Protein AF-0000000084719457 (afdb_homodimer)

Radius of gyration: 25.86 Å; Cα contacts (8 Å, |Δi|>4): 1463; chains: 2; bounding box: 59×88×94 Å

InterPro domains:
  IPR003959 ATPase, AAA-type, core [PF13304] (147-282)
  IPR027417 P-loop containing nucleoside triphosphate hydrolase [G3DSA:3.40.50.300] (1-134)
  IPR027417 P-loop containing nucleoside triphosphate hydrolase [G3DSA:3.40.50.300] (181-291)
  IPR027417 P-loop containing nucleoside triphosphate hydrolase [SSF52540] (1-285)
  IPR051396 Bacterial Antiviral Defense Nuclease [PTHR43581] (198-342)

Structure (mmCIF, N/CA/C/O backbone):
data_AF-0000000084719457-model_v1
#
loop_
_entity.id
_entity.type
_entity.pdbx_description
1 polymer 'Putative ATP-binding protein'
#
loop_
_atom_site.group_PDB
_atom_site.id
_atom_site.type_symbol
_atom_site.label_atom_id
_atom_site.label_alt_id
_atom_site.label_comp_id
_atom_site.label_asym_id
_atom_site.label_entity_id
_atom_site.label_seq_id
_atom_site.pdbx_PDB_ins_code
_atom_site.Cartn_x
_atom_site.Cartn_y
_atom_site.Cartn_z
_atom_site.occupancy
_atom_site.B_iso_or_equiv
_atom_site.auth_seq_id
_atom_site.auth_comp_id
_atom_site.auth_asym_id
_atom_site.auth_atom_id
_atom_site.pdbx_PDB_model_num
ATOM 1 N N . MET A 1 1 ? 7.652 26.469 13.562 1 78.31 1 MET A N 1
ATOM 2 C CA . MET A 1 1 ? 6.191 26.406 13.555 1 78.31 1 MET A CA 1
ATOM 3 C C . MET A 1 1 ? 5.695 25.031 14 1 78.31 1 MET A C 1
ATOM 5 O O . MET A 1 1 ? 6.285 24.016 13.648 1 78.31 1 MET A O 1
ATOM 9 N N . SER A 1 2 ? 4.691 25.109 14.875 1 92.06 2 SER A N 1
ATOM 10 C CA . SER A 1 2 ? 4.141 23.828 15.328 1 92.06 2 SER A CA 1
ATOM 11 C C . SER A 1 2 ? 2.623 23.906 15.461 1 92.06 2 SER A C 1
ATOM 13 O O . SER A 1 2 ? 2.084 24.906 15.953 1 92.06 2 SER A O 1
ATOM 15 N N . ILE A 1 3 ? 1.968 22.953 14.891 1 97.25 3 ILE A N 1
ATOM 16 C CA . ILE A 1 3 ? 0.536 22.797 15.125 1 97.25 3 ILE A CA 1
ATOM 17 C C . ILE A 1 3 ? 0.292 22.359 16.562 1 97.25 3 ILE A C 1
ATOM 19 O O . ILE A 1 3 ? 0.844 21.344 17.016 1 97.25 3 ILE A O 1
ATOM 23 N N . GLN A 1 4 ? -0.587 23.078 17.234 1 97.94 4 GLN A N 1
ATOM 24 C CA . GLN A 1 4 ? -0.727 22.859 18.672 1 97.94 4 GLN A CA 1
ATOM 25 C C . GLN A 1 4 ? -2.041 22.156 19 1 97.94 4 GLN A C 1
ATOM 27 O O . GLN A 1 4 ? -2.086 21.266 19.859 1 97.94 4 GLN A O 1
ATOM 32 N N . ARG A 1 5 ? -3.082 22.594 18.297 1 98 5 ARG A N 1
ATOM 33 C CA . ARG A 1 5 ? -4.402 22.094 18.656 1 98 5 ARG A CA 1
ATOM 34 C C . ARG A 1 5 ? -5.305 21.984 17.422 1 98 5 ARG A C 1
ATOM 36 O O . ARG A 1 5 ? -5.227 22.828 16.516 1 98 5 ARG A O 1
ATOM 43 N N . LEU A 1 6 ? -6.129 20.953 17.406 1 98 6 LEU A N 1
ATOM 44 C CA . LEU A 1 6 ? -7.164 20.766 16.406 1 98 6 LEU A CA 1
ATOM 45 C C . LEU A 1 6 ? -8.516 20.5 17.047 1 98 6 LEU A C 1
ATOM 47 O O . LEU A 1 6 ? -8.625 19.625 17.922 1 98 6 LEU A O 1
ATOM 51 N N . ARG A 1 7 ? -9.484 21.266 16.734 1 97.12 7 ARG A N 1
ATOM 52 C CA . ARG A 1 7 ? -10.852 21.062 17.188 1 97.12 7 ARG A CA 1
ATOM 53 C C . ARG A 1 7 ? -11.789 20.766 16.031 1 97.12 7 ARG A C 1
ATOM 55 O O . ARG A 1 7 ? -11.781 21.484 15.023 1 97.12 7 ARG A O 1
ATOM 62 N N . LEU A 1 8 ? -12.484 19.719 16.172 1 94.62 8 LEU A N 1
ATOM 63 C CA . LEU A 1 8 ? -13.398 19.266 15.125 1 94.62 8 LEU A CA 1
ATOM 64 C C . LEU A 1 8 ? -14.812 19.094 15.672 1 94.62 8 LEU A C 1
ATOM 66 O O . LEU A 1 8 ? -15 18.578 16.781 1 94.62 8 LEU A O 1
ATOM 70 N N . THR A 1 9 ? -15.742 19.594 14.938 1 92.94 9 THR A N 1
ATOM 71 C CA . THR A 1 9 ? -17.156 19.328 15.188 1 92.94 9 THR A CA 1
ATOM 72 C C . THR A 1 9 ? -17.859 18.844 13.922 1 92.94 9 THR A C 1
ATOM 74 O O . THR A 1 9 ? -17.781 19.484 12.875 1 92.94 9 THR A O 1
ATOM 77 N N . GLU A 1 10 ? -18.469 17.656 13.922 1 90 10 GLU A N 1
ATOM 78 C CA . GLU A 1 10 ? -19.281 17.062 12.867 1 90 10 GLU A CA 1
ATOM 79 C C . GLU A 1 10 ? -18.484 16.938 11.562 1 90 10 GLU A C 1
ATOM 81 O O . GLU A 1 10 ? -18.984 17.297 10.492 1 90 10 GLU A O 1
ATOM 86 N N . PHE A 1 11 ? -17.297 16.578 11.656 1 88.94 11 PHE A N 1
ATOM 87 C CA . PHE A 1 11 ? -16.438 16.391 10.492 1 88.94 11 PHE A CA 1
ATOM 88 C C . PHE A 1 11 ? -16.078 14.93 10.305 1 88.94 11 PHE A C 1
ATOM 90 O O . PHE A 1 11 ? -15.508 14.305 11.203 1 88.94 11 PHE A O 1
ATOM 97 N N . SER A 1 12 ? -16.422 14.406 9.172 1 86.81 12 SER A N 1
ATOM 98 C CA . SER A 1 12 ? -16.172 13.008 8.844 1 86.81 12 SER A CA 1
ATOM 99 C C . SER A 1 12 ? -16.703 12.086 9.938 1 86.81 12 SER A C 1
ATOM 101 O O . SER A 1 12 ? -17.891 12.156 10.297 1 86.81 12 SER A O 1
ATOM 103 N N . VAL A 1 13 ? -15.82 11.297 10.555 1 83.81 13 VAL A N 1
ATOM 104 C CA . VAL A 1 13 ? -16.25 10.312 11.547 1 83.81 13 VAL A CA 1
ATOM 105 C C . VAL A 1 13 ? -16.297 10.961 12.93 1 83.81 13 VAL A C 1
ATOM 107 O O . VAL A 1 13 ? -16.781 10.344 13.891 1 83.81 13 VAL A O 1
ATOM 110 N N . PHE A 1 14 ? -15.93 12.211 13.023 1 87.56 14 PHE A N 1
ATOM 111 C CA . PHE A 1 14 ? -15.836 12.883 14.32 1 87.56 14 PHE A CA 1
ATOM 112 C C . PHE A 1 14 ? -17.078 13.711 14.586 1 87.56 14 PHE A C 1
ATOM 114 O O . PHE A 1 14 ? -17.375 14.672 13.859 1 87.56 14 PHE A O 1
ATOM 121 N N . GLU A 1 15 ? -17.781 13.398 15.617 1 89.38 15 GLU A N 1
ATOM 122 C CA . GLU A 1 15 ? -18.844 14.305 16.078 1 89.38 15 GLU A CA 1
ATOM 123 C C . GLU A 1 15 ? -18.25 15.516 16.797 1 89.38 15 GLU A C 1
ATOM 125 O O . GLU A 1 15 ? -18.562 16.656 16.453 1 89.38 15 GLU A O 1
ATOM 130 N N . LYS A 1 16 ? -17.547 15.258 17.812 1 91.94 16 LYS A N 1
ATOM 131 C CA . LYS A 1 16 ? -16.734 16.25 18.516 1 91.94 16 LYS A CA 1
ATOM 132 C C . LYS A 1 16 ? -15.398 15.656 18.953 1 91.94 16 LYS A C 1
ATOM 134 O O . LYS A 1 16 ? -15.352 14.562 19.516 1 91.94 16 LYS A O 1
ATOM 139 N N . ALA A 1 17 ? -14.328 16.375 18.578 1 94.38 17 ALA A N 1
ATOM 140 C CA . ALA A 1 17 ? -13 15.883 18.953 1 94.38 17 ALA A CA 1
ATOM 141 C C . ALA A 1 17 ? -12.016 17.031 19.109 1 94.38 17 ALA A C 1
ATOM 143 O O . ALA A 1 17 ? -12.094 18.031 18.375 1 94.38 17 ALA A O 1
ATOM 144 N N . GLU A 1 18 ? -11.219 16.922 20.062 1 96.62 18 GLU A N 1
ATOM 145 C CA . GLU A 1 18 ? -10.148 17.891 20.281 1 96.62 18 GLU A CA 1
ATOM 146 C C . GLU A 1 18 ? -8.797 17.203 20.438 1 96.62 18 GLU A C 1
ATOM 148 O O . GLU A 1 18 ? -8.68 16.203 21.156 1 96.62 18 GLU A O 1
ATOM 153 N N . PHE A 1 19 ? -7.828 17.656 19.734 1 97.75 19 PHE A N 1
ATOM 154 C CA . PHE A 1 19 ? -6.473 17.109 19.766 1 97.75 19 PHE A CA 1
ATOM 155 C C . PHE A 1 19 ? -5.484 18.172 20.219 1 97.75 19 PHE A C 1
ATOM 157 O O . PHE A 1 19 ? -5.484 19.297 19.703 1 97.75 19 PHE A O 1
ATOM 164 N N . GLU A 1 20 ? -4.699 17.906 21.203 1 98.06 20 GLU A N 1
ATOM 165 C CA . GLU A 1 20 ? -3.559 18.734 21.609 1 98.06 20 GLU A CA 1
ATOM 166 C C . GLU A 1 20 ? -2.24 18.062 21.234 1 98.06 20 GLU A C 1
ATOM 168 O O . GLU A 1 20 ? -1.871 17.031 21.812 1 98.06 20 GLU A O 1
ATOM 173 N N . PHE A 1 21 ? -1.537 18.672 20.344 1 98.19 21 PHE A N 1
ATOM 174 C CA . PHE A 1 21 ? -0.373 18.031 19.75 1 98.19 21 PHE A CA 1
ATOM 175 C C . PHE A 1 21 ? 0.91 18.5 20.422 1 98.19 21 PHE A C 1
ATOM 177 O O . PHE A 1 21 ? 0.895 19.453 21.203 1 98.19 21 PHE A O 1
ATOM 184 N N . CYS A 1 22 ? 2.014 17.844 20.219 1 97.25 22 CYS A N 1
ATOM 185 C CA . CYS A 1 22 ? 3.348 18.25 20.641 1 97.25 22 CYS A CA 1
ATOM 186 C C . CYS A 1 22 ? 4.191 18.672 19.438 1 97.25 22 CYS A C 1
ATOM 188 O O . CYS A 1 22 ? 3.84 18.375 18.297 1 97.25 22 CYS A O 1
ATOM 190 N N . PRO A 1 23 ? 5.234 19.375 19.625 1 95.81 23 PRO A N 1
ATOM 191 C CA . PRO A 1 23 ? 6.043 19.875 18.516 1 95.81 23 PRO A CA 1
ATOM 192 C C . PRO A 1 23 ? 6.902 18.781 17.875 1 95.81 23 PRO A C 1
ATOM 194 O O . PRO A 1 23 ? 7.492 18.984 16.812 1 95.81 23 PRO A O 1
ATOM 197 N N . GLY A 1 24 ? 7.027 17.641 18.469 1 96.25 24 GLY A N 1
ATOM 198 C CA . GLY A 1 24 ? 7.836 16.547 17.969 1 96.25 24 GLY A CA 1
ATOM 199 C C . GLY A 1 24 ? 7.039 15.547 17.156 1 96.25 24 GLY A C 1
ATOM 200 O O . GLY A 1 24 ? 6.48 15.891 16.109 1 96.25 24 GLY A O 1
ATOM 201 N N . ILE A 1 25 ? 6.883 14.32 17.688 1 97.31 25 ILE A N 1
ATOM 202 C CA . ILE A 1 25 ? 6.23 13.234 16.953 1 97.31 25 ILE A CA 1
ATOM 203 C C . ILE A 1 25 ? 4.848 12.969 17.547 1 97.31 25 ILE A C 1
ATOM 205 O O . ILE A 1 25 ? 4.719 12.664 18.734 1 97.31 25 ILE A O 1
ATOM 209 N N . ASN A 1 26 ? 3.816 13.125 16.766 1 98.44 26 ASN A N 1
ATOM 210 C CA . ASN A 1 26 ? 2.434 12.828 17.125 1 98.44 26 ASN A CA 1
ATOM 211 C C . ASN A 1 26 ? 1.949 11.547 16.438 1 98.44 26 ASN A C 1
ATOM 213 O O . ASN A 1 26 ? 1.787 11.508 15.227 1 98.44 26 ASN A O 1
ATOM 217 N N . VAL A 1 27 ? 1.708 10.516 17.219 1 97.38 27 VAL A N 1
ATOM 218 C CA . VAL A 1 27 ? 1.36 9.195 16.703 1 97.38 27 VAL A CA 1
ATOM 219 C C . VAL A 1 27 ? -0.139 8.953 16.859 1 97.38 27 VAL A C 1
ATOM 221 O O . VAL A 1 27 ? -0.647 8.898 17.984 1 97.38 27 VAL A O 1
ATOM 224 N N . ILE A 1 28 ? -0.812 8.82 15.789 1 96.56 28 ILE A N 1
ATOM 225 C CA . ILE A 1 28 ? -2.248 8.57 15.789 1 96.56 28 ILE A CA 1
ATOM 226 C C . ILE A 1 28 ? -2.508 7.086 15.523 1 96.56 28 ILE A C 1
ATOM 228 O O . ILE A 1 28 ? -2.172 6.57 14.453 1 96.56 28 ILE A O 1
ATOM 232 N N . ILE A 1 29 ? -3.1 6.434 16.5 1 92.5 29 ILE A N 1
ATOM 233 C CA . ILE A 1 29 ? -3.367 5.008 16.359 1 92.5 29 ILE A CA 1
ATOM 234 C C . ILE A 1 29 ? -4.875 4.758 16.406 1 92.5 29 ILE A C 1
ATOM 236 O O . ILE A 1 29 ? -5.633 5.586 16.906 1 92.5 29 ILE A O 1
ATOM 240 N N . GLY A 1 30 ? -5.281 3.623 15.844 1 85.75 30 GLY A N 1
ATOM 241 C CA . GLY A 1 30 ? -6.688 3.25 15.797 1 85.75 30 GLY A CA 1
ATOM 242 C C . GLY A 1 30 ? -6.984 2.195 14.742 1 85.75 30 GLY A C 1
ATOM 243 O O . GLY A 1 30 ? -6.16 1.937 13.867 1 85.75 30 GLY A O 1
ATOM 244 N N . ALA A 1 31 ? -8.141 1.631 14.867 1 78.31 31 ALA A N 1
ATOM 245 C CA . ALA A 1 31 ? -8.586 0.645 13.883 1 78.31 31 ALA A CA 1
ATOM 246 C C . ALA A 1 31 ? -8.891 1.304 12.539 1 78.31 31 ALA A C 1
ATOM 248 O O . ALA A 1 31 ? -8.836 2.529 12.422 1 78.31 31 ALA A O 1
ATOM 249 N N . ASN A 1 32 ? -9.102 0.432 11.594 1 73.69 32 ASN A N 1
ATOM 250 C CA . ASN A 1 32 ? -9.469 0.968 10.289 1 73.69 32 ASN A CA 1
ATOM 251 C C . ASN A 1 32 ? -10.766 1.769 10.352 1 73.69 32 ASN A C 1
ATOM 253 O O . ASN A 1 32 ? -11.703 1.386 11.062 1 73.69 32 ASN A O 1
ATOM 257 N N . SER A 1 33 ? -10.766 2.904 9.648 1 76.81 33 SER A N 1
ATOM 258 C CA . SER A 1 33 ? -11.953 3.729 9.453 1 76.81 33 SER A CA 1
ATOM 259 C C . SER A 1 33 ? -12.25 4.578 10.688 1 76.81 33 SER A C 1
ATOM 261 O O . SER A 1 33 ? -13.406 4.902 10.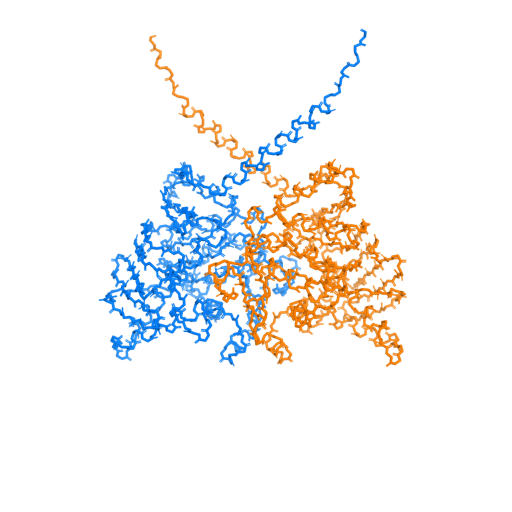961 1 76.81 33 SER A O 1
ATOM 263 N N . THR A 1 34 ? -11.25 4.836 11.5 1 82.12 34 THR A N 1
ATOM 264 C CA . THR A 1 34 ? -11.453 5.688 12.664 1 82.12 34 THR A CA 1
ATOM 265 C C . THR A 1 34 ? -11.07 7.129 12.359 1 82.12 34 THR A C 1
ATOM 267 O O . THR A 1 34 ? -11.156 8 13.227 1 82.12 34 THR A O 1
ATOM 270 N N . GLY A 1 35 ? -10.562 7.418 11.227 1 87.56 35 GLY A N 1
ATOM 271 C CA . GLY A 1 35 ? -10.375 8.789 10.797 1 87.56 35 GLY A CA 1
ATOM 272 C C . GLY A 1 35 ? -8.93 9.242 10.859 1 87.56 35 GLY A C 1
ATOM 273 O O . GLY A 1 35 ? -8.641 10.438 10.758 1 87.56 35 GLY A O 1
ATOM 274 N N . LYS A 1 36 ? -8 8.336 11.062 1 92.06 36 LYS A N 1
ATOM 275 C CA . LYS A 1 36 ? -6.586 8.688 11.164 1 92.06 36 LYS A CA 1
ATOM 276 C C . LYS A 1 36 ? -6.121 9.461 9.938 1 92.06 36 LYS A C 1
ATOM 278 O O . LYS A 1 36 ? -5.551 10.547 10.062 1 92.06 36 LYS A O 1
ATOM 283 N N . SER A 1 37 ? -6.418 8.906 8.781 1 91 37 SER A N 1
ATOM 284 C CA . SER A 1 37 ? -5.988 9.539 7.539 1 91 37 SER A CA 1
ATOM 285 C C . SER A 1 37 ? -6.719 10.859 7.309 1 91 37 SER A C 1
ATOM 287 O O . SER A 1 37 ? -6.133 11.812 6.797 1 91 37 SER A O 1
ATOM 289 N N . HIS A 1 38 ? -7.98 10.922 7.715 1 91.44 38 HIS A N 1
ATOM 290 C CA . HIS A 1 38 ? -8.766 12.141 7.539 1 91.44 38 HIS A CA 1
ATOM 291 C C . HIS A 1 38 ? -8.18 13.289 8.352 1 91.44 38 HIS A C 1
ATOM 293 O O . HIS A 1 38 ? -8.117 14.43 7.871 1 91.44 38 HIS A O 1
ATOM 299 N N . LEU A 1 39 ? -7.816 12.945 9.555 1 95.06 39 LEU A N 1
ATOM 300 C CA . LEU A 1 39 ? -7.207 13.953 10.414 1 95.06 39 LEU A CA 1
ATOM 301 C C . LEU A 1 39 ? -5.941 14.516 9.773 1 95.06 39 LEU A C 1
ATOM 303 O O . LEU A 1 39 ? -5.758 15.734 9.719 1 95.06 39 LEU A O 1
ATOM 307 N N . MET A 1 40 ? -5.113 13.727 9.297 1 96.56 40 MET A N 1
ATOM 308 C CA . MET A 1 40 ? -3.85 14.148 8.695 1 96.56 40 MET A CA 1
ATOM 309 C C . MET A 1 40 ? -4.094 14.938 7.414 1 96.56 40 MET A C 1
ATOM 311 O O . MET A 1 40 ? -3.426 15.945 7.164 1 96.56 40 MET A O 1
ATOM 315 N N . LYS A 1 41 ? -5.031 14.461 6.637 1 95.88 41 LYS A N 1
ATOM 316 C CA . LYS A 1 41 ? -5.367 15.164 5.402 1 95.88 41 LYS A CA 1
ATOM 317 C C . LYS A 1 41 ? -5.887 16.562 5.688 1 95.88 41 LYS A C 1
ATOM 319 O O . LYS A 1 41 ? -5.574 17.516 4.957 1 95.88 41 LYS A O 1
ATOM 324 N N . LEU A 1 42 ? -6.648 16.688 6.707 1 96.5 42 LEU A N 1
ATOM 325 C CA . LEU A 1 42 ? -7.191 17.984 7.109 1 96.5 42 LEU A CA 1
ATOM 326 C C . LEU A 1 42 ? -6.07 18.953 7.484 1 96.5 42 LEU A C 1
ATOM 328 O O . LEU A 1 42 ? -6.047 20.094 7.023 1 96.5 42 LEU A O 1
ATOM 332 N N . LEU A 1 43 ? -5.164 18.469 8.328 1 97.56 43 LEU A N 1
ATOM 333 C CA . LEU A 1 43 ? -4.027 19.297 8.734 1 97.56 43 LEU A CA 1
ATOM 334 C C . LEU A 1 43 ? -3.184 19.688 7.523 1 97.56 43 LEU A C 1
ATOM 336 O O . LEU A 1 43 ? -2.77 20.844 7.402 1 97.56 43 LEU A O 1
ATOM 340 N N . TYR A 1 44 ? -3.014 18.75 6.688 1 97.94 44 TYR A N 1
ATOM 341 C CA . TYR A 1 44 ? -2.211 18.984 5.492 1 97.94 44 TYR A CA 1
ATOM 342 C C . TYR A 1 44 ? -2.852 20.031 4.594 1 97.94 44 TYR A C 1
ATOM 344 O O . TYR A 1 44 ? -2.182 20.953 4.137 1 97.94 44 TYR A O 1
ATOM 352 N N . ALA A 1 45 ? -4.133 19.875 4.297 1 97.06 45 ALA A N 1
ATOM 353 C CA . ALA A 1 45 ? -4.852 20.797 3.43 1 97.06 45 ALA A CA 1
ATOM 354 C C . ALA A 1 45 ? -4.809 22.219 3.99 1 97.06 45 ALA A C 1
ATOM 356 O O . ALA A 1 45 ? -4.527 23.172 3.258 1 97.06 45 ALA A O 1
ATOM 357 N N . GLY A 1 46 ? -5.066 22.328 5.246 1 97.06 46 GLY A N 1
ATOM 358 C CA . GLY A 1 46 ? -4.988 23.625 5.883 1 97.06 46 GLY A CA 1
ATOM 359 C C . GLY A 1 46 ? -3.621 24.281 5.762 1 97.06 46 GLY A C 1
ATOM 360 O O . GLY A 1 46 ? -3.514 25.453 5.406 1 97.06 46 GLY A O 1
ATOM 361 N N . HIS A 1 47 ? -2.621 23.516 6.066 1 96.94 47 HIS A N 1
ATOM 362 C CA . HIS A 1 47 ? -1.255 24.016 6 1 96.94 47 HIS A CA 1
ATOM 363 C C . HIS A 1 47 ? -0.907 24.484 4.59 1 96.94 47 HIS A C 1
ATOM 365 O O . HIS A 1 47 ? -0.361 25.578 4.406 1 96.94 47 HIS A O 1
ATOM 371 N N . ARG A 1 48 ? -1.199 23.656 3.631 1 95.56 48 ARG A N 1
ATOM 372 C CA . ARG A 1 48 ? -0.823 23.922 2.248 1 95.56 48 ARG A CA 1
ATOM 373 C C . ARG A 1 48 ? -1.466 25.219 1.747 1 95.56 48 ARG A C 1
ATOM 375 O O . ARG A 1 48 ? -0.814 26.016 1.08 1 95.56 48 ARG A O 1
ATOM 382 N N . VAL A 1 49 ? -2.701 25.391 2.027 1 95.69 49 VAL A N 1
ATOM 383 C CA . VAL A 1 49 ? -3.412 26.578 1.564 1 95.69 49 VAL A CA 1
ATOM 384 C C . VAL A 1 49 ? -2.887 27.812 2.295 1 95.69 49 VAL A C 1
ATOM 386 O O . VAL A 1 49 ? -2.693 28.859 1.685 1 95.69 49 VAL A O 1
ATOM 389 N N . ALA A 1 50 ? -2.664 27.656 3.57 1 95.38 50 ALA A N 1
ATOM 390 C CA . ALA A 1 50 ? -2.094 28.766 4.344 1 95.38 50 ALA A CA 1
ATOM 391 C C . ALA A 1 50 ? -0.717 29.156 3.811 1 95.38 50 ALA A C 1
ATOM 393 O O . ALA A 1 50 ? -0.395 30.344 3.711 1 95.38 50 ALA A O 1
ATOM 394 N N . GLU A 1 51 ? 0.075 28.188 3.527 1 93.19 51 GLU A N 1
ATOM 395 C CA . GLU A 1 51 ? 1.397 28.406 2.953 1 93.19 51 GLU A CA 1
ATOM 396 C C . GLU A 1 51 ? 1.303 29.172 1.634 1 93.19 51 GLU A C 1
ATOM 398 O O . GLU A 1 51 ? 2.074 30.109 1.393 1 93.19 51 GLU A O 1
ATOM 403 N N . GLY A 1 52 ? 0.43 28.75 0.783 1 91.31 52 GLY A N 1
ATOM 404 C CA . GLY A 1 52 ? 0.216 29.438 -0.484 1 91.31 52 GLY A CA 1
ATOM 405 C C . GLY A 1 52 ? -0.226 30.875 -0.32 1 91.31 52 GLY A C 1
ATOM 406 O O . GLY A 1 52 ? 0.154 31.734 -1.111 1 91.31 52 GLY A O 1
ATOM 407 N N . ALA A 1 53 ? -0.994 31.109 0.662 1 92 53 ALA A N 1
ATOM 408 C CA . ALA A 1 53 ? -1.499 32.469 0.922 1 92 53 ALA A CA 1
ATOM 409 C C . ALA A 1 53 ? -0.368 33.406 1.328 1 92 53 ALA A C 1
ATOM 411 O O . ALA A 1 53 ? -0.392 34.594 0.998 1 92 53 ALA A O 1
ATOM 412 N N . VAL A 1 54 ? 0.557 32.875 2.004 1 90.25 54 VAL A N 1
ATOM 413 C CA . VAL A 1 54 ? 1.7 33.656 2.438 1 90.25 54 VAL A CA 1
ATOM 414 C C . VAL A 1 54 ? 2.486 34.156 1.22 1 90.25 54 VAL A C 1
ATOM 416 O O . VAL A 1 54 ? 2.977 35.281 1.198 1 90.25 54 VAL A O 1
ATOM 419 N N . ALA A 1 55 ? 2.555 33.344 0.225 1 85.75 55 ALA A N 1
ATOM 420 C CA . ALA A 1 55 ? 3.363 33.625 -0.958 1 85.75 55 ALA A CA 1
ATOM 421 C C . ALA A 1 55 ? 2.58 34.469 -1.973 1 85.75 55 ALA A C 1
ATOM 423 O O . ALA A 1 55 ? 3.158 35.031 -2.908 1 85.75 55 ALA A O 1
ATOM 424 N N . ALA A 1 56 ? 1.315 34.625 -1.72 1 88 56 ALA A N 1
ATOM 425 C CA . ALA A 1 56 ? 0.448 35.25 -2.717 1 88 56 ALA A CA 1
ATOM 426 C C . ALA A 1 56 ? 0.673 36.75 -2.775 1 88 56 ALA A C 1
ATOM 428 O O . ALA A 1 56 ? 0.758 37.406 -1.74 1 88 56 ALA A O 1
ATOM 429 N N . ARG A 1 57 ? 0.835 37.25 -4.016 1 86.25 57 ARG A N 1
ATOM 430 C CA . ARG A 1 57 ? 0.932 38.656 -4.297 1 86.25 57 ARG A CA 1
ATOM 431 C C . ARG A 1 57 ? 0.031 39.062 -5.461 1 86.25 57 ARG A C 1
ATOM 433 O O . ARG A 1 57 ? 0.23 38.594 -6.59 1 86.25 57 ARG A O 1
ATOM 440 N N . PRO A 1 58 ? -1.005 40 -5.152 1 88.5 58 PRO A N 1
ATOM 441 C CA . PRO A 1 58 ? -1.402 40.625 -3.881 1 88.5 58 PRO A CA 1
ATOM 442 C C . PRO A 1 58 ? -1.993 39.594 -2.9 1 88.5 58 PRO A C 1
ATOM 444 O O . PRO A 1 58 ? -2.273 38.469 -3.275 1 88.5 58 PRO A O 1
ATOM 447 N N . PRO A 1 59 ? -2.129 40 -1.646 1 88.62 59 PRO A N 1
ATOM 448 C CA . PRO A 1 59 ? -2.725 39.094 -0.664 1 88.62 59 PRO A CA 1
ATOM 449 C C . PRO A 1 59 ? -4.09 38.562 -1.102 1 88.62 59 PRO A C 1
ATOM 451 O O . PRO A 1 59 ? -4.863 39.281 -1.734 1 88.62 59 PRO A O 1
ATOM 454 N N . LEU A 1 60 ? -4.375 37.375 -0.713 1 90.88 60 LEU A N 1
ATOM 455 C CA . LEU A 1 60 ? -5.629 36.75 -1.109 1 90.88 60 LEU A CA 1
ATOM 456 C C . LEU A 1 60 ? -6.812 37.406 -0.399 1 90.88 60 LEU A C 1
ATOM 458 O O . LEU A 1 60 ? -6.727 37.719 0.783 1 90.88 60 LEU A O 1
ATOM 462 N N . THR A 1 61 ? -7.836 37.531 -1.184 1 91.25 61 THR A N 1
ATOM 463 C CA . THR A 1 61 ? -9.102 37.906 -0.55 1 91.25 61 THR A CA 1
ATOM 464 C C . THR A 1 61 ? -9.68 36.719 0.206 1 91.25 61 THR A C 1
ATOM 466 O O . THR A 1 61 ? -9.266 35.562 -0.001 1 91.25 61 THR A O 1
ATOM 469 N N . ASP A 1 62 ? -10.609 37 1.109 1 90.19 62 ASP A N 1
ATOM 470 C CA . ASP A 1 62 ? -11.273 35.938 1.854 1 90.19 62 ASP A CA 1
ATOM 471 C C . ASP A 1 62 ? -11.984 34.969 0.911 1 90.19 62 ASP A C 1
ATOM 473 O O . ASP A 1 62 ? -11.969 33.75 1.134 1 90.19 62 ASP A O 1
ATOM 477 N N . GLU A 1 63 ? -12.523 35.5 -0.07 1 90.44 63 GLU A N 1
ATOM 478 C CA . GLU A 1 63 ? -13.266 34.688 -1.029 1 90.44 63 GLU A CA 1
ATOM 479 C C . GLU A 1 63 ? -12.352 33.719 -1.767 1 90.44 63 GLU A C 1
ATOM 481 O O . GLU A 1 63 ? -12.688 32.562 -1.944 1 90.44 63 GLU A O 1
ATOM 486 N N . VAL A 1 64 ? -11.258 34.25 -2.166 1 91.38 64 VAL A N 1
ATOM 487 C CA . VAL A 1 64 ? -10.312 33.406 -2.896 1 91.38 64 VAL A CA 1
ATOM 488 C C . VAL A 1 64 ? -9.742 32.344 -1.97 1 91.38 64 VAL A C 1
ATOM 490 O O . VAL A 1 64 ? -9.578 31.188 -2.369 1 91.38 64 VAL A O 1
ATOM 493 N N . PHE A 1 65 ? -9.43 32.781 -0.778 1 94.31 65 PHE A N 1
ATOM 494 C CA . PHE A 1 65 ? -8.914 31.828 0.195 1 94.31 65 PHE A CA 1
ATOM 495 C C . PHE A 1 65 ? -9.914 30.719 0.456 1 94.31 65 PHE A C 1
ATOM 497 O O . PHE A 1 65 ? -9.547 29.531 0.518 1 94.31 65 PHE A O 1
ATOM 504 N N . ASN A 1 66 ? -11.203 31.078 0.596 1 93.69 66 ASN A N 1
ATOM 505 C CA . ASN A 1 66 ? -12.266 30.094 0.781 1 93.69 66 ASN A CA 1
ATOM 506 C C . ASN A 1 66 ? -12.305 29.094 -0.364 1 93.69 66 ASN A C 1
ATOM 508 O O . ASN A 1 66 ? -12.414 27.891 -0.132 1 93.69 66 ASN A O 1
ATOM 512 N N . HIS A 1 67 ? -12.195 29.641 -1.458 1 92.31 67 HIS A N 1
ATOM 513 C CA . HIS A 1 67 ? -12.258 28.781 -2.645 1 92.31 67 HIS A CA 1
ATOM 514 C C . HIS A 1 67 ? -11.055 27.844 -2.711 1 92.31 67 HIS A C 1
ATOM 516 O O . HIS A 1 67 ? -11.211 26.656 -3.021 1 92.31 67 HIS A O 1
ATOM 522 N N . GLN A 1 68 ? -9.906 28.359 -2.453 1 93.88 68 GLN A N 1
ATOM 523 C CA . GLN A 1 68 ? -8.695 27.547 -2.498 1 93.88 68 GLN A CA 1
ATOM 524 C C . GLN A 1 68 ? -8.727 26.453 -1.447 1 93.88 68 GLN A C 1
ATOM 526 O O . GLN A 1 68 ? -8.297 25.328 -1.708 1 93.88 68 GLN A O 1
ATOM 531 N N . LEU A 1 69 ? -9.203 26.812 -0.299 1 95.81 69 LEU A N 1
ATOM 532 C CA . LEU A 1 69 ? -9.305 25.812 0.764 1 95.81 69 LEU A CA 1
ATOM 533 C C . LEU A 1 69 ? -10.297 24.719 0.388 1 95.81 69 LEU A C 1
ATOM 535 O O . LEU A 1 69 ? -10.023 23.531 0.589 1 95.81 69 LEU A O 1
ATOM 539 N N . ALA A 1 70 ? -11.414 25.109 -0.16 1 93.69 70 ALA A N 1
ATOM 540 C CA . ALA A 1 70 ? -12.422 24.156 -0.601 1 93.69 70 ALA A CA 1
ATOM 541 C C . ALA A 1 70 ? -11.867 23.234 -1.684 1 93.69 70 ALA A C 1
ATOM 543 O O . ALA A 1 70 ? -12.086 22.016 -1.65 1 93.69 70 ALA A O 1
ATOM 544 N N . GLU A 1 71 ? -11.172 23.781 -2.561 1 93.12 71 GLU A N 1
ATOM 545 C CA . GLU A 1 71 ? -10.586 23.016 -3.656 1 93.12 71 GLU A CA 1
ATOM 546 C C . GLU A 1 71 ? -9.539 22.031 -3.145 1 93.12 71 GLU A C 1
ATOM 548 O O . GLU A 1 71 ? -9.469 20.891 -3.604 1 93.12 71 GLU A O 1
ATOM 553 N N . LYS A 1 72 ? -8.727 22.516 -2.264 1 95.81 72 LYS A N 1
ATOM 554 C CA . LYS A 1 72 ? -7.684 21.656 -1.72 1 95.81 72 LYS A CA 1
ATOM 555 C C . LYS A 1 72 ? -8.289 20.5 -0.926 1 95.81 72 LYS A C 1
ATOM 557 O O . LYS A 1 72 ? -7.828 19.359 -1.028 1 95.81 72 LYS A O 1
ATOM 562 N N . LEU A 1 73 ? -9.305 20.828 -0.161 1 94.81 73 LEU A N 1
ATOM 563 C CA . LEU A 1 73 ? -10 19.766 0.575 1 94.81 73 LEU A CA 1
ATOM 564 C C . LEU A 1 73 ? -10.617 18.75 -0.381 1 94.81 73 LEU A C 1
ATOM 566 O O . LEU A 1 73 ? -10.523 17.547 -0.159 1 94.81 73 LEU A O 1
ATOM 570 N N . ALA A 1 74 ? -11.203 19.234 -1.422 1 92.62 74 ALA A N 1
ATOM 571 C CA . ALA A 1 74 ? -11.805 18.344 -2.422 1 92.62 74 ALA A CA 1
ATOM 572 C C . ALA A 1 74 ? -10.742 17.469 -3.076 1 92.62 74 ALA A C 1
ATOM 574 O O . ALA A 1 74 ? -10.984 16.281 -3.338 1 92.62 74 ALA A O 1
ATOM 575 N N . GLY A 1 75 ? -9.625 18.016 -3.301 1 92.56 75 GLY A N 1
ATOM 576 C CA . GLY A 1 75 ? -8.547 17.266 -3.932 1 92.56 75 GLY A CA 1
ATOM 577 C C . GLY A 1 75 ? -7.93 16.219 -3.02 1 92.56 75 GLY A C 1
ATOM 578 O O . GLY A 1 75 ? -7.641 15.102 -3.453 1 92.56 75 GLY A O 1
ATOM 579 N N . VAL A 1 76 ? -7.773 16.594 -1.771 1 94.38 76 VAL A N 1
ATOM 580 C CA . VAL A 1 76 ? -7.059 15.758 -0.82 1 94.38 76 VAL A CA 1
ATOM 581 C C . VAL A 1 76 ? -7.977 14.633 -0.331 1 94.38 76 VAL A C 1
ATOM 583 O O . VAL A 1 76 ? -7.535 13.5 -0.147 1 94.38 76 VAL A O 1
ATOM 586 N N . PHE A 1 77 ? -9.273 14.914 -0.197 1 91.25 77 PHE A N 1
ATOM 587 C CA . PHE A 1 77 ? -10.211 13.914 0.291 1 91.25 77 PHE A CA 1
ATOM 588 C C . PHE A 1 77 ? -10.859 13.172 -0.87 1 91.25 77 PHE A C 1
ATOM 590 O O . PHE A 1 77 ? -11.312 12.039 -0.709 1 91.25 77 PHE A O 1
ATOM 597 N N . LYS A 1 78 ? -11.008 13.812 -2.014 1 88.19 78 LYS A N 1
ATOM 598 C CA . LYS A 1 78 ? -11.531 13.297 -3.273 1 88.19 78 LYS A CA 1
ATOM 599 C C . LYS A 1 78 ? -12.938 12.734 -3.096 1 88.19 78 LYS A C 1
ATOM 601 O O . LYS A 1 78 ? -13.203 11.578 -3.449 1 88.19 78 LYS A O 1
ATOM 606 N N . PRO A 1 79 ? -13.805 13.547 -2.557 1 82.44 79 PRO A N 1
ATOM 607 C CA . PRO A 1 79 ? -15.211 13.133 -2.545 1 82.44 79 PRO A CA 1
ATOM 608 C C . PRO A 1 79 ? -15.82 13.078 -3.943 1 82.44 79 PRO A C 1
ATOM 610 O O . PRO A 1 79 ? -15.258 13.625 -4.891 1 82.44 79 PRO A O 1
ATOM 613 N N . GLU A 1 80 ? -16.891 12.406 -4.082 1 79.44 80 GLU A N 1
ATOM 614 C CA . GLU A 1 80 ? -17.547 12.328 -5.379 1 79.44 80 GLU A CA 1
ATOM 615 C C . GLU A 1 80 ? -17.828 13.719 -5.941 1 79.44 80 GLU A C 1
ATOM 617 O O . GLU A 1 80 ? -18.344 14.594 -5.234 1 79.44 80 GLU A O 1
ATOM 622 N N . GLU A 1 81 ? -17.453 13.914 -7.137 1 76.94 81 GLU A N 1
ATOM 623 C CA . GLU A 1 81 ? -17.703 15.148 -7.883 1 76.94 81 GLU A CA 1
ATOM 624 C C . GLU A 1 81 ? -17.156 16.359 -7.133 1 76.94 81 GLU A C 1
ATOM 626 O O . GLU A 1 81 ? -17.688 17.469 -7.273 1 76.94 81 GLU A O 1
ATOM 631 N N . GLY A 1 82 ? -16.266 16.109 -6.227 1 81.06 82 GLY A N 1
ATOM 632 C CA . GLY A 1 82 ? -15.648 17.203 -5.484 1 81.06 82 GLY A CA 1
ATOM 633 C C . GLY A 1 82 ? -16.562 17.797 -4.426 1 81.06 82 GLY A C 1
ATOM 634 O O . GLY A 1 82 ? -16.281 18.875 -3.896 1 81.06 82 GLY A O 1
ATOM 635 N N . ALA A 1 83 ? -17.609 17.109 -4.102 1 83.12 83 ALA A N 1
ATOM 636 C CA . ALA A 1 83 ? -18.594 17.609 -3.145 1 83.12 83 ALA A CA 1
ATOM 637 C C . ALA A 1 83 ? -18.078 17.5 -1.715 1 83.12 83 ALA A C 1
ATOM 639 O O . ALA A 1 83 ? -18.328 16.516 -1.029 1 83.12 83 ALA A O 1
ATOM 640 N N . ILE A 1 84 ? -17.531 18.609 -1.23 1 85.75 84 ILE A N 1
ATOM 641 C CA . ILE A 1 84 ? -16.859 18.594 0.065 1 85.75 84 ILE A CA 1
ATOM 642 C C . ILE A 1 84 ? -17.906 18.5 1.182 1 85.75 84 ILE A C 1
ATOM 644 O O . ILE A 1 84 ? -17.562 18.219 2.332 1 85.75 84 ILE A O 1
ATOM 648 N N . GLY A 1 85 ? -19.172 18.781 0.827 1 80.38 85 GLY A N 1
ATOM 649 C CA . GLY A 1 85 ? -20.234 18.547 1.8 1 80.38 85 GLY A CA 1
ATOM 650 C C . GLY A 1 85 ? -20.25 17.125 2.328 1 80.38 85 GLY A C 1
ATOM 651 O O . GLY A 1 85 ? -20.719 16.875 3.443 1 80.38 85 GLY A O 1
ATOM 652 N N . ARG A 1 86 ? -19.719 16.281 1.628 1 74.81 86 ARG A N 1
ATOM 653 C CA . ARG A 1 86 ? -19.703 14.867 1.99 1 74.81 86 ARG A CA 1
ATOM 654 C C . ARG A 1 86 ? -18.656 14.586 3.059 1 74.81 86 ARG A C 1
ATOM 656 O O . ARG A 1 86 ? -18.594 13.484 3.604 1 74.81 86 ARG A O 1
ATOM 663 N N . LEU A 1 87 ? -17.875 15.57 3.367 1 81.25 87 LEU A N 1
ATOM 664 C CA . LEU A 1 87 ? -16.875 15.422 4.41 1 81.25 87 LEU A CA 1
ATOM 665 C C . LEU A 1 87 ? -17.484 15.617 5.793 1 81.25 87 LEU A C 1
ATOM 667 O O . LEU A 1 87 ? -16.828 15.359 6.805 1 81.25 87 LEU A O 1
ATOM 671 N N . ARG A 1 88 ? -18.672 16.016 5.797 1 77.12 88 ARG A N 1
ATOM 672 C CA . ARG A 1 88 ? -19.359 16.188 7.066 1 77.12 88 ARG A CA 1
ATOM 673 C C . ARG A 1 88 ? -19.766 14.828 7.652 1 77.12 88 ARG A C 1
ATOM 675 O O . ARG A 1 88 ? -19.906 13.852 6.918 1 77.12 88 ARG A O 1
ATOM 682 N N . ASN A 1 89 ? -19.938 14.867 8.914 1 73.19 89 ASN A N 1
ATOM 683 C CA . ASN A 1 89 ? -20.422 13.68 9.602 1 73.19 89 ASN A CA 1
ATOM 684 C C . ASN A 1 89 ? -21.859 13.344 9.195 1 73.19 89 ASN A C 1
ATOM 686 O O . ASN A 1 89 ? -22.703 14.234 9.117 1 73.19 89 ASN A O 1
ATOM 690 N N . ARG A 1 90 ? -22.078 12.266 8.641 1 66.25 90 ARG A N 1
ATOM 691 C CA . ARG A 1 90 ? -23.328 11.883 7.977 1 66.25 90 ARG A CA 1
ATOM 692 C C . ARG A 1 90 ? -24.469 11.758 8.984 1 66.25 90 ARG A C 1
ATOM 694 O O . ARG A 1 90 ? -25.562 11.312 8.633 1 66.25 90 ARG A O 1
ATOM 701 N N . ARG A 1 91 ? -24.281 12.141 10.102 1 59.25 91 ARG A N 1
ATOM 702 C CA . ARG A 1 91 ? -25.516 12.047 10.875 1 59.25 91 ARG A CA 1
ATOM 703 C C . ARG A 1 91 ? -26.641 12.836 10.203 1 59.25 91 ARG A C 1
ATOM 705 O O . ARG A 1 91 ? -26.391 13.75 9.422 1 59.25 91 ARG A O 1
ATOM 712 N N . LEU A 1 92 ? -27.828 12.234 10.344 1 53.03 92 LEU A N 1
ATOM 713 C CA . LEU A 1 92 ? -29.141 12.648 9.859 1 53.03 92 LEU A CA 1
ATOM 714 C C . LEU A 1 92 ? -29.438 14.086 10.25 1 53.03 92 LEU A C 1
ATOM 716 O O . LEU A 1 92 ? -29.234 14.484 11.398 1 53.03 92 LEU A O 1
ATOM 720 N N . GLY A 1 93 ? -29.344 15.086 9.406 1 55.09 93 GLY A N 1
ATOM 721 C CA . GLY A 1 93 ? -29.953 16.406 9.477 1 55.09 93 GLY A CA 1
ATOM 722 C C . GLY A 1 93 ? -29.047 17.5 8.953 1 55.09 93 GLY A C 1
ATOM 723 O O . GLY A 1 93 ? -27.938 17.234 8.508 1 55.09 93 GLY A O 1
ATOM 724 N N . ARG A 1 94 ? -29.781 18.578 8.75 1 61.97 94 ARG A N 1
ATOM 725 C CA . ARG A 1 94 ? -29.125 19.812 8.328 1 61.97 94 ARG A CA 1
ATOM 726 C C . ARG A 1 94 ? -28.125 20.281 9.391 1 61.97 94 ARG A C 1
ATOM 728 O O . ARG A 1 94 ? -28.469 20.391 10.57 1 61.97 94 ARG A O 1
ATOM 735 N N . GLY A 1 95 ? -26.656 19.922 9.18 1 73.81 95 GLY A N 1
ATOM 736 C CA . GLY A 1 95 ? -25.719 20.453 10.164 1 73.81 95 GLY A CA 1
ATOM 737 C C . GLY A 1 95 ? -24.469 21.062 9.539 1 73.81 95 GLY A C 1
ATOM 738 O O . GLY A 1 95 ? -24.422 21.266 8.32 1 73.81 95 GLY A O 1
ATOM 739 N N . ARG A 1 96 ? -23.781 21.719 10.453 1 85.75 96 ARG A N 1
ATOM 740 C CA . ARG A 1 96 ? -22.547 22.422 10.07 1 85.75 96 ARG A CA 1
ATOM 741 C C . ARG A 1 96 ? -21.344 21.812 10.758 1 85.75 96 ARG A C 1
ATOM 743 O O . ARG A 1 96 ? -21.375 21.547 11.961 1 85.75 96 ARG A O 1
ATOM 750 N N . ALA A 1 97 ? -20.344 21.5 9.875 1 91.62 97 ALA A N 1
ATOM 751 C CA . ALA A 1 97 ? -19.062 21.078 10.43 1 91.62 97 ALA A CA 1
ATOM 752 C C . ALA A 1 97 ? -18.188 22.266 10.766 1 91.62 97 ALA A C 1
ATOM 754 O O . ALA A 1 97 ? -18.219 23.297 10.07 1 91.62 97 ALA A O 1
ATOM 755 N N . GLU A 1 98 ? -17.453 22.188 11.883 1 95.19 98 GLU A N 1
ATOM 756 C CA . GLU A 1 98 ? -16.5 23.219 12.281 1 95.19 98 GLU A CA 1
ATOM 757 C C . GLU A 1 98 ? -15.109 22.641 12.508 1 95.19 98 GLU A C 1
ATOM 759 O O . GLU A 1 98 ? -14.969 21.578 13.117 1 95.19 98 GLU A O 1
ATOM 764 N N . VAL A 1 99 ? -14.148 23.312 11.984 1 96.5 99 VAL A N 1
ATOM 765 C CA . VAL A 1 99 ? -12.75 22.906 12.125 1 96.5 99 VAL A CA 1
ATOM 766 C C . VAL A 1 99 ? -11.914 24.094 12.594 1 96.5 99 VAL A C 1
ATOM 768 O O . VAL A 1 99 ? -12.062 25.219 12.086 1 96.5 99 VAL A O 1
ATOM 771 N N . ALA A 1 100 ? -11.102 23.891 13.578 1 98 100 ALA A N 1
ATOM 772 C CA . ALA A 1 100 ? -10.172 24.922 14.039 1 98 100 ALA A CA 1
ATOM 773 C C . ALA A 1 100 ? -8.773 24.328 14.25 1 98 100 ALA A C 1
ATOM 775 O O . ALA A 1 100 ? -8.594 23.422 15.062 1 98 100 ALA A O 1
ATOM 776 N N . ILE A 1 101 ? -7.832 24.828 13.531 1 97.88 101 ILE A N 1
ATOM 777 C CA . ILE A 1 101 ? -6.43 24.453 13.664 1 97.88 101 ILE A CA 1
ATOM 778 C C . ILE A 1 101 ? -5.648 25.594 14.312 1 97.88 101 ILE A C 1
ATOM 780 O O . ILE A 1 101 ? -5.531 26.688 13.734 1 97.88 101 ILE A O 1
ATOM 784 N N . GLU A 1 102 ? -5.113 25.344 15.43 1 98 102 GLU A N 1
ATOM 785 C CA . GLU A 1 102 ? -4.344 26.344 16.156 1 98 102 GLU A CA 1
ATOM 786 C C . GLU A 1 102 ? -2.85 26.031 16.109 1 98 102 GLU A C 1
ATOM 788 O O . GLU A 1 102 ? -2.438 24.906 16.391 1 98 102 GLU A O 1
ATOM 793 N N . THR A 1 103 ? -2.072 27 15.727 1 96.56 103 THR A N 1
ATOM 794 C CA . THR A 1 103 ? -0.62 26.875 15.695 1 96.56 103 THR A CA 1
ATOM 795 C C . THR A 1 103 ? 0.037 27.969 16.516 1 96.56 103 THR A C 1
ATOM 797 O O . THR A 1 103 ? -0.646 28.859 17.031 1 96.56 103 THR A O 1
ATOM 800 N N . ASN A 1 104 ? 1.375 27.859 16.688 1 92.94 104 ASN A N 1
ATOM 801 C CA . ASN A 1 104 ? 2.092 28.906 17.406 1 92.94 104 ASN A CA 1
ATOM 802 C C . ASN A 1 104 ? 2.23 30.172 16.562 1 92.94 104 ASN A C 1
ATOM 804 O O . ASN A 1 104 ? 2.633 31.219 17.062 1 92.94 104 ASN A O 1
ATOM 808 N N . GLU A 1 105 ? 1.798 30.094 15.32 1 90.44 105 GLU A N 1
ATOM 809 C CA . GLU A 1 105 ? 1.917 31.234 14.422 1 90.44 105 GLU A CA 1
ATOM 810 C C . GLU A 1 105 ? 0.547 31.703 13.945 1 90.44 105 GLU A C 1
ATOM 812 O O . GLU A 1 105 ? 0.446 32.406 12.945 1 90.44 105 GLU A O 1
ATOM 817 N N . GLY A 1 106 ? -0.484 31.188 14.594 1 94.44 106 GLY A N 1
ATOM 818 C CA . GLY A 1 106 ? -1.816 31.609 14.203 1 94.44 106 GLY A CA 1
ATOM 819 C C . GLY A 1 106 ? -2.82 30.484 14.164 1 94.44 106 GLY A C 1
ATOM 820 O O . GLY A 1 106 ? -2.533 29.375 14.633 1 94.44 106 GLY A O 1
ATOM 821 N N . THR A 1 107 ? -4.012 30.922 13.641 1 97 107 THR A N 1
ATOM 822 C CA . THR A 1 107 ? -5.125 29.984 13.656 1 97 107 THR A CA 1
ATOM 823 C C . THR A 1 107 ? -5.84 29.969 12.305 1 97 107 THR A C 1
ATOM 825 O O . THR A 1 107 ? -5.879 30.984 11.609 1 97 107 THR A O 1
ATOM 828 N N . LEU A 1 108 ? -6.266 28.797 11.93 1 97.25 108 LEU A N 1
ATOM 829 C CA . LEU A 1 108 ? -7.176 28.625 10.805 1 97.25 108 LEU A CA 1
ATOM 830 C C . LEU A 1 108 ? -8.461 27.938 11.25 1 97.25 108 LEU A C 1
ATOM 832 O O . LEU A 1 108 ? -8.43 26.828 11.789 1 97.25 108 LEU A O 1
ATOM 836 N N . SER A 1 109 ? -9.555 28.609 11.125 1 97.5 109 SER A N 1
ATOM 837 C CA . SER A 1 109 ? -10.852 28.031 11.461 1 97.5 109 SER A CA 1
ATOM 838 C C . SER A 1 109 ? -11.859 28.25 10.336 1 97.5 109 SER A C 1
ATOM 840 O O . SER A 1 109 ? -11.867 29.312 9.695 1 97.5 109 SER A O 1
ATOM 842 N N . PHE A 1 110 ? -12.641 27.266 10.078 1 95.81 110 PHE A N 1
ATOM 843 C CA . PHE A 1 110 ? -13.641 27.375 9.023 1 95.81 110 PHE A CA 1
ATOM 844 C C . PHE A 1 110 ? -14.82 26.453 9.305 1 95.81 110 PHE A C 1
ATOM 846 O O . PHE A 1 110 ? -14.711 25.516 10.102 1 95.81 110 PHE A O 1
ATOM 853 N N . GLY A 1 111 ? -15.906 26.812 8.727 1 94.25 111 GLY A N 1
ATOM 854 C CA . GLY A 1 111 ? -17.109 26 8.742 1 94.25 111 GLY A CA 1
ATOM 855 C C . GLY A 1 111 ? -17.453 25.422 7.379 1 94.25 111 GLY A C 1
ATOM 856 O O . GLY A 1 111 ? -17.125 26.016 6.352 1 94.25 111 GLY A O 1
ATOM 857 N N . LEU A 1 112 ? -18.047 24.234 7.41 1 91.25 112 LEU A N 1
ATOM 858 C CA . LEU A 1 112 ? -18.469 23.547 6.191 1 91.25 112 LEU A CA 1
ATOM 859 C C . LEU A 1 112 ? -19.906 23.078 6.289 1 91.25 112 LEU A C 1
ATOM 861 O O . LEU A 1 112 ? -20.266 22.328 7.199 1 91.25 112 LEU A O 1
ATOM 865 N N . SER A 1 113 ? -20.734 23.516 5.355 1 87.62 113 SER A N 1
ATOM 866 C CA . SER A 1 113 ? -22.156 23.141 5.355 1 87.62 113 SER A CA 1
ATOM 867 C C . SER A 1 113 ? -22.391 21.859 4.574 1 87.62 113 SER A C 1
ATOM 869 O O . SER A 1 113 ? -21.516 21.406 3.83 1 87.62 113 SER A O 1
ATOM 871 N N . SER A 1 114 ? -23.531 21.297 4.695 1 83.5 114 SER A N 1
ATOM 872 C CA . SER A 1 114 ? -23.906 20.078 4 1 83.5 114 SER A CA 1
ATOM 873 C C . SER A 1 114 ? -24 20.297 2.494 1 83.5 114 SER A C 1
ATOM 875 O O . SER A 1 114 ? -23.859 19.344 1.714 1 83.5 114 SER A O 1
ATOM 877 N N . LEU A 1 115 ? -24.172 21.5 2.082 1 78.56 115 LEU A N 1
ATOM 878 C CA . LEU A 1 115 ? -24.297 21.812 0.663 1 78.56 115 LEU A CA 1
ATOM 879 C C . LEU A 1 115 ? -22.922 22.094 0.056 1 78.56 115 LEU A C 1
ATOM 881 O O . LEU A 1 115 ? -22.812 22.328 -1.15 1 78.56 115 LEU A O 1
ATOM 885 N N . GLY A 1 116 ? -21.938 22.156 0.922 1 84 116 GLY A N 1
ATOM 886 C CA . GLY A 1 116 ? -20.594 22.297 0.399 1 84 116 GLY A CA 1
ATOM 887 C C . GLY A 1 116 ? -20.062 23.719 0.512 1 84 116 GLY A C 1
ATOM 888 O O . GLY A 1 116 ? -19 24.031 -0.028 1 84 116 GLY A O 1
ATOM 889 N N . LYS A 1 117 ? -20.812 24.531 1.212 1 87.06 117 LYS A N 1
ATOM 890 C CA . LYS A 1 117 ? -20.328 25.906 1.406 1 87.06 117 LYS A CA 1
ATOM 891 C C . LYS A 1 117 ? -19.281 25.953 2.525 1 87.06 117 LYS A C 1
ATOM 893 O O . LYS A 1 117 ? -19.562 25.531 3.65 1 87.06 117 LYS A O 1
ATOM 898 N N . LEU A 1 118 ? -18.078 26.438 2.195 1 93.25 118 LEU A N 1
ATOM 899 C CA . LEU A 1 118 ? -16.984 26.609 3.152 1 93.25 118 LEU A CA 1
ATOM 900 C C . LEU A 1 118 ? -16.797 28.078 3.502 1 93.25 118 LEU A C 1
ATOM 902 O O . LEU A 1 118 ? -16.719 28.922 2.611 1 93.25 118 LEU A O 1
ATOM 906 N N . THR A 1 119 ? -16.828 28.375 4.824 1 93.38 119 THR A N 1
ATOM 907 C CA . THR A 1 119 ? -16.641 29.734 5.297 1 93.38 119 THR A CA 1
ATOM 908 C C . THR A 1 119 ? -15.492 29.797 6.305 1 93.38 119 THR A C 1
ATOM 910 O O . THR A 1 119 ? -15.57 29.203 7.379 1 93.38 119 THR A O 1
ATOM 913 N N . VAL A 1 120 ? -14.523 30.547 5.953 1 94.69 120 VAL A N 1
ATOM 914 C CA . VAL A 1 120 ? -13.383 30.719 6.852 1 94.69 120 VAL A CA 1
ATOM 915 C C . VAL A 1 120 ? -13.727 31.75 7.926 1 94.69 120 VAL A C 1
ATOM 917 O O . VAL A 1 120 ? -14.234 32.844 7.617 1 94.69 120 VAL A O 1
ATOM 920 N N . GLN A 1 121 ? -13.438 31.375 9.109 1 94.94 121 GLN A N 1
ATOM 921 C CA . GLN A 1 121 ? -13.727 32.25 10.242 1 94.94 121 GLN A CA 1
ATOM 922 C C . GLN A 1 121 ? -12.469 32.969 10.719 1 94.94 121 GLN A C 1
ATOM 924 O O . GLN A 1 121 ? -12.539 34.125 11.172 1 94.94 121 GLN A O 1
ATOM 929 N N . GLU A 1 122 ? -11.406 32.281 10.68 1 95.06 122 GLU A N 1
ATOM 930 C CA . GLU A 1 122 ? -10.102 32.844 11.023 1 95.06 122 GLU A CA 1
ATOM 931 C C . GLU A 1 122 ? -9.008 32.281 10.125 1 95.06 122 GLU A C 1
ATOM 933 O O . GLU A 1 122 ? -9.008 31.078 9.805 1 95.06 122 GLU A O 1
ATOM 938 N N . ARG A 1 123 ? -8.117 33.125 9.609 1 94.19 123 ARG A N 1
ATOM 939 C CA . ARG A 1 123 ? -7.023 32.656 8.758 1 94.19 123 ARG A CA 1
ATOM 940 C C . ARG A 1 123 ? -5.727 33.375 9.094 1 94.19 123 ARG A C 1
ATOM 942 O O . ARG A 1 123 ? -5.031 33.875 8.195 1 94.19 123 ARG A O 1
ATOM 949 N N . SER A 1 124 ? -5.336 33.375 10.297 1 94.38 124 SER A N 1
ATOM 950 C CA . SER A 1 124 ? -4.113 34.062 10.727 1 94.38 124 SER A CA 1
ATOM 951 C C . SER A 1 124 ? -2.906 33.125 10.625 1 94.38 124 SER A C 1
ATOM 953 O O . SER A 1 124 ? -1.77 33.562 10.828 1 94.38 124 SER A O 1
ATOM 955 N N . TRP A 1 125 ? -3.135 31.859 10.32 1 94.06 125 TRP A N 1
ATOM 956 C CA . TRP A 1 125 ? -2.066 30.875 10.188 1 94.06 125 TRP A CA 1
ATOM 957 C C . TRP A 1 125 ? -1.193 31.188 8.969 1 94.06 125 TRP A C 1
ATOM 959 O O . TRP A 1 125 ? -1.673 31.172 7.836 1 94.06 125 TRP A O 1
ATOM 969 N N . ALA A 1 126 ? 0.15 31.469 9.227 1 92.62 126 ALA A N 1
ATOM 970 C CA . ALA A 1 126 ? 1.107 31.797 8.172 1 92.62 126 ALA A CA 1
ATOM 971 C C . ALA A 1 126 ? 2.365 30.938 8.289 1 92.62 126 ALA A C 1
ATOM 973 O O . ALA A 1 126 ? 3.412 31.422 8.727 1 92.62 126 ALA A O 1
ATOM 974 N N . PRO A 1 127 ? 2.256 29.719 7.777 1 91.75 127 PRO A N 1
ATOM 975 C CA . PRO A 1 127 ? 3.42 28.844 7.898 1 91.75 127 PRO A CA 1
ATOM 976 C C . PRO A 1 127 ? 4.59 29.281 7.027 1 91.75 127 PRO A C 1
ATOM 978 O O . PRO A 1 127 ? 4.391 29.734 5.895 1 91.75 127 PRO A O 1
ATOM 981 N N . ALA A 1 128 ? 5.82 29.109 7.59 1 86 128 ALA A N 1
ATOM 982 C CA . ALA A 1 128 ? 7.039 29.516 6.902 1 86 128 ALA A CA 1
ATOM 983 C C . ALA A 1 128 ? 7.691 28.344 6.188 1 86 128 ALA A C 1
ATOM 985 O O . ALA A 1 128 ? 8.547 28.531 5.316 1 86 128 ALA A O 1
ATOM 986 N N . THR A 1 129 ? 7.324 27.172 6.562 1 88.12 129 THR A N 1
ATOM 987 C CA . THR A 1 129 ? 7.957 25.969 6.027 1 88.12 129 THR A CA 1
ATOM 988 C C . THR A 1 129 ? 6.93 25.078 5.34 1 88.12 129 THR A C 1
ATOM 990 O O . THR A 1 129 ? 5.738 25.141 5.645 1 88.12 129 THR A O 1
ATOM 993 N N . PRO A 1 130 ? 7.391 24.312 4.406 1 89.5 130 PRO A N 1
ATOM 994 C CA . PRO A 1 130 ? 6.465 23.438 3.664 1 89.5 130 PRO A CA 1
ATOM 995 C C . PRO A 1 130 ? 6.02 22.219 4.469 1 89.5 130 PRO A C 1
ATOM 997 O O . PRO A 1 130 ? 6.617 21.906 5.5 1 89.5 130 PRO A O 1
ATOM 1000 N N . ALA A 1 131 ? 4.91 21.688 3.975 1 95 131 ALA A N 1
ATOM 1001 C CA . ALA A 1 131 ? 4.41 20.422 4.5 1 95 131 ALA A CA 1
ATOM 1002 C C . ALA A 1 131 ? 4.527 19.312 3.459 1 95 131 ALA A C 1
ATOM 1004 O O . ALA A 1 131 ? 4.301 19.547 2.27 1 95 131 ALA A O 1
ATOM 1005 N N . VAL A 1 132 ? 4.984 18.203 3.924 1 95.94 132 VAL A N 1
ATOM 1006 C CA . VAL A 1 132 ? 5.043 17.016 3.066 1 95.94 132 VAL A CA 1
ATOM 1007 C C . VAL A 1 132 ? 4.07 15.961 3.578 1 95.94 132 VAL A C 1
ATOM 1009 O O . VAL A 1 132 ? 4.023 15.68 4.777 1 95.94 132 VAL A O 1
ATOM 1012 N N . PHE A 1 133 ? 3.25 15.492 2.699 1 97.31 133 PHE A N 1
ATOM 1013 C CA . PHE A 1 133 ? 2.361 14.375 3 1 97.31 133 PHE A CA 1
ATOM 1014 C C . PHE A 1 133 ? 2.818 13.117 2.281 1 97.31 133 PHE A C 1
ATOM 1016 O O . PHE A 1 133 ? 2.92 13.094 1.053 1 97.31 133 PHE A O 1
ATOM 1023 N N . LEU A 1 134 ? 3.162 12.102 3.039 1 95.56 134 LEU A N 1
ATOM 1024 C CA . LEU A 1 134 ? 3.49 10.789 2.48 1 95.56 134 LEU A CA 1
ATOM 1025 C C . LEU A 1 134 ? 2.314 9.836 2.617 1 95.56 134 LEU A C 1
ATOM 1027 O O . LEU A 1 134 ? 2.031 9.344 3.713 1 95.56 134 LEU A O 1
ATOM 1031 N N . PRO A 1 135 ? 1.695 9.57 1.477 1 92.75 135 PRO A N 1
ATOM 1032 C CA . PRO A 1 135 ? 0.543 8.664 1.522 1 92.75 135 PRO A CA 1
ATOM 1033 C C . PRO A 1 135 ? 0.938 7.223 1.831 1 92.75 135 PRO A C 1
ATOM 1035 O O . PRO A 1 135 ? 2.123 6.926 2.006 1 92.75 135 PRO A O 1
ATOM 1038 N N . SER A 1 136 ? -0.049 6.441 2.025 1 86.88 136 SER A N 1
ATOM 1039 C CA . SER A 1 136 ? 0.176 5.055 2.428 1 86.88 136 SER A CA 1
ATOM 1040 C C . SER A 1 136 ? 0.925 4.281 1.348 1 86.88 136 SER A C 1
ATOM 1042 O O . SER A 1 136 ? 1.71 3.381 1.654 1 86.88 136 SER A O 1
ATOM 1044 N N . ARG A 1 137 ? 0.79 4.672 0.21 1 85.12 137 ARG A N 1
ATOM 1045 C CA . ARG A 1 137 ? 1.467 4.012 -0.902 1 85.12 137 ARG A CA 1
ATOM 1046 C C . ARG A 1 137 ? 2.723 4.773 -1.31 1 85.12 137 ARG A C 1
ATOM 1048 O O . ARG A 1 137 ? 2.738 6.008 -1.296 1 85.12 137 ARG A O 1
ATOM 1055 N N . GLU A 1 138 ? 3.641 3.951 -1.695 1 85.81 138 GLU A N 1
ATOM 1056 C CA . GLU A 1 138 ? 4.855 4.598 -2.182 1 85.81 138 GLU A CA 1
ATOM 1057 C C . GLU A 1 138 ? 4.633 5.238 -3.549 1 85.81 138 GLU A C 1
ATOM 1059 O O . GLU A 1 138 ? 3.779 4.785 -4.316 1 85.81 138 GLU A O 1
ATOM 1064 N N . VAL A 1 139 ? 5.383 6.297 -3.854 1 88.94 139 VAL A N 1
ATOM 1065 C CA . VAL A 1 139 ? 5.121 7.062 -5.066 1 88.94 139 VAL A CA 1
ATOM 1066 C C . VAL A 1 139 ? 6.336 7.004 -5.988 1 88.94 139 VAL A C 1
ATOM 1068 O O . VAL A 1 139 ? 6.309 7.535 -7.098 1 88.94 139 VAL A O 1
ATOM 1071 N N . LEU A 1 140 ? 7.379 6.344 -5.602 1 89.69 140 LEU A N 1
ATOM 1072 C CA . LEU A 1 140 ? 8.617 6.375 -6.367 1 89.69 140 LEU A CA 1
ATOM 1073 C C . LEU A 1 140 ? 8.445 5.668 -7.711 1 89.69 140 LEU A C 1
ATOM 1075 O O . LEU A 1 140 ? 8.852 6.195 -8.75 1 89.69 140 LEU A O 1
ATOM 1079 N N . ALA A 1 141 ? 7.844 4.527 -7.691 1 85 141 ALA A N 1
ATOM 1080 C CA . ALA A 1 141 ? 7.68 3.721 -8.898 1 85 141 ALA A CA 1
ATOM 1081 C C . ALA A 1 141 ? 6.633 4.328 -9.828 1 85 141 ALA A C 1
ATOM 1083 O O . ALA A 1 141 ? 6.762 4.254 -11.047 1 85 141 ALA A O 1
ATOM 1084 N N . MET A 1 142 ? 5.641 4.977 -9.281 1 85.19 142 MET A N 1
ATOM 1085 C CA . MET A 1 142 ? 4.543 5.48 -10.102 1 85.19 142 MET A CA 1
ATOM 1086 C C . MET A 1 142 ? 4.844 6.883 -10.609 1 85.19 142 MET A C 1
ATOM 1088 O O . MET A 1 142 ? 4.043 7.469 -11.344 1 85.19 142 MET A O 1
ATOM 1092 N N . TYR A 1 143 ? 5.984 7.418 -10.25 1 90.31 143 TYR A N 1
ATOM 1093 C CA . TYR A 1 143 ? 6.332 8.805 -10.523 1 90.31 143 TYR A CA 1
ATOM 1094 C C . TYR A 1 143 ? 6.281 9.094 -12.023 1 90.31 143 TYR A C 1
ATOM 1096 O O . TYR A 1 143 ? 5.727 10.109 -12.445 1 90.31 143 TYR A O 1
ATOM 1104 N N . GLU A 1 144 ? 6.781 8.148 -12.766 1 85.81 144 GLU A N 1
ATOM 1105 C CA . GLU A 1 144 ? 6.914 8.367 -14.203 1 85.81 144 GLU A CA 1
ATOM 1106 C C . GLU A 1 144 ? 5.551 8.547 -14.859 1 85.81 144 GLU A C 1
ATOM 1108 O O . GLU A 1 144 ? 4.75 7.605 -14.906 1 85.81 144 GLU A O 1
ATOM 1113 N N . GLY A 1 145 ? 5.324 9.742 -15.375 1 85.56 145 GLY A N 1
ATOM 1114 C CA . GLY A 1 145 ? 4.109 10.031 -16.125 1 85.56 145 GLY A CA 1
ATOM 1115 C C . GLY A 1 145 ? 2.93 10.367 -15.234 1 85.56 145 GLY A C 1
ATOM 1116 O O . GLY A 1 145 ? 1.868 10.758 -15.727 1 85.56 145 GLY A O 1
ATOM 1117 N N . PHE A 1 146 ? 3.094 10.25 -13.945 1 89.06 146 PHE A N 1
ATOM 1118 C CA . PHE A 1 146 ? 1.971 10.383 -13.023 1 89.06 146 PHE A CA 1
ATOM 1119 C C . PHE A 1 146 ? 1.453 11.812 -13 1 89.06 146 PHE A C 1
ATOM 1121 O O . PHE A 1 146 ? 0.247 12.047 -13.102 1 89.06 146 PHE A O 1
ATOM 1128 N N . VAL A 1 147 ? 2.369 12.734 -12.93 1 89.5 147 VAL A N 1
ATOM 1129 C CA . VAL A 1 147 ? 1.985 14.133 -12.789 1 89.5 147 VAL A CA 1
ATOM 1130 C C . VAL A 1 147 ? 1.214 14.586 -14.023 1 89.5 147 VAL A C 1
ATOM 1132 O O . VAL A 1 147 ? 0.155 15.203 -13.914 1 89.5 147 VAL A O 1
ATOM 1135 N N . ALA A 1 148 ? 1.719 14.227 -15.148 1 87.75 148 ALA A N 1
ATOM 1136 C CA . ALA A 1 148 ? 1.056 14.594 -16.391 1 87.75 148 ALA A CA 1
ATOM 1137 C C . ALA A 1 148 ? -0.327 13.953 -16.484 1 87.75 148 ALA A C 1
ATOM 1139 O O . ALA A 1 148 ? -1.295 14.609 -16.875 1 87.75 148 ALA A O 1
ATOM 1140 N N . ALA A 1 149 ? -0.445 12.742 -16.125 1 87.62 149 ALA A N 1
ATOM 1141 C CA . ALA A 1 149 ? -1.722 12.031 -16.156 1 87.62 149 ALA A CA 1
ATOM 1142 C C . ALA A 1 149 ? -2.719 12.641 -15.18 1 87.62 149 ALA A C 1
ATOM 1144 O O . ALA A 1 149 ? -3.912 12.734 -15.484 1 87.62 149 ALA A O 1
ATOM 1145 N N . TYR A 1 150 ? -2.219 13 -14.016 1 88.75 150 TYR A N 1
ATOM 1146 C CA . TYR A 1 150 ? -3.068 13.609 -13 1 88.75 150 TYR A CA 1
ATOM 1147 C C . TYR A 1 150 ? -3.621 14.945 -13.484 1 88.75 150 TYR A C 1
ATOM 1149 O O . TYR A 1 150 ? -4.809 15.227 -13.312 1 88.75 150 TYR A O 1
ATOM 1157 N N . GLU A 1 151 ? -2.816 15.688 -14.125 1 89.12 151 GLU A N 1
ATOM 1158 C CA . GLU A 1 151 ? -3.213 17.016 -14.602 1 89.12 151 GLU A CA 1
ATOM 1159 C C . GLU A 1 151 ? -4.191 16.906 -15.766 1 89.12 151 GLU A C 1
ATOM 1161 O O . GLU A 1 151 ? -5.02 17.797 -15.969 1 89.12 151 GLU A O 1
ATOM 1166 N N . ALA A 1 152 ? -4.078 15.805 -16.453 1 83.94 152 ALA A N 1
ATOM 1167 C CA . ALA A 1 152 ? -4.996 15.562 -17.562 1 83.94 152 ALA A CA 1
ATOM 1168 C C . ALA A 1 152 ? -6.32 14.992 -17.062 1 83.94 152 ALA A C 1
ATOM 1170 O O . ALA A 1 152 ? -7.219 14.711 -17.859 1 83.94 152 ALA A O 1
ATOM 1171 N N . ARG A 1 153 ? -6.508 14.805 -15.75 1 76.06 153 ARG A N 1
ATOM 1172 C CA . ARG A 1 153 ? -7.719 14.336 -15.086 1 76.06 153 ARG A CA 1
ATOM 1173 C C . ARG A 1 153 ? -8.078 12.922 -15.531 1 76.06 153 ARG A C 1
ATOM 1175 O O . ARG A 1 153 ? -9.258 12.602 -15.688 1 76.06 153 ARG A O 1
ATOM 1182 N N . GLU A 1 154 ? -7.07 12.203 -15.57 1 76.44 154 GLU A N 1
ATOM 1183 C CA . GLU A 1 154 ? -7.273 10.828 -16.016 1 76.44 154 GLU A CA 1
ATOM 1184 C C . GLU A 1 154 ? -7.176 9.852 -14.844 1 76.44 154 GLU A C 1
ATOM 1186 O O . GLU A 1 154 ? -7.555 8.688 -14.969 1 76.44 154 GLU A O 1
ATOM 1191 N N . LEU A 1 155 ? -6.75 10.414 -13.727 1 80.38 155 LEU A N 1
ATOM 1192 C CA . LEU A 1 155 ? -6.465 9.5 -12.625 1 80.38 155 LEU A CA 1
ATOM 1193 C C . LEU A 1 155 ? -7.316 9.844 -11.398 1 80.38 155 LEU A C 1
ATOM 1195 O O . LEU A 1 155 ? -7.57 11.016 -11.125 1 80.38 155 LEU A O 1
ATOM 1199 N N . SER A 1 156 ? -7.719 8.852 -10.742 1 83.69 156 SER A N 1
ATOM 1200 C CA . SER A 1 156 ? -8.5 9 -9.516 1 83.69 156 SER A CA 1
ATOM 1201 C C . SER A 1 156 ? -7.637 8.758 -8.281 1 83.69 156 SER A C 1
ATOM 1203 O O . SER A 1 156 ? -7.805 7.754 -7.59 1 83.69 156 SER A O 1
ATOM 1205 N N . PHE A 1 157 ? -6.719 9.617 -8.055 1 87.25 157 PHE A N 1
ATOM 1206 C CA . PHE A 1 157 ? -5.883 9.641 -6.859 1 87.25 157 PHE A CA 1
ATOM 1207 C C . PHE A 1 157 ? -6.133 10.914 -6.055 1 87.25 157 PHE A C 1
ATOM 1209 O O . PHE A 1 157 ? -6.383 11.977 -6.621 1 87.25 157 PHE A O 1
ATOM 1216 N N . ASP A 1 158 ? -6.113 10.742 -4.805 1 89.62 158 ASP A N 1
ATOM 1217 C CA . ASP A 1 158 ? -6.23 11.984 -4.043 1 89.62 158 ASP A CA 1
ATOM 1218 C C . ASP A 1 158 ? -4.988 12.852 -4.215 1 89.62 158 ASP A C 1
ATOM 1220 O O . ASP A 1 158 ? -3.934 12.367 -4.629 1 89.62 158 ASP A O 1
ATOM 1224 N N . GLU A 1 159 ? -5.113 14.062 -3.941 1 94.19 159 GLU A N 1
ATOM 1225 C CA . GLU A 1 159 ? -4.141 15.07 -4.336 1 94.19 159 GLU A CA 1
ATOM 1226 C C . GLU A 1 159 ? -2.838 14.922 -3.555 1 94.19 159 GLU A C 1
ATOM 1228 O O . GLU A 1 159 ? -1.812 15.492 -3.93 1 94.19 159 GLU A O 1
ATOM 1233 N N . THR A 1 160 ? -2.846 14.172 -2.467 1 95.19 160 THR A N 1
ATOM 1234 C CA . THR A 1 160 ? -1.609 13.977 -1.717 1 95.19 160 THR A CA 1
ATOM 1235 C C . THR A 1 160 ? -0.568 13.258 -2.566 1 95.19 160 THR A C 1
ATOM 1237 O O . THR A 1 160 ? 0.628 13.539 -2.467 1 95.19 160 THR A O 1
ATOM 1240 N N . TYR A 1 161 ? -0.996 12.375 -3.4 1 94.06 161 TYR A N 1
ATOM 1241 C CA . TYR A 1 161 ? -0.088 11.68 -4.305 1 94.06 161 TYR A CA 1
ATOM 1242 C C . TYR A 1 161 ? 0.521 12.648 -5.316 1 94.06 161 TYR A C 1
ATOM 1244 O O . TYR A 1 161 ? 1.727 12.609 -5.57 1 94.06 161 TYR A O 1
ATOM 1252 N N . TYR A 1 162 ? -0.327 13.453 -5.805 1 94.69 162 TYR A N 1
ATOM 1253 C CA . TYR A 1 162 ? 0.114 14.461 -6.762 1 94.69 162 TYR A CA 1
ATOM 1254 C C . TYR A 1 162 ? 1.123 15.414 -6.129 1 94.69 162 TYR A C 1
ATOM 1256 O O . TYR A 1 162 ? 2.186 15.672 -6.695 1 94.69 162 TYR A O 1
ATOM 1264 N N . ASP A 1 163 ? 0.799 15.93 -4.969 1 96 163 ASP A N 1
ATOM 1265 C CA . ASP A 1 163 ? 1.672 16.859 -4.258 1 96 163 ASP A CA 1
ATOM 1266 C C . ASP A 1 163 ? 3.025 16.219 -3.957 1 96 163 ASP A C 1
ATOM 1268 O O . ASP A 1 163 ? 4.062 16.875 -4.066 1 96 163 ASP A O 1
ATOM 1272 N N . THR A 1 164 ? 3.002 15 -3.555 1 95.44 164 THR A N 1
ATOM 1273 C CA . THR A 1 164 ? 4.234 14.297 -3.223 1 95.44 164 THR A CA 1
ATOM 1274 C C . THR A 1 164 ? 5.102 14.109 -4.465 1 95.44 164 THR A C 1
ATOM 1276 O O . THR A 1 164 ? 6.316 14.305 -4.414 1 95.44 164 THR A O 1
ATOM 1279 N N . CYS A 1 165 ? 4.508 13.734 -5.57 1 93.88 165 CYS A N 1
ATOM 1280 C CA . CYS A 1 165 ? 5.258 13.578 -6.812 1 93.88 165 CYS A CA 1
ATOM 1281 C C . CYS A 1 165 ? 5.855 14.906 -7.258 1 93.88 165 CYS A C 1
ATOM 1283 O O . CYS A 1 165 ? 6.98 14.953 -7.754 1 93.88 165 CYS A O 1
ATOM 1285 N N . LYS A 1 166 ? 5.105 15.945 -7.066 1 93.56 166 LYS A N 1
ATOM 1286 C CA . LYS A 1 166 ? 5.629 17.266 -7.383 1 93.56 166 LYS A CA 1
ATOM 1287 C C . LYS A 1 166 ? 6.824 17.609 -6.496 1 93.56 166 LYS A C 1
ATOM 1289 O O . LYS A 1 166 ? 7.805 18.203 -6.965 1 93.56 166 LYS A O 1
ATOM 1294 N N . ALA A 1 167 ? 6.707 17.297 -5.258 1 93.25 167 ALA A N 1
ATOM 1295 C CA . ALA A 1 167 ? 7.812 17.531 -4.336 1 93.25 167 ALA A CA 1
ATOM 1296 C C . ALA A 1 167 ? 9.055 16.766 -4.75 1 93.25 167 ALA A C 1
ATOM 1298 O O . ALA A 1 167 ? 10.18 17.25 -4.621 1 93.25 167 ALA A O 1
ATOM 1299 N N . LEU A 1 168 ? 8.852 15.539 -5.266 1 92 168 LEU A N 1
ATOM 1300 C CA . LEU A 1 168 ? 9.953 14.688 -5.707 1 92 168 LEU A CA 1
ATOM 1301 C C . LEU A 1 168 ? 10.672 15.305 -6.902 1 92 168 LEU A C 1
ATOM 1303 O O . LEU A 1 168 ? 11.844 15.016 -7.141 1 92 168 LEU A O 1
ATOM 1307 N N . ALA A 1 169 ? 10.031 16.141 -7.602 1 89.56 169 ALA A N 1
ATOM 1308 C CA . ALA A 1 169 ? 10.562 16.703 -8.844 1 89.56 169 ALA A CA 1
ATOM 1309 C C . ALA A 1 169 ? 11.516 17.859 -8.547 1 89.56 169 ALA A C 1
ATOM 1311 O O . ALA A 1 169 ? 12.219 18.328 -9.445 1 89.56 169 ALA A O 1
ATOM 1312 N N . ALA A 1 170 ? 11.531 18.312 -7.32 1 86.81 170 ALA A N 1
ATOM 1313 C CA . ALA A 1 170 ? 12.383 19.453 -6.973 1 86.81 170 ALA A CA 1
ATOM 1314 C C . ALA A 1 170 ? 13.852 19.141 -7.219 1 86.81 170 ALA A C 1
ATOM 1316 O O . ALA A 1 170 ? 14.242 17.969 -7.234 1 86.81 170 ALA A O 1
ATOM 1317 N N . SER A 1 171 ? 14.617 20.125 -7.434 1 83.5 171 SER A N 1
ATOM 1318 C CA . SER A 1 171 ? 16.047 19.969 -7.699 1 83.5 171 SER A CA 1
ATOM 1319 C C . SER A 1 171 ? 16.828 19.719 -6.41 1 83.5 171 SER A C 1
ATOM 1321 O O . SER A 1 171 ? 16.438 20.188 -5.34 1 83.5 171 SER A O 1
ATOM 1323 N N . GLN A 1 172 ? 17.859 19.031 -6.582 1 82.69 172 GLN A N 1
ATOM 1324 C CA . GLN A 1 172 ? 18.703 18.703 -5.438 1 82.69 172 GLN A CA 1
ATOM 1325 C C . GLN A 1 172 ? 19.297 19.953 -4.805 1 82.69 172 GLN A C 1
ATOM 1327 O O . GLN A 1 172 ? 19.656 20.906 -5.508 1 82.69 172 GLN A O 1
ATOM 1332 N N . LEU A 1 173 ? 19.359 19.812 -3.471 1 83.81 173 LEU A N 1
ATOM 1333 C CA . LEU A 1 173 ? 19.953 20.922 -2.742 1 83.81 173 LEU A CA 1
ATOM 1334 C C . LEU A 1 173 ? 21.469 20.969 -2.957 1 83.81 173 LEU A C 1
ATOM 1336 O O . LEU A 1 173 ? 22.094 19.922 -3.162 1 83.81 173 LEU A O 1
ATOM 1340 N N . ARG A 1 174 ? 22.047 22.219 -2.986 1 83.44 174 ARG A N 1
ATOM 1341 C CA . ARG A 1 174 ? 23.484 22.438 -3.074 1 83.44 174 ARG A CA 1
ATOM 1342 C C . ARG A 1 174 ? 23.969 23.359 -1.954 1 83.44 174 ARG A C 1
ATOM 1344 O O . ARG A 1 174 ? 23.172 23.906 -1.196 1 83.44 174 ARG A O 1
ATOM 1351 N N . GLY A 1 175 ? 25.203 23.359 -1.646 1 84.06 175 GLY A N 1
ATOM 1352 C CA . GLY A 1 175 ? 25.75 24.25 -0.652 1 84.06 175 GLY A CA 1
ATOM 1353 C C . GLY A 1 175 ? 25.469 23.828 0.773 1 84.06 175 GLY A C 1
ATOM 1354 O O . GLY A 1 175 ? 25.438 22.625 1.07 1 84.06 175 GLY A O 1
ATOM 1355 N N . PRO A 1 176 ? 25.406 24.859 1.614 1 81.44 176 PRO A N 1
ATOM 1356 C CA . PRO A 1 176 ? 25.234 24.562 3.037 1 81.44 176 PRO A CA 1
ATOM 1357 C C . PRO A 1 176 ? 23.953 23.766 3.314 1 81.44 176 PRO A C 1
ATOM 1359 O O . PRO A 1 176 ? 23.938 22.906 4.195 1 81.44 176 PRO A O 1
ATOM 1362 N N . ARG A 1 177 ? 22.922 24.094 2.65 1 81.69 177 ARG A N 1
ATOM 1363 C CA . ARG A 1 177 ? 21.672 23.359 2.826 1 81.69 177 ARG A CA 1
ATOM 1364 C C . ARG A 1 177 ? 21.828 21.906 2.414 1 81.69 177 ARG A C 1
ATOM 1366 O O . ARG A 1 177 ? 21.25 21 3.047 1 81.69 177 ARG A O 1
ATOM 1373 N N . GLY A 1 178 ? 22.578 21.734 1.383 1 83.94 178 GLY A N 1
ATOM 1374 C CA . GLY A 1 178 ? 22.859 20.375 0.922 1 83.94 178 GLY A CA 1
ATOM 1375 C C . GLY A 1 178 ? 23.672 19.562 1.916 1 83.94 178 GLY A C 1
ATOM 1376 O O . GLY A 1 178 ? 23.391 18.391 2.127 1 83.94 178 GLY A O 1
ATOM 1377 N N . THR A 1 179 ? 24.531 20.219 2.551 1 83.38 179 THR A N 1
ATOM 1378 C CA . THR A 1 179 ? 25.375 19.547 3.543 1 83.38 179 THR A CA 1
ATOM 1379 C C . THR A 1 179 ? 24.547 19.125 4.754 1 83.38 179 THR A C 1
ATOM 1381 O O . THR A 1 179 ? 24.719 18.031 5.281 1 83.38 179 THR A O 1
ATOM 1384 N N . ARG A 1 180 ? 23.719 19.984 5.18 1 80.25 180 ARG A N 1
ATOM 1385 C CA . ARG A 1 180 ? 22.844 19.672 6.309 1 80.25 180 ARG A CA 1
ATOM 1386 C C . ARG A 1 180 ? 21.922 18.5 5.984 1 80.25 180 ARG A C 1
ATOM 1388 O O . ARG A 1 180 ? 21.688 17.641 6.832 1 80.25 180 ARG A O 1
ATOM 1395 N N . ALA A 1 181 ? 21.438 18.547 4.785 1 83.69 181 ALA A N 1
ATOM 1396 C CA . ALA A 1 181 ? 20.578 17.453 4.336 1 83.69 181 ALA A CA 1
ATOM 1397 C C . ALA A 1 181 ? 21.344 16.125 4.32 1 83.69 181 ALA A C 1
ATOM 1399 O O . ALA A 1 181 ? 20.797 15.086 4.703 1 83.69 181 ALA A O 1
ATOM 1400 N N . ALA A 1 182 ? 22.547 16.219 3.934 1 81 182 ALA A N 1
ATOM 1401 C CA . ALA A 1 182 ? 23.375 15.023 3.846 1 81 182 ALA A CA 1
ATOM 1402 C C . ALA A 1 182 ? 23.578 14.391 5.219 1 81 182 ALA A C 1
ATOM 1404 O O . ALA A 1 182 ? 23.656 13.172 5.34 1 81 182 ALA A O 1
ATOM 1405 N N . GLU A 1 183 ? 23.594 15.172 6.176 1 78.5 183 GLU A N 1
ATOM 1406 C CA . GLU A 1 183 ? 23.75 14.68 7.539 1 78.5 183 GLU A CA 1
ATOM 1407 C C . GLU A 1 183 ? 22.531 13.883 7.988 1 78.5 183 GLU A C 1
ATOM 1409 O O . GLU A 1 183 ? 22.656 12.898 8.711 1 78.5 183 GLU A O 1
ATOM 1414 N N . LEU A 1 184 ? 21.438 14.32 7.527 1 77.69 184 LEU A N 1
ATOM 1415 C CA . LEU A 1 184 ? 20.188 13.641 7.875 1 77.69 184 LEU A CA 1
ATOM 1416 C C . LEU A 1 184 ? 20.031 12.352 7.078 1 77.69 184 LEU A C 1
ATOM 1418 O O . LEU A 1 184 ? 19.391 11.406 7.543 1 77.69 184 LEU A O 1
ATOM 1422 N N . LEU A 1 185 ? 20.734 12.25 5.988 1 83.56 185 LEU A N 1
ATOM 1423 C CA . LEU A 1 185 ? 20.531 11.172 5.027 1 83.56 185 LEU A CA 1
ATOM 1424 C C . LEU A 1 185 ? 21.359 9.945 5.418 1 83.56 185 LEU A C 1
ATOM 1426 O O . LEU A 1 185 ? 21.047 8.828 5.008 1 83.56 185 LEU A O 1
ATOM 1430 N N . GLY A 1 186 ? 22.375 10.141 6.203 1 79.69 186 GLY A N 1
ATOM 1431 C CA . GLY A 1 186 ? 23.312 9.07 6.508 1 79.69 186 GLY A CA 1
ATOM 1432 C C . GLY A 1 186 ? 22.625 7.77 6.887 1 79.69 186 GLY A C 1
ATOM 1433 O O . GLY A 1 186 ? 22.734 6.773 6.168 1 79.69 186 GLY A O 1
ATOM 1434 N N . PRO A 1 187 ? 21.812 7.809 7.906 1 74.88 187 PRO A N 1
ATOM 1435 C CA . PRO A 1 187 ? 21.156 6.582 8.352 1 74.88 187 PRO A CA 1
ATOM 1436 C C . PRO A 1 187 ? 20.203 6.008 7.309 1 74.88 187 PRO A C 1
ATOM 1438 O O . PRO A 1 187 ? 20.062 4.785 7.207 1 74.88 187 PRO A O 1
ATOM 1441 N N . ILE A 1 188 ? 19.578 6.824 6.578 1 82.12 188 ILE A N 1
ATOM 1442 C CA . ILE A 1 188 ? 18.609 6.383 5.586 1 82.12 188 ILE A CA 1
ATOM 1443 C C . ILE A 1 188 ? 19.328 5.68 4.438 1 82.12 188 ILE A C 1
ATOM 1445 O O . ILE A 1 188 ? 18.906 4.605 3.998 1 82.12 188 ILE A O 1
ATOM 1449 N N . LEU A 1 189 ? 20.438 6.281 4.043 1 83.94 189 LEU A N 1
ATOM 1450 C CA . LEU A 1 189 ? 21.203 5.707 2.936 1 83.94 189 LEU A CA 1
ATOM 1451 C C . LEU A 1 189 ? 21.812 4.363 3.33 1 83.94 189 LEU A C 1
ATOM 1453 O O . LEU A 1 189 ? 21.906 3.455 2.504 1 83.94 189 LEU A O 1
ATOM 1457 N N . ALA A 1 190 ? 22.141 4.246 4.531 1 78.88 190 ALA A N 1
ATOM 1458 C CA . ALA A 1 190 ? 22.656 2.971 5.027 1 78.88 190 ALA A CA 1
ATOM 1459 C C . ALA A 1 190 ? 21.578 1.889 4.957 1 78.88 190 ALA A C 1
ATOM 1461 O O . ALA A 1 190 ? 21.859 0.744 4.602 1 78.88 190 ALA A O 1
ATOM 1462 N N . ALA A 1 191 ? 20.391 2.242 5.289 1 76.19 191 ALA A N 1
ATOM 1463 C CA . ALA A 1 191 ? 19.281 1.299 5.227 1 76.19 191 ALA A CA 1
ATOM 1464 C C . ALA A 1 191 ? 18.984 0.888 3.783 1 76.19 191 ALA A C 1
ATOM 1466 O O . ALA A 1 191 ? 18.641 -0.264 3.52 1 76.19 191 ALA A O 1
ATOM 1467 N N . LEU A 1 192 ? 19.156 1.771 2.883 1 80.25 192 LEU A N 1
ATOM 1468 C CA . LEU A 1 192 ? 18.922 1.521 1.467 1 80.25 192 LEU A CA 1
ATOM 1469 C C . LEU A 1 192 ? 20.047 0.713 0.854 1 80.25 192 LEU A C 1
ATOM 1471 O O . LEU A 1 192 ? 19.875 0.043 -0.164 1 80.25 192 LEU A O 1
ATOM 1475 N N . GLY A 1 193 ? 21.203 0.743 1.493 1 77.69 193 GLY A N 1
ATOM 1476 C CA . GLY A 1 193 ? 22.406 0.147 0.918 1 77.69 193 GLY A CA 1
ATOM 1477 C C . GLY A 1 193 ? 22.969 0.942 -0.244 1 77.69 193 GLY A C 1
ATOM 1478 O O . GLY A 1 193 ? 23.641 0.385 -1.118 1 77.69 193 GLY A O 1
ATOM 1479 N N . GLY A 1 194 ? 22.516 2.186 -0.316 1 83.19 194 GLY A N 1
ATOM 1480 C CA . GLY A 1 194 ? 22.953 3.033 -1.412 1 83.19 194 GLY A CA 1
ATOM 1481 C C . GLY A 1 194 ? 22.172 4.324 -1.522 1 83.19 194 GLY A C 1
ATOM 1482 O O . GLY A 1 194 ? 21.781 4.91 -0.51 1 83.19 194 GLY A O 1
ATOM 1483 N N . GLY A 1 195 ? 22.125 4.777 -2.822 1 86.62 195 GLY A N 1
ATOM 1484 C CA . GLY A 1 195 ? 21.484 6.066 -3.035 1 86.62 195 GLY A CA 1
ATOM 1485 C C . GLY A 1 195 ? 20.281 5.992 -3.963 1 86.62 195 GLY A C 1
ATOM 1486 O O . GLY A 1 195 ? 19.891 4.902 -4.379 1 86.62 195 GLY A O 1
ATOM 1487 N N . VAL A 1 196 ? 19.594 7.105 -4.031 1 88.38 196 VAL A N 1
ATOM 1488 C CA . VAL A 1 196 ? 18.453 7.262 -4.938 1 88.38 196 VAL A CA 1
ATOM 1489 C C . VAL A 1 196 ? 18.766 8.344 -5.969 1 88.38 196 VAL A C 1
ATOM 1491 O O . VAL A 1 196 ? 19.344 9.383 -5.637 1 88.38 196 VAL A O 1
ATOM 1494 N N . ARG A 1 197 ? 18.391 8.023 -7.234 1 87.38 197 ARG A N 1
ATOM 1495 C CA . ARG A 1 197 ? 18.656 8.984 -8.305 1 87.38 197 ARG A CA 1
ATOM 1496 C C . ARG A 1 197 ? 17.469 9.07 -9.258 1 87.38 197 ARG A C 1
ATOM 1498 O O . ARG A 1 197 ? 16.828 8.055 -9.555 1 87.38 197 ARG A O 1
ATOM 1505 N N . LEU A 1 198 ? 17.188 10.242 -9.609 1 88.31 198 LEU A N 1
ATOM 1506 C CA . LEU A 1 198 ? 16.234 10.469 -10.68 1 88.31 198 LEU A CA 1
ATOM 1507 C C . LEU A 1 198 ? 16.938 10.617 -12.023 1 88.31 198 LEU A C 1
ATOM 1509 O O . LEU A 1 198 ? 17.781 11.508 -12.195 1 88.31 198 LEU A O 1
ATOM 1513 N N . MET A 1 199 ? 16.75 9.727 -12.914 1 84.44 199 MET A N 1
ATOM 1514 C CA . MET A 1 199 ? 17.281 9.781 -14.281 1 84.44 199 MET A CA 1
ATOM 1515 C C . MET A 1 199 ? 16.156 9.898 -15.297 1 84.44 199 MET A C 1
ATOM 1517 O O . MET A 1 199 ? 15.352 8.969 -15.453 1 84.44 199 MET A O 1
ATOM 1521 N N . GLY A 1 200 ? 16.172 11.062 -16 1 82.44 200 GLY A N 1
ATOM 1522 C CA . GLY A 1 200 ? 15.008 11.32 -16.828 1 82.44 200 GLY A CA 1
ATOM 1523 C C . GLY A 1 200 ? 13.727 11.445 -16.031 1 82.44 200 GLY A C 1
ATOM 1524 O O . GLY A 1 200 ? 13.602 12.336 -15.172 1 82.44 200 GLY A O 1
ATOM 1525 N N . ASN A 1 201 ? 12.82 10.547 -16.188 1 86.19 201 ASN A N 1
ATOM 1526 C CA . ASN A 1 201 ? 11.555 10.586 -15.469 1 86.19 201 ASN A CA 1
ATOM 1527 C C . ASN A 1 201 ? 11.336 9.32 -14.641 1 86.19 201 ASN A C 1
ATOM 1529 O O . ASN A 1 201 ? 10.203 8.977 -14.312 1 86.19 201 ASN A O 1
ATOM 1533 N N . ARG A 1 202 ? 12.516 8.703 -14.398 1 87 202 ARG A N 1
ATOM 1534 C CA . ARG A 1 202 ? 12.422 7.469 -13.625 1 87 202 ARG A CA 1
ATOM 1535 C C . ARG A 1 202 ? 13.391 7.477 -12.453 1 87 202 ARG A C 1
ATOM 1537 O O . ARG A 1 202 ? 14.516 7.977 -12.578 1 87 202 ARG A O 1
ATOM 1544 N N . PHE A 1 203 ? 12.93 6.898 -11.414 1 89.5 203 PHE A N 1
ATOM 1545 C CA . PHE A 1 203 ? 13.781 6.801 -10.234 1 89.5 203 PHE A CA 1
ATOM 1546 C C . PHE A 1 203 ? 14.539 5.473 -10.227 1 89.5 203 PHE A C 1
ATOM 1548 O O . PHE A 1 203 ? 13.984 4.438 -10.602 1 89.5 203 PHE A O 1
ATOM 1555 N N . TYR A 1 204 ? 15.75 5.535 -9.758 1 88.44 204 TYR A N 1
ATOM 1556 C CA . TYR A 1 204 ? 16.609 4.375 -9.586 1 88.44 204 TYR A CA 1
ATOM 1557 C C . TYR A 1 204 ? 17.172 4.316 -8.172 1 88.44 204 TYR A C 1
ATOM 1559 O O . TYR A 1 204 ? 17.453 5.355 -7.566 1 88.44 204 TYR A O 1
ATOM 1567 N N . VAL A 1 205 ? 17.234 3.143 -7.707 1 85.94 205 VAL A N 1
ATOM 1568 C CA . VAL A 1 205 ? 17.953 2.906 -6.457 1 85.94 205 VAL A CA 1
ATOM 1569 C C . VAL A 1 205 ? 19.328 2.299 -6.75 1 85.94 205 VAL A C 1
ATOM 1571 O O . VAL A 1 205 ? 19.422 1.276 -7.434 1 85.94 205 VAL A O 1
ATOM 1574 N N . ILE A 1 206 ? 20.281 2.961 -6.266 1 86.62 206 ILE A N 1
ATOM 1575 C CA . ILE A 1 206 ? 21.656 2.539 -6.496 1 86.62 206 ILE A CA 1
ATOM 1576 C C . ILE A 1 206 ? 22.172 1.747 -5.293 1 86.62 206 ILE A C 1
ATOM 1578 O O . ILE A 1 206 ? 22.203 2.262 -4.172 1 86.62 206 ILE A O 1
ATOM 1582 N N . GLN A 1 207 ? 22.469 0.519 -5.578 1 83.38 207 GLN A N 1
ATOM 1583 C CA . GLN A 1 207 ? 23.031 -0.348 -4.547 1 83.38 207 GLN A CA 1
ATOM 1584 C C . GLN A 1 207 ? 24.406 -0.88 -4.957 1 83.38 207 GLN A C 1
ATOM 1586 O O . GLN A 1 207 ? 24.906 -0.55 -6.031 1 83.38 207 GLN A O 1
ATOM 1591 N N . GLU A 1 208 ? 25.047 -1.571 -4 1 75.56 208 GLU A N 1
ATOM 1592 C CA . GLU A 1 208 ? 26.375 -2.113 -4.262 1 75.56 208 GLU A CA 1
ATOM 1593 C C . GLU A 1 208 ? 26.375 -3.004 -5.5 1 75.56 208 GLU A C 1
ATOM 1595 O O . GLU A 1 208 ? 27.344 -2.998 -6.273 1 75.56 208 GLU A O 1
ATOM 1600 N N . ASN A 1 209 ? 25.328 -3.693 -5.668 1 72.81 209 ASN A N 1
ATOM 1601 C CA . ASN A 1 209 ? 25.281 -4.684 -6.738 1 72.81 209 ASN A CA 1
ATOM 1602 C C . ASN A 1 209 ? 24.703 -4.09 -8.016 1 72.81 209 ASN A C 1
ATOM 1604 O O . ASN A 1 209 ? 24.469 -4.809 -8.992 1 72.81 209 ASN A O 1
ATOM 1608 N N . GLY A 1 210 ? 24.453 -2.799 -7.98 1 78.75 210 GLY A N 1
ATOM 1609 C CA . GLY A 1 210 ? 24.016 -2.189 -9.227 1 78.75 210 GLY A CA 1
ATOM 1610 C C . GLY A 1 210 ? 22.891 -1.178 -9.039 1 78.75 210 GLY A C 1
ATOM 1611 O O . GLY A 1 210 ? 22.578 -0.797 -7.906 1 78.75 210 GLY A O 1
ATOM 1612 N N . THR A 1 211 ? 22.469 -0.696 -10.25 1 84.06 211 THR A N 1
ATOM 1613 C CA . THR A 1 211 ? 21.391 0.282 -10.312 1 84.06 211 THR A CA 1
ATOM 1614 C C . THR A 1 211 ? 20.078 -0.388 -10.703 1 84.06 211 THR A C 1
ATOM 1616 O O . THR A 1 211 ? 20 -1.086 -11.711 1 84.06 211 THR A O 1
ATOM 1619 N N . PHE A 1 212 ? 19.109 -0.216 -9.906 1 82.81 212 PHE A N 1
ATOM 1620 C CA . PHE A 1 212 ? 17.828 -0.878 -10.109 1 82.81 212 PHE A CA 1
ATOM 1621 C C . PHE A 1 212 ? 16.719 0.144 -10.344 1 82.81 212 PHE A C 1
ATOM 1623 O O . PHE A 1 212 ? 16.656 1.163 -9.656 1 82.81 212 PHE A O 1
ATOM 1630 N N . GLU A 1 213 ? 15.922 -0.201 -11.305 1 84.69 213 GLU A N 1
ATOM 1631 C CA . GLU A 1 213 ? 14.703 0.589 -11.461 1 84.69 213 GLU A CA 1
ATOM 1632 C C . GLU A 1 213 ? 13.781 0.436 -10.258 1 84.69 213 GLU A C 1
ATOM 1634 O O . GLU A 1 213 ? 13.719 -0.636 -9.648 1 84.69 213 GLU A O 1
ATOM 1639 N N . ALA A 1 214 ? 13.07 1.521 -10 1 84 214 ALA A N 1
ATOM 1640 C CA . ALA A 1 214 ? 12.195 1.531 -8.828 1 84 214 ALA A CA 1
ATOM 1641 C C . ALA A 1 214 ? 11.266 0.326 -8.828 1 84 214 ALA A C 1
ATOM 1643 O O . ALA A 1 214 ? 11.008 -0.274 -7.781 1 84 214 ALA A O 1
ATOM 1644 N N . HIS A 1 215 ? 10.812 -0.106 -9.984 1 78.25 215 HIS A N 1
ATOM 1645 C CA . HIS A 1 215 ? 9.836 -1.188 -10.078 1 78.25 215 HIS A CA 1
ATOM 1646 C C . HIS A 1 215 ? 10.453 -2.523 -9.68 1 78.25 215 HIS A C 1
ATOM 1648 O O . HIS A 1 215 ? 9.734 -3.486 -9.406 1 78.25 215 HIS A O 1
ATOM 1654 N N . LEU A 1 216 ? 11.734 -2.621 -9.711 1 76.75 216 LEU A N 1
ATOM 1655 C CA . LEU A 1 216 ? 12.422 -3.879 -9.43 1 76.75 216 LEU A CA 1
ATOM 1656 C C . LEU A 1 216 ? 12.891 -3.924 -7.98 1 76.75 216 LEU A C 1
ATOM 1658 O O . LEU A 1 216 ? 13.484 -4.914 -7.547 1 76.75 216 LEU A O 1
ATOM 1662 N N . VAL A 1 217 ? 12.648 -2.791 -7.277 1 81.25 217 VAL A N 1
ATOM 1663 C CA . VAL A 1 217 ? 13.008 -2.686 -5.867 1 81.25 217 VAL A CA 1
ATOM 1664 C C . VAL A 1 217 ? 11.781 -2.961 -5 1 81.25 217 VAL A C 1
ATOM 1666 O O . VAL A 1 217 ? 10.656 -2.646 -5.387 1 81.25 217 VAL A O 1
ATOM 1669 N N . ALA A 1 218 ? 12.039 -3.568 -3.879 1 80.94 218 ALA A N 1
ATOM 1670 C CA . ALA A 1 218 ? 10.953 -3.865 -2.951 1 80.94 218 ALA A CA 1
ATOM 1671 C C . ALA A 1 218 ? 10.227 -2.592 -2.531 1 80.94 218 ALA A C 1
ATOM 1673 O O . ALA A 1 218 ? 10.852 -1.541 -2.359 1 80.94 218 ALA A O 1
ATOM 1674 N N . GLU A 1 219 ? 8.969 -2.682 -2.322 1 81.44 219 GLU A N 1
ATOM 1675 C CA . GLU A 1 219 ? 8.125 -1.535 -2.018 1 81.44 219 GLU A CA 1
ATOM 1676 C C . GLU A 1 219 ? 8.586 -0.821 -0.753 1 81.44 219 GLU A C 1
ATOM 1678 O O . GLU A 1 219 ? 8.578 0.41 -0.688 1 81.44 219 GLU A O 1
ATOM 1683 N N . GLY A 1 220 ? 8.906 -1.571 0.296 1 82.88 220 GLY A N 1
ATOM 1684 C CA . GLY A 1 220 ? 9.398 -0.949 1.513 1 82.88 220 GLY A CA 1
ATOM 1685 C C . GLY A 1 220 ? 10.609 -0.066 1.28 1 82.88 220 GLY A C 1
ATOM 1686 O O . GLY A 1 220 ? 10.703 1.031 1.833 1 82.88 220 GLY A O 1
ATOM 1687 N N . LEU A 1 221 ? 11.469 -0.544 0.472 1 85.5 221 LEU A N 1
ATOM 1688 C CA . LEU A 1 221 ? 12.68 0.218 0.174 1 85.5 221 LEU A CA 1
ATOM 1689 C C . LEU A 1 221 ? 12.352 1.451 -0.661 1 85.5 221 LEU A C 1
ATOM 1691 O O . LEU A 1 221 ? 13 2.49 -0.523 1 85.5 221 LEU A O 1
ATOM 1695 N N . ARG A 1 222 ? 11.391 1.321 -1.508 1 88.88 222 ARG A N 1
ATOM 1696 C CA . ARG A 1 222 ? 10.969 2.473 -2.299 1 88.88 222 ARG A CA 1
ATOM 1697 C C . ARG A 1 222 ? 10.438 3.588 -1.402 1 88.88 222 ARG A C 1
ATOM 1699 O O . ARG A 1 222 ? 10.672 4.77 -1.67 1 88.88 222 ARG A O 1
ATOM 1706 N N . LYS A 1 223 ? 9.727 3.217 -0.417 1 89 223 LYS A N 1
ATOM 1707 C CA . LYS A 1 223 ? 9.203 4.191 0.535 1 89 223 LYS A CA 1
ATOM 1708 C C . LYS A 1 223 ? 10.336 4.957 1.216 1 89 223 LYS A C 1
ATOM 1710 O O . LYS A 1 223 ? 10.289 6.188 1.312 1 89 223 LYS A O 1
ATOM 1715 N N . ILE A 1 224 ? 11.336 4.223 1.637 1 88.25 224 ILE A N 1
ATOM 1716 C CA . ILE A 1 224 ? 12.492 4.828 2.291 1 88.25 224 ILE A CA 1
ATOM 1717 C C . ILE A 1 224 ? 13.25 5.707 1.298 1 88.25 224 ILE A C 1
ATOM 1719 O O . ILE A 1 224 ? 13.695 6.801 1.644 1 88.25 224 ILE A O 1
ATOM 1723 N N . ALA A 1 225 ? 13.375 5.203 0.105 1 90.5 225 ALA A N 1
ATOM 1724 C CA . ALA A 1 225 ? 14.047 5.949 -0.952 1 90.5 225 ALA A CA 1
ATOM 1725 C C . ALA A 1 225 ? 13.336 7.277 -1.221 1 90.5 225 ALA A C 1
ATOM 1727 O O . ALA A 1 225 ? 13.992 8.289 -1.481 1 90.5 225 ALA A O 1
ATOM 1728 N N . SER A 1 226 ? 12.016 7.27 -1.178 1 92 226 SER A N 1
ATOM 1729 C CA . SER A 1 226 ? 11.242 8.492 -1.38 1 92 226 SER A CA 1
ATOM 1730 C C . SER A 1 226 ? 11.57 9.531 -0.313 1 92 226 SER A C 1
ATOM 1732 O O . SER A 1 226 ? 11.75 10.711 -0.625 1 92 226 SER A O 1
ATOM 1734 N N . VAL A 1 227 ? 11.633 9.141 0.891 1 90.06 227 VAL A N 1
ATOM 1735 C CA . VAL A 1 227 ? 11.945 10.039 1.999 1 90.06 227 VAL A CA 1
ATOM 1736 C C . VAL A 1 227 ? 13.359 10.602 1.831 1 90.06 227 VAL A C 1
ATOM 1738 O O . VAL A 1 227 ? 13.578 11.805 1.978 1 90.06 227 VAL A O 1
ATOM 1741 N N . ALA A 1 228 ? 14.297 9.688 1.479 1 89.69 228 ALA A N 1
ATOM 1742 C CA . ALA A 1 228 ? 15.672 10.109 1.259 1 89.69 228 ALA A CA 1
ATOM 1743 C C . ALA A 1 228 ? 15.75 11.195 0.188 1 89.69 228 ALA A C 1
ATOM 1745 O O . ALA A 1 228 ? 16.453 12.195 0.358 1 89.69 228 ALA A O 1
ATOM 1746 N N . HIS A 1 229 ? 15.07 11.008 -0.814 1 91.75 229 HIS A N 1
ATOM 1747 C CA . HIS A 1 229 ? 15.102 11.945 -1.929 1 91.75 229 HIS A CA 1
ATOM 1748 C C . HIS A 1 229 ? 14.484 13.281 -1.54 1 91.75 229 HIS A C 1
ATOM 1750 O O . HIS A 1 229 ? 14.992 14.344 -1.921 1 91.75 229 HIS A O 1
ATOM 1756 N N . LEU A 1 230 ? 13.383 13.281 -0.805 1 92 230 LEU A N 1
ATOM 1757 C CA . LEU A 1 230 ? 12.703 14.5 -0.373 1 92 230 LEU A CA 1
ATOM 1758 C C . LEU A 1 230 ? 13.586 15.32 0.554 1 92 230 LEU A C 1
ATOM 1760 O O . LEU A 1 230 ? 13.539 16.547 0.538 1 92 230 LEU A O 1
ATOM 1764 N N . ILE A 1 231 ? 14.352 14.625 1.287 1 89.94 231 ILE A N 1
ATOM 1765 C CA . ILE A 1 231 ? 15.32 15.305 2.139 1 89.94 231 ILE A CA 1
ATOM 1766 C C . ILE A 1 231 ? 16.422 15.922 1.28 1 89.94 231 ILE A C 1
ATOM 1768 O O . ILE A 1 231 ? 16.766 17.094 1.435 1 89.94 231 ILE A O 1
ATOM 1772 N N . ALA A 1 232 ? 16.938 15.141 0.404 1 88.31 232 ALA A N 1
ATOM 1773 C CA . ALA A 1 232 ? 18.062 15.555 -0.426 1 88.31 232 ALA A CA 1
ATOM 1774 C C . ALA A 1 232 ? 17.703 16.766 -1.273 1 88.31 232 ALA A C 1
ATOM 1776 O O . ALA A 1 232 ? 18.562 17.625 -1.537 1 88.31 232 ALA A O 1
ATOM 1777 N N . ASN A 1 233 ? 16.453 16.859 -1.636 1 90.06 233 ASN A N 1
ATOM 1778 C CA . ASN A 1 233 ? 16.094 17.953 -2.541 1 90.06 233 ASN A CA 1
ATOM 1779 C C . ASN A 1 233 ? 15.477 19.125 -1.792 1 90.06 233 ASN A C 1
ATOM 1781 O O . ASN A 1 233 ? 15.023 20.094 -2.408 1 90.06 233 ASN A O 1
ATOM 1785 N N . GLY A 1 234 ? 15.336 19.016 -0.525 1 88.06 234 GLY A N 1
ATOM 1786 C CA . GLY A 1 234 ? 14.922 20.141 0.303 1 88.06 234 GLY A CA 1
ATOM 1787 C C . GLY A 1 234 ? 13.414 20.266 0.438 1 88.06 234 GLY A C 1
ATOM 1788 O O . GLY A 1 234 ? 12.914 21.266 0.957 1 88.06 234 GLY A O 1
ATOM 1789 N N . SER A 1 235 ? 12.711 19.328 -0.045 1 89.44 235 SER A N 1
ATOM 1790 C CA . SER A 1 235 ? 11.266 19.328 0.14 1 89.44 235 SER A CA 1
ATOM 1791 C C . SER A 1 235 ? 10.891 19.031 1.588 1 89.44 235 SER A C 1
ATOM 1793 O O . SER A 1 235 ? 9.883 19.547 2.092 1 89.44 235 SER A O 1
ATOM 1795 N N . LEU A 1 236 ? 11.625 18.188 2.152 1 88.31 236 LEU A N 1
ATOM 1796 C CA . LEU A 1 236 ? 11.531 17.953 3.59 1 88.31 236 LEU A CA 1
ATOM 1797 C C . LEU A 1 236 ? 12.68 18.641 4.32 1 88.31 236 LEU A C 1
ATOM 1799 O O . LEU A 1 236 ? 13.828 18.188 4.234 1 88.31 236 LEU A O 1
ATOM 1803 N N . VAL A 1 237 ? 12.344 19.656 5.086 1 83.06 237 VAL A N 1
ATOM 1804 C CA . VAL A 1 237 ? 13.383 20.531 5.613 1 83.06 237 VAL A CA 1
ATOM 1805 C C . VAL A 1 237 ? 13.258 20.641 7.129 1 83.06 237 VAL A C 1
ATOM 1807 O O . VAL A 1 237 ? 12.25 20.219 7.703 1 83.06 237 VAL A O 1
ATOM 1810 N N . GLU A 1 238 ? 14.258 21.266 7.645 1 83.44 238 GLU A N 1
ATOM 1811 C CA . GLU A 1 238 ? 14.227 21.562 9.07 1 83.44 238 GLU A CA 1
ATOM 1812 C C . GLU A 1 238 ? 13.062 22.484 9.422 1 83.44 238 GLU A C 1
ATOM 1814 O O . GLU A 1 238 ? 12.711 23.375 8.641 1 83.44 238 GLU A O 1
ATOM 1819 N N . ASN A 1 239 ? 12.453 22.156 10.57 1 85.19 239 ASN A N 1
ATOM 1820 C CA . ASN A 1 239 ? 11.328 22.922 11.086 1 85.19 239 ASN A CA 1
ATOM 1821 C C . ASN A 1 239 ? 10.094 22.781 10.195 1 85.19 239 ASN A C 1
ATOM 1823 O O . ASN A 1 239 ? 9.172 23.594 10.266 1 85.19 239 ASN A O 1
ATOM 1827 N N . GLY A 1 240 ? 10.109 21.844 9.328 1 91.31 240 GLY A N 1
ATOM 1828 C CA . GLY A 1 240 ? 8.977 21.594 8.453 1 91.31 240 GLY A CA 1
ATOM 1829 C C . GLY A 1 240 ? 7.918 20.719 9.094 1 91.31 240 GLY A C 1
ATOM 1830 O O . GLY A 1 240 ? 7.926 20.516 10.312 1 91.31 240 GLY A O 1
ATOM 1831 N N . LEU A 1 241 ? 6.902 20.328 8.312 1 95.5 241 LEU A N 1
ATOM 1832 C CA . LEU A 1 241 ? 5.793 19.469 8.734 1 95.5 241 LEU A CA 1
ATOM 1833 C C . LEU A 1 241 ? 5.742 18.203 7.898 1 95.5 241 LEU A C 1
ATOM 1835 O O . LEU A 1 241 ? 5.73 18.266 6.668 1 95.5 241 LEU A O 1
ATOM 1839 N N . LEU A 1 242 ? 5.828 17.062 8.562 1 96.06 242 LEU A N 1
ATOM 1840 C CA . LEU A 1 242 ? 5.734 15.781 7.891 1 96.06 242 LEU A CA 1
ATOM 1841 C C . LEU A 1 242 ? 4.496 15.016 8.352 1 96.06 242 LEU A C 1
ATOM 1843 O O . LEU A 1 242 ? 4.316 14.773 9.547 1 96.06 242 LEU A O 1
ATOM 1847 N N . LEU A 1 243 ? 3.594 14.742 7.473 1 97.94 243 LEU A N 1
ATOM 1848 C CA . LEU A 1 243 ? 2.473 13.836 7.703 1 97.94 243 LEU A CA 1
ATOM 1849 C C . LEU A 1 243 ? 2.676 12.516 6.965 1 97.94 243 LEU A C 1
ATOM 1851 O O . LEU A 1 243 ? 2.771 12.5 5.734 1 97.94 243 LEU A O 1
ATOM 1855 N N . TRP A 1 244 ? 2.82 11.453 7.672 1 96.5 244 TRP A N 1
ATOM 1856 C CA . TRP A 1 244 ? 3.166 10.156 7.094 1 96.5 244 TRP A CA 1
ATOM 1857 C C . TRP A 1 244 ? 2.104 9.109 7.418 1 96.5 244 TRP A C 1
ATOM 1859 O O . TRP A 1 244 ? 1.978 8.688 8.57 1 96.5 244 TRP A O 1
ATOM 1869 N N . ASP A 1 245 ? 1.352 8.727 6.395 1 94.44 245 ASP A N 1
ATOM 1870 C CA . ASP A 1 245 ? 0.29 7.738 6.555 1 94.44 245 ASP A CA 1
ATOM 1871 C C . ASP A 1 245 ? 0.839 6.32 6.438 1 94.44 245 ASP A C 1
ATOM 1873 O O . ASP A 1 245 ? 1.404 5.949 5.406 1 94.44 245 ASP A O 1
ATOM 1877 N N . GLU A 1 246 ? 0.769 5.594 7.453 1 90.94 246 GLU A N 1
ATOM 1878 C CA . GLU A 1 246 ? 1.146 4.188 7.547 1 90.94 246 GLU A CA 1
ATOM 1879 C C . GLU A 1 246 ? 2.566 3.963 7.039 1 90.94 246 GLU A C 1
ATOM 1881 O O . GLU A 1 246 ? 2.783 3.184 6.109 1 90.94 246 GLU A O 1
ATOM 1886 N N . PRO A 1 247 ? 3.525 4.508 7.719 1 92.5 247 PRO A N 1
ATOM 1887 C CA . PRO A 1 247 ? 4.922 4.355 7.297 1 92.5 247 PRO A CA 1
ATOM 1888 C C . PRO A 1 247 ? 5.383 2.9 7.293 1 92.5 247 PRO A C 1
ATOM 1890 O O . PRO A 1 247 ? 6.301 2.543 6.555 1 92.5 247 PRO A O 1
ATOM 1893 N N . GLU A 1 248 ? 4.707 2.07 8.023 1 87.88 248 GLU A N 1
ATOM 1894 C CA . GLU A 1 248 ? 5.129 0.684 8.188 1 87.88 248 GLU A CA 1
ATOM 1895 C C . GLU A 1 248 ? 4.672 -0.176 7.016 1 87.88 248 GLU A C 1
ATOM 1897 O O . GLU A 1 248 ? 5.145 -1.302 6.844 1 87.88 248 GLU A O 1
ATOM 1902 N N . ALA A 1 249 ? 3.771 0.353 6.293 1 85.88 249 ALA A N 1
ATOM 1903 C CA . ALA A 1 249 ? 3.197 -0.458 5.223 1 85.88 249 ALA A CA 1
ATOM 1904 C C . ALA A 1 249 ? 4.289 -1.023 4.316 1 85.88 249 ALA A C 1
ATOM 1906 O O . ALA A 1 249 ? 5.168 -0.29 3.863 1 85.88 249 ALA A O 1
ATOM 1907 N N . ASN A 1 250 ? 4.297 -2.314 4.137 1 81.81 250 ASN A N 1
ATOM 1908 C CA . ASN A 1 250 ? 5.16 -3.059 3.229 1 81.81 250 ASN A CA 1
ATOM 1909 C C . ASN A 1 250 ? 6.605 -3.072 3.717 1 81.81 250 ASN A C 1
ATOM 1911 O O . ASN A 1 250 ? 7.52 -3.4 2.957 1 81.81 250 ASN A O 1
ATOM 1915 N N . LEU A 1 251 ? 6.785 -2.631 5.008 1 84 251 LEU A N 1
ATOM 1916 C CA . LEU A 1 251 ? 8.133 -2.652 5.574 1 84 251 LEU A CA 1
ATOM 1917 C C . LEU A 1 251 ? 8.359 -3.926 6.379 1 84 251 LEU A C 1
ATOM 1919 O O . LEU A 1 251 ? 7.469 -4.379 7.102 1 84 251 LEU A O 1
ATOM 1923 N N . ASN A 1 252 ? 9.562 -4.41 6.195 1 75.62 252 ASN A N 1
ATOM 1924 C CA . ASN A 1 252 ? 9.945 -5.484 7.102 1 75.62 252 ASN A CA 1
ATOM 1925 C C . ASN A 1 252 ? 10.305 -4.949 8.484 1 75.62 252 ASN A C 1
ATOM 1927 O O . ASN A 1 252 ? 10.562 -3.758 8.648 1 75.62 252 ASN A O 1
ATOM 1931 N N . PRO A 1 253 ? 10.289 -5.754 9.484 1 75.06 253 PRO A N 1
ATOM 1932 C CA . PRO A 1 253 ? 10.523 -5.32 10.859 1 75.06 253 PRO A CA 1
ATOM 1933 C C . PRO A 1 253 ? 11.852 -4.59 11.039 1 75.06 253 PRO A C 1
ATOM 1935 O O . PRO A 1 253 ? 11.938 -3.635 11.812 1 75.06 253 PRO A O 1
ATOM 1938 N N . ARG A 1 254 ? 12.867 -4.996 10.367 1 74.69 254 ARG A N 1
ATOM 1939 C CA . ARG A 1 254 ? 14.164 -4.34 10.477 1 74.69 254 ARG A CA 1
ATOM 1940 C C . ARG A 1 254 ? 14.086 -2.891 10 1 74.69 254 ARG A C 1
ATOM 1942 O O . ARG A 1 254 ? 14.68 -2 10.609 1 74.69 254 ARG A O 1
ATOM 1949 N N . LEU A 1 255 ? 13.375 -2.729 8.984 1 81.12 255 LEU A N 1
ATOM 1950 C CA . LEU A 1 255 ? 13.242 -1.39 8.422 1 81.12 255 LEU A CA 1
ATOM 1951 C C . LEU A 1 255 ? 12.375 -0.508 9.312 1 81.12 255 LEU A C 1
ATOM 1953 O O . LEU A 1 255 ? 12.523 0.716 9.32 1 81.12 255 LEU A O 1
ATOM 1957 N N . ILE A 1 256 ? 11.531 -1.135 10.102 1 85.56 256 ILE A N 1
ATOM 1958 C CA . ILE A 1 256 ? 10.688 -0.376 11.023 1 85.56 256 ILE A CA 1
ATOM 1959 C C . ILE A 1 256 ? 11.562 0.327 12.055 1 85.56 256 ILE A C 1
ATOM 1961 O O . ILE A 1 256 ? 11.32 1.489 12.398 1 85.56 256 ILE A O 1
ATOM 1965 N N . SER A 1 257 ? 12.578 -0.369 12.531 1 81.88 257 SER A N 1
ATOM 1966 C CA . SER A 1 257 ? 13.508 0.235 13.484 1 81.88 257 SER A CA 1
ATOM 1967 C C . SER A 1 257 ? 14.211 1.443 12.883 1 81.88 257 SER A C 1
ATOM 1969 O O . SER A 1 257 ? 14.445 2.441 13.562 1 81.88 257 SER A O 1
ATOM 1971 N N . GLN A 1 258 ? 14.508 1.28 11.688 1 83.06 258 GLN A N 1
ATOM 1972 C CA . GLN A 1 258 ? 15.172 2.383 11 1 83.06 258 GLN A CA 1
ATOM 1973 C C . GLN A 1 258 ? 14.234 3.58 10.852 1 83.06 258 GLN A C 1
ATOM 1975 O O . GLN A 1 258 ? 14.664 4.73 10.977 1 83.06 258 GLN A O 1
ATOM 1980 N N . VAL A 1 259 ? 13.047 3.348 10.586 1 89.06 259 VAL A N 1
ATOM 1981 C CA . VAL A 1 259 ? 12.047 4.406 10.469 1 89.06 259 VAL A CA 1
ATOM 1982 C C . VAL A 1 259 ? 11.945 5.156 11.797 1 89.06 259 VAL A C 1
ATOM 1984 O O . VAL A 1 259 ? 11.867 6.391 11.812 1 89.06 259 VAL A O 1
ATOM 1987 N N . VAL A 1 260 ? 11.977 4.445 12.844 1 89.75 260 VAL A N 1
ATOM 1988 C CA . VAL A 1 260 ? 11.898 5.059 14.172 1 89.75 260 VAL A CA 1
ATOM 1989 C C . VAL A 1 260 ? 13.086 5.996 14.375 1 89.75 260 VAL A C 1
ATOM 1991 O O . VAL A 1 260 ? 12.922 7.117 14.859 1 89.75 260 VAL A O 1
ATOM 1994 N N . GLU A 1 261 ? 14.18 5.57 13.953 1 85.94 261 GLU A N 1
ATOM 1995 C CA . GLU A 1 261 ? 15.383 6.379 14.078 1 85.94 261 GLU A CA 1
ATOM 1996 C C . GLU A 1 261 ? 15.289 7.648 13.234 1 85.94 261 GLU A C 1
ATOM 1998 O O . GLU A 1 261 ? 15.664 8.734 13.688 1 85.94 261 GLU A O 1
ATOM 2003 N N . PHE A 1 262 ? 14.734 7.453 12.047 1 86.56 262 PHE A N 1
ATOM 2004 C CA . PHE A 1 262 ? 14.562 8.586 11.156 1 86.56 262 PHE A CA 1
ATOM 2005 C C . PHE A 1 262 ? 13.586 9.602 11.742 1 86.56 262 PHE A C 1
ATOM 2007 O O . PHE A 1 262 ? 13.836 10.812 11.688 1 86.56 262 PHE A O 1
ATOM 2014 N N . LEU A 1 263 ? 12.586 9.141 12.234 1 91.56 263 LEU A N 1
ATOM 2015 C CA . LEU A 1 263 ? 11.562 10.016 12.797 1 91.56 263 LEU A CA 1
ATOM 2016 C C . LEU A 1 263 ? 12.117 10.82 13.961 1 91.56 263 LEU A C 1
ATOM 2018 O O . LEU A 1 263 ? 11.828 12.016 14.086 1 91.56 263 LEU A O 1
ATOM 2022 N N . GLN A 1 264 ? 12.984 10.211 14.75 1 90.5 264 GLN A N 1
ATOM 2023 C CA . GLN A 1 264 ? 13.609 10.914 15.859 1 90.5 264 GLN A CA 1
ATOM 2024 C C . GLN A 1 264 ? 14.562 11.992 15.359 1 90.5 264 GLN A C 1
ATOM 2026 O O . GLN A 1 264 ? 14.594 13.102 15.906 1 90.5 264 GLN A O 1
ATOM 2031 N N . ALA A 1 265 ? 15.266 11.641 14.406 1 86.62 265 ALA A N 1
ATOM 2032 C CA . ALA A 1 265 ? 16.219 12.594 13.844 1 86.62 265 ALA A CA 1
ATOM 2033 C C . ALA A 1 265 ? 15.492 13.812 13.273 1 86.62 265 ALA A C 1
ATOM 2035 O O . ALA A 1 265 ? 15.953 14.945 13.438 1 86.62 265 ALA A O 1
ATOM 2036 N N . PHE A 1 266 ? 14.383 13.578 12.617 1 88.12 266 PHE A N 1
ATOM 2037 C CA . PHE A 1 266 ? 13.578 14.664 12.07 1 88.12 266 PHE A CA 1
ATOM 2038 C C . PHE A 1 266 ? 13.055 15.57 13.188 1 88.12 266 PHE A C 1
ATOM 2040 O O . PHE A 1 266 ? 13.164 16.797 13.094 1 88.12 266 PHE A O 1
ATOM 2047 N N . ALA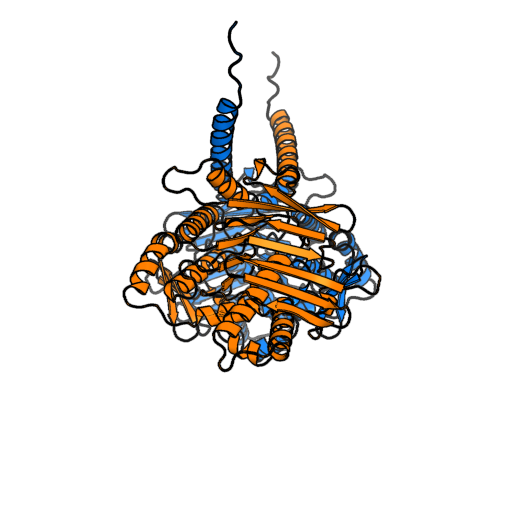 A 1 267 ? 12.594 14.969 14.156 1 91.94 267 ALA A N 1
ATOM 2048 C CA . ALA A 1 267 ? 12.023 15.727 15.266 1 91.94 267 ALA A CA 1
ATOM 2049 C C . ALA A 1 267 ? 13.086 16.562 15.961 1 91.94 267 ALA A C 1
ATOM 2051 O O . ALA A 1 267 ? 12.82 17.703 16.375 1 91.94 267 ALA A O 1
ATOM 2052 N N . ARG A 1 268 ? 14.281 16.062 16.094 1 89.5 268 ARG A N 1
ATOM 2053 C CA . ARG A 1 268 ? 15.383 16.781 16.734 1 89.5 268 ARG A CA 1
ATOM 2054 C C . ARG A 1 268 ? 15.758 18.016 15.922 1 89.5 268 ARG A C 1
ATOM 2056 O O . ARG A 1 268 ? 16.297 18.969 16.469 1 89.5 268 ARG A O 1
ATOM 2063 N N . ARG A 1 269 ? 15.414 17.953 14.734 1 87.69 269 ARG A N 1
ATOM 2064 C CA . ARG A 1 269 ? 15.742 19.062 13.859 1 87.69 269 ARG A CA 1
ATOM 2065 C C . ARG A 1 269 ? 14.539 19.984 13.656 1 87.69 269 ARG A C 1
ATOM 2067 O O . ARG A 1 269 ? 14.492 20.734 12.688 1 87.69 269 ARG A O 1
ATOM 2074 N N . GLY A 1 270 ? 13.547 19.781 14.414 1 90.31 270 GLY A N 1
ATOM 2075 C CA . GLY A 1 270 ? 12.438 20.719 14.469 1 90.31 270 GLY A CA 1
ATOM 2076 C C . GLY A 1 270 ? 11.297 20.328 13.547 1 90.31 270 GLY A C 1
ATOM 2077 O O . GLY A 1 270 ? 10.328 21.078 13.406 1 90.31 270 GLY A O 1
ATOM 2078 N N . VAL A 1 271 ? 11.406 19.25 12.898 1 92.38 271 VAL A N 1
ATOM 2079 C CA . VAL A 1 271 ? 10.305 18.797 12.055 1 92.38 271 VAL A CA 1
ATOM 2080 C C . VAL A 1 271 ? 9.164 18.266 12.93 1 92.38 271 VAL A C 1
ATOM 2082 O O . VAL A 1 271 ? 9.383 17.406 13.789 1 92.38 271 VAL A O 1
ATOM 2085 N N . GLN A 1 272 ? 7.988 18.828 12.852 1 96.5 272 GLN A N 1
ATOM 2086 C CA . GLN A 1 272 ? 6.824 18.25 13.5 1 96.5 272 GLN A CA 1
ATOM 2087 C C . GLN A 1 272 ? 6.246 17.094 12.672 1 96.5 272 GLN A C 1
ATOM 2089 O O . GLN A 1 272 ? 6.004 17.25 11.477 1 96.5 272 GLN A O 1
ATOM 2094 N N . VAL A 1 273 ? 6.062 15.992 13.312 1 97.12 273 VAL A N 1
ATOM 2095 C CA . VAL A 1 273 ? 5.676 14.781 12.594 1 97.12 273 VAL A CA 1
ATOM 2096 C C . VAL A 1 273 ? 4.293 14.32 13.055 1 97.12 273 VAL A C 1
ATOM 2098 O O . VAL A 1 273 ? 4.02 14.281 14.258 1 97.12 273 VAL A O 1
ATOM 2101 N N . PHE A 1 274 ? 3.396 14.07 12.164 1 98.06 274 PHE A N 1
ATOM 2102 C CA . PHE A 1 274 ? 2.15 13.352 12.391 1 98.06 274 PHE A CA 1
ATOM 2103 C C . PHE A 1 274 ? 2.174 11.992 11.695 1 98.06 274 PHE A C 1
ATOM 2105 O O . PHE A 1 274 ? 2.396 11.914 10.484 1 98.06 274 PHE A O 1
ATOM 2112 N N . LEU A 1 275 ? 1.958 10.984 12.461 1 96.38 275 LEU A N 1
ATOM 2113 C CA . LEU A 1 275 ? 2.004 9.617 11.953 1 96.38 275 LEU A CA 1
ATOM 2114 C C . LEU A 1 275 ? 0.7 8.883 12.242 1 96.38 275 LEU A C 1
ATOM 2116 O O . LEU A 1 275 ? 0.171 8.969 13.352 1 96.38 275 LEU A O 1
ATOM 2120 N N . ALA A 1 276 ? 0.114 8.273 11.25 1 94.94 276 ALA A N 1
ATOM 2121 C CA . ALA A 1 276 ? -1.008 7.355 11.438 1 94.94 276 ALA A CA 1
ATOM 2122 C C . ALA A 1 276 ? -0.566 5.906 11.266 1 94.94 276 ALA A C 1
ATOM 2124 O O . ALA A 1 276 ? 0.101 5.566 10.289 1 94.94 276 ALA A O 1
ATOM 2125 N N . SER A 1 277 ? -0.824 5.094 12.234 1 90.69 277 SER A N 1
ATOM 2126 C CA . SER A 1 277 ? -0.377 3.709 12.141 1 90.69 277 SER A CA 1
ATOM 2127 C C . SER A 1 277 ? -1.311 2.775 12.906 1 90.69 277 SER A C 1
ATOM 2129 O O . SER A 1 277 ? -1.968 3.193 13.859 1 90.69 277 SER A O 1
ATOM 2131 N N . HIS A 1 278 ? -1.408 1.577 12.5 1 82.25 278 HIS A N 1
ATOM 2132 C CA . HIS A 1 278 ? -2.051 0.5 13.25 1 82.25 278 HIS A CA 1
ATOM 2133 C C . HIS A 1 278 ? -1.065 -0.623 13.555 1 82.25 278 HIS A C 1
ATOM 2135 O O . HIS A 1 278 ? -1.467 -1.708 13.977 1 82.25 278 HIS A O 1
ATOM 2141 N N . ASP A 1 279 ? 0.168 -0.3 13.383 1 81.19 279 ASP A N 1
ATOM 2142 C CA . ASP A 1 279 ? 1.179 -1.344 13.531 1 81.19 279 ASP A CA 1
ATOM 2143 C C . ASP A 1 279 ? 1.695 -1.414 14.961 1 81.19 279 ASP A C 1
ATOM 2145 O O . ASP A 1 279 ? 2.143 -0.407 15.516 1 81.19 279 ASP A O 1
ATOM 2149 N N . TYR A 1 280 ? 1.722 -2.539 15.367 1 78 280 TYR A N 1
ATOM 2150 C CA . TYR A 1 280 ? 2.127 -2.764 16.75 1 78 280 TYR A CA 1
ATOM 2151 C C . TYR A 1 280 ? 3.613 -2.48 16.938 1 78 280 TYR A C 1
ATOM 2153 O O . TYR A 1 280 ? 4.008 -1.795 17.875 1 78 280 TYR A O 1
ATOM 2161 N N . LEU A 1 281 ? 4.449 -3.033 16.141 1 80.06 281 LEU A N 1
ATOM 2162 C CA . LEU A 1 281 ? 5.895 -2.926 16.297 1 80.06 281 LEU A CA 1
ATOM 2163 C C . LEU A 1 281 ? 6.344 -1.471 16.234 1 80.06 281 LEU A C 1
ATOM 2165 O O . LEU A 1 281 ? 7.125 -1.015 17.062 1 80.06 281 LEU A O 1
ATOM 2169 N N . LEU A 1 282 ? 5.852 -0.767 15.258 1 87.69 282 LEU A N 1
ATOM 2170 C CA . LEU A 1 282 ? 6.23 0.631 15.078 1 87.69 282 LEU A CA 1
ATOM 2171 C C . LEU A 1 282 ? 5.812 1.465 16.281 1 87.69 282 LEU A C 1
ATOM 2173 O O . LEU A 1 282 ? 6.617 2.219 16.828 1 87.69 282 LEU A O 1
ATOM 2177 N N . THR A 1 283 ? 4.57 1.32 16.672 1 89.62 283 THR A N 1
ATOM 2178 C CA . THR A 1 283 ? 4.051 2.137 17.766 1 89.62 283 THR A CA 1
ATOM 2179 C C . THR A 1 283 ? 4.723 1.772 19.078 1 89.62 283 THR A C 1
ATOM 2181 O O . THR A 1 283 ? 4.988 2.645 19.922 1 89.62 283 THR A O 1
ATOM 2184 N N . GLN A 1 284 ? 5.023 0.536 19.219 1 84.62 284 GLN A N 1
ATOM 2185 C CA . GLN A 1 284 ? 5.699 0.096 20.438 1 84.62 284 GLN A CA 1
ATOM 2186 C C . GLN A 1 284 ? 7.121 0.64 20.5 1 84.62 284 GLN A C 1
ATOM 2188 O O . GLN A 1 284 ? 7.578 1.072 21.562 1 84.62 284 GLN A O 1
ATOM 2193 N N . LYS A 1 285 ? 7.812 0.552 19.484 1 86.75 285 LYS A N 1
ATOM 2194 C CA . LYS A 1 285 ? 9.18 1.065 19.453 1 86.75 285 LYS A CA 1
ATOM 2195 C C . LYS A 1 285 ? 9.203 2.566 19.734 1 86.75 285 LYS A C 1
ATOM 2197 O O . LYS A 1 285 ? 10.086 3.057 20.438 1 86.75 285 LYS A O 1
ATOM 2202 N N . LEU A 1 286 ? 8.273 3.23 19.141 1 91.94 286 LEU A N 1
ATOM 2203 C CA . LEU A 1 286 ? 8.18 4.66 19.406 1 91.94 286 LEU A CA 1
ATOM 2204 C C . LEU A 1 286 ? 7.867 4.922 20.875 1 91.94 286 LEU A C 1
ATOM 2206 O O . LEU A 1 286 ? 8.43 5.832 21.484 1 91.94 286 LEU A O 1
ATOM 2210 N N . SER A 1 287 ? 6.953 4.152 21.391 1 90.06 287 SER A N 1
ATOM 2211 C CA . SER A 1 287 ? 6.59 4.305 22.797 1 90.06 287 SER A CA 1
ATOM 2212 C C . SER A 1 287 ? 7.781 4.035 23.703 1 90.06 287 SER A C 1
ATOM 2214 O O . SER A 1 287 ? 7.949 4.699 24.734 1 90.06 287 SER A O 1
ATOM 2216 N N . LEU A 1 288 ? 8.562 3.07 23.375 1 86.19 288 LEU A N 1
ATOM 2217 C CA . LEU A 1 288 ? 9.75 2.746 24.156 1 86.19 288 LEU A CA 1
ATOM 2218 C C . LEU A 1 288 ? 10.727 3.92 24.172 1 86.19 288 LEU A C 1
ATOM 2220 O O . LEU A 1 288 ? 11.328 4.215 25.219 1 86.19 288 LEU A O 1
ATOM 2224 N N . VAL A 1 289 ? 10.867 4.516 23.109 1 88 289 VAL A N 1
ATOM 2225 C CA . VAL A 1 289 ? 11.727 5.691 23.016 1 88 289 VAL A CA 1
ATOM 2226 C C . VAL A 1 289 ? 11.18 6.809 23.906 1 88 289 VAL A C 1
ATOM 2228 O O . VAL A 1 289 ? 11.938 7.504 24.578 1 88 289 VAL A O 1
ATOM 2231 N N . ALA A 1 290 ? 9.906 6.961 23.859 1 90.19 290 ALA A N 1
ATOM 2232 C CA . ALA A 1 290 ? 9.266 8.008 24.656 1 90.19 290 ALA A CA 1
ATOM 2233 C C . ALA A 1 290 ? 9.414 7.734 26.141 1 90.19 290 ALA A C 1
ATOM 2235 O O . ALA A 1 290 ? 9.523 8.664 26.953 1 90.19 290 ALA A O 1
ATOM 2236 N N . GLU A 1 291 ? 9.328 6.527 26.5 1 86.44 291 GLU A N 1
ATOM 2237 C CA . GLU A 1 291 ? 9.391 6.121 27.891 1 86.44 291 GLU A CA 1
ATOM 2238 C C . GLU A 1 291 ? 10.82 6.219 28.438 1 86.44 291 GLU A C 1
ATOM 2240 O O . GLU A 1 291 ? 11.023 6.434 29.625 1 86.44 291 GLU A O 1
ATOM 2245 N N . HIS A 1 292 ? 11.75 5.98 27.578 1 84.06 292 HIS A N 1
ATOM 2246 C CA . HIS A 1 292 ? 13.156 5.984 27.969 1 84.06 292 HIS A CA 1
ATOM 2247 C C . HIS A 1 292 ? 13.961 6.957 27.125 1 84.06 292 HIS A C 1
ATOM 2249 O O . HIS A 1 292 ? 14.844 6.543 26.359 1 84.06 292 HIS A O 1
ATOM 2255 N N . PRO A 1 293 ? 13.625 8.211 27.406 1 77.06 293 PRO A N 1
ATOM 2256 C CA . PRO A 1 293 ? 14.344 9.188 26.594 1 77.06 293 PRO A CA 1
ATOM 2257 C C . PRO A 1 293 ? 15.836 9.227 26.891 1 77.06 293 PRO A C 1
ATOM 2259 O O . PRO A 1 293 ? 16.234 9.07 28.047 1 77.06 293 PRO A O 1
ATOM 2262 N N . SER A 1 294 ? 16.594 9.031 25.859 1 69.38 294 SER A N 1
ATOM 2263 C CA . SER A 1 294 ? 18.016 9.273 26.078 1 69.38 294 SER A CA 1
ATOM 2264 C C . SER A 1 294 ? 18.281 10.75 26.375 1 69.38 294 SER A C 1
ATOM 2266 O O . SER A 1 294 ? 17.594 11.625 25.875 1 69.38 294 SER A O 1
ATOM 2268 N N . GLN A 1 295 ? 18.953 11.078 27.531 1 58.19 295 GLN A N 1
ATOM 2269 C CA . GLN A 1 295 ? 19.266 12.406 28.047 1 58.19 295 GLN A CA 1
ATOM 2270 C C . GLN A 1 295 ? 19.562 13.375 26.922 1 58.19 295 GLN A C 1
ATOM 2272 O O . GLN A 1 295 ? 19.125 14.531 26.938 1 58.19 295 GLN A O 1
ATOM 2277 N N . GLN A 1 296 ? 20.344 13.016 25.953 1 58.03 296 GLN A N 1
ATOM 2278 C CA . GLN A 1 296 ? 20.797 13.945 24.938 1 58.03 296 GLN A CA 1
ATOM 2279 C C . GLN A 1 296 ? 19.828 14.008 23.766 1 58.03 296 GLN A C 1
ATOM 2281 O O . GLN A 1 296 ? 19.844 14.969 22.984 1 58.03 296 GLN A O 1
ATOM 2286 N N . ASP A 1 297 ? 18.797 13.125 23.828 1 65.56 297 ASP A N 1
ATOM 2287 C CA . ASP A 1 297 ? 18.109 12.977 22.547 1 65.56 297 ASP A CA 1
ATOM 2288 C C . ASP A 1 297 ? 16.609 12.891 22.734 1 65.56 297 ASP A C 1
ATOM 2290 O O . ASP A 1 297 ? 15.922 12.203 21.969 1 65.56 297 ASP A O 1
ATOM 2294 N N . ALA A 1 298 ? 16.203 13.781 23.703 1 80.19 298 ALA A N 1
ATOM 2295 C CA . ALA A 1 298 ? 14.789 13.609 24.016 1 80.19 298 ALA A CA 1
ATOM 2296 C C . ALA A 1 298 ? 13.922 14.336 23 1 80.19 298 ALA A C 1
ATOM 2298 O O . ALA A 1 298 ? 14.188 15.492 22.656 1 80.19 298 ALA A O 1
ATOM 2299 N N . VAL A 1 299 ? 13.055 13.656 22.391 1 88.88 299 VAL A N 1
ATOM 2300 C CA . VAL A 1 299 ? 12.078 14.203 21.453 1 88.88 299 VAL A CA 1
ATOM 2301 C C . VAL A 1 299 ? 10.68 14.102 22.047 1 88.88 299 VAL A C 1
ATOM 2303 O O . VAL A 1 299 ? 10.336 13.102 22.672 1 88.88 299 VAL A O 1
ATOM 2306 N N . ALA A 1 300 ? 9.953 15.266 22 1 93.38 300 ALA A N 1
ATOM 2307 C CA . ALA A 1 300 ? 8.57 15.25 22.469 1 93.38 300 ALA A CA 1
ATOM 2308 C C . ALA A 1 300 ? 7.727 14.281 21.641 1 93.38 300 ALA A C 1
ATOM 2310 O O . ALA A 1 300 ? 7.844 14.234 20.422 1 93.38 300 ALA A O 1
ATOM 2311 N N . MET A 1 301 ? 6.984 13.477 22.344 1 95.75 301 MET A N 1
ATOM 2312 C CA . MET A 1 301 ? 6.113 12.516 21.656 1 95.75 301 MET A CA 1
ATOM 2313 C C . MET A 1 301 ? 4.738 12.477 22.312 1 95.75 301 MET A C 1
ATOM 2315 O O . MET A 1 301 ? 4.613 12.672 23.531 1 95.75 301 MET A O 1
ATOM 2319 N N . LYS A 1 302 ? 3.781 12.289 21.547 1 97.44 302 LYS A N 1
ATOM 2320 C CA . LYS A 1 302 ? 2.41 12.117 22.031 1 97.44 302 LYS A CA 1
ATOM 2321 C C . LYS A 1 302 ? 1.667 11.07 21.203 1 97.44 302 LYS A C 1
ATOM 2323 O O . LYS A 1 302 ? 1.818 11.016 19.984 1 97.44 302 LYS A O 1
ATOM 2328 N N . PHE A 1 303 ? 0.917 10.281 21.875 1 96.75 303 PHE A N 1
ATOM 2329 C CA . PHE A 1 303 ? 0.135 9.227 21.234 1 96.75 303 PHE A CA 1
ATOM 2330 C C . PHE A 1 303 ? -1.356 9.523 21.344 1 96.75 303 PHE A C 1
ATOM 2332 O O . PHE A 1 303 ? -1.84 9.961 22.391 1 96.75 303 PHE A O 1
ATOM 2339 N N . PHE A 1 304 ? -2.037 9.359 20.234 1 97.31 304 PHE A N 1
ATOM 2340 C CA . PHE A 1 304 ? -3.479 9.555 20.172 1 97.31 304 PHE A CA 1
ATOM 2341 C C . PHE A 1 304 ? -4.184 8.273 19.734 1 97.31 304 PHE A C 1
ATOM 2343 O O . PHE A 1 304 ? -3.891 7.723 18.688 1 97.31 304 PHE A O 1
ATOM 2350 N N . SER A 1 305 ? -5.07 7.801 20.531 1 94.88 305 SER A N 1
ATOM 2351 C CA . SER A 1 305 ? -5.871 6.629 20.203 1 94.88 305 SER A CA 1
ATOM 2352 C C . SER A 1 305 ? -7.273 7.023 19.766 1 94.88 305 SER A C 1
ATOM 2354 O O . SER A 1 305 ? -8 7.684 20.5 1 94.88 305 SER A O 1
ATOM 2356 N N . LEU A 1 306 ? -7.586 6.676 18.594 1 93.12 306 LEU A N 1
ATOM 2357 C CA . LEU A 1 306 ? -8.938 6.867 18.078 1 93.12 306 LEU A CA 1
ATOM 2358 C C . LEU A 1 306 ? -9.75 5.578 18.188 1 93.12 306 LEU A C 1
ATOM 2360 O O . LEU A 1 306 ? -9.289 4.516 17.75 1 93.12 306 LEU A O 1
ATOM 2364 N N . PHE A 1 307 ? -10.906 5.672 18.734 1 88.38 307 PHE A N 1
ATOM 2365 C CA . PHE A 1 307 ? -11.734 4.484 18.891 1 88.38 307 PHE A CA 1
ATOM 2366 C C . PHE A 1 307 ? -13.219 4.848 18.812 1 88.38 307 PHE A C 1
ATOM 2368 O O . PHE A 1 307 ? -13.594 5.988 19.078 1 88.38 307 PHE A O 1
ATOM 2375 N N . ARG A 1 308 ? -13.945 3.852 18.438 1 84.94 308 ARG A N 1
ATOM 2376 C CA . ARG A 1 308 ? -15.375 4.086 18.281 1 84.94 308 ARG A CA 1
ATOM 2377 C C . ARG A 1 308 ? -16.125 3.799 19.578 1 84.94 308 ARG A C 1
ATOM 2379 O O . ARG A 1 308 ? -15.828 2.818 20.266 1 84.94 308 ARG A O 1
ATOM 2386 N N . GLU A 1 309 ? -16.875 4.68 20 1 82.25 309 GLU A N 1
ATOM 2387 C CA . GLU A 1 309 ? -17.859 4.527 21.062 1 82.25 309 GLU A CA 1
ATOM 2388 C C . GLU A 1 309 ? -19.266 4.855 20.547 1 82.25 309 GLU A C 1
ATOM 2390 O O . GLU A 1 309 ? -19.609 6.023 20.375 1 82.25 309 GLU A O 1
ATOM 2395 N N . GLY A 1 310 ? -20 3.848 20.359 1 77.69 310 GLY A N 1
ATOM 2396 C CA . GLY A 1 310 ? -21.266 4.059 19.656 1 77.69 310 GLY A CA 1
ATOM 2397 C C . GLY A 1 310 ? -21.094 4.445 18.203 1 77.69 310 GLY A C 1
ATOM 2398 O O . GLY A 1 310 ? -20.391 3.756 17.453 1 77.69 310 GLY A O 1
ATOM 2399 N N . ASN A 1 311 ? -21.703 5.613 17.875 1 74.5 311 ASN A N 1
ATOM 2400 C CA . ASN A 1 311 ? -21.641 6.055 16.484 1 74.5 311 ASN A CA 1
ATOM 2401 C C . ASN A 1 311 ? -20.578 7.141 16.281 1 74.5 311 ASN A C 1
ATOM 2403 O O . ASN A 1 311 ? -20.422 7.66 15.188 1 74.5 311 ASN A O 1
ATOM 2407 N N . ALA A 1 312 ? -19.875 7.344 17.359 1 81.62 312 ALA A N 1
ATOM 2408 C CA . ALA A 1 312 ? -18.922 8.445 17.266 1 81.62 312 ALA A CA 1
ATOM 2409 C C . ALA A 1 312 ? -17.5 7.969 17.562 1 81.62 312 ALA A C 1
ATOM 2411 O O . ALA A 1 312 ? -17.312 7.016 18.312 1 81.62 312 ALA A O 1
ATOM 2412 N N . VAL A 1 313 ? -16.609 8.617 16.906 1 88.75 313 VAL A N 1
ATOM 2413 C CA . VAL A 1 313 ? -15.203 8.344 17.188 1 88.75 313 VAL A CA 1
ATOM 2414 C C . VAL A 1 313 ? -14.703 9.273 18.281 1 88.75 313 VAL A C 1
ATOM 2416 O O . VAL A 1 313 ? -14.984 10.477 18.266 1 88.75 313 VAL A O 1
ATOM 2419 N N . GLN A 1 314 ? -14.086 8.695 19.203 1 91.56 314 GLN A N 1
ATOM 2420 C CA . GLN A 1 314 ? -13.5 9.43 20.312 1 91.56 314 GLN A CA 1
ATOM 2421 C C . GLN A 1 314 ? -11.969 9.367 20.266 1 91.56 314 GLN A C 1
ATOM 2423 O O . GLN A 1 314 ? -11.406 8.57 19.516 1 91.56 314 GLN A O 1
ATOM 2428 N N . VAL A 1 315 ? -11.383 10.312 21.094 1 94.88 315 VAL A N 1
ATOM 2429 C CA . VAL A 1 315 ? -9.922 10.367 21.078 1 94.88 315 VAL A CA 1
ATOM 2430 C C . VAL A 1 315 ? -9.406 10.391 22.516 1 94.88 315 VAL A C 1
ATOM 2432 O O . VAL A 1 315 ? -10.008 11.016 23.391 1 94.88 315 VAL A O 1
ATOM 2435 N N . GLU A 1 316 ? -8.445 9.625 22.75 1 95.44 316 GLU A N 1
ATOM 2436 C CA . GLU A 1 316 ? -7.637 9.656 23.953 1 95.44 316 GLU A CA 1
ATOM 2437 C C . GLU A 1 316 ? -6.164 9.891 23.641 1 95.44 316 GLU A C 1
ATOM 2439 O O . GLU A 1 316 ? -5.672 9.438 22.609 1 95.44 316 GLU A O 1
ATOM 2444 N N . SER A 1 317 ? -5.477 10.648 24.5 1 96.62 317 SER A N 1
ATOM 2445 C CA . SER A 1 317 ? -4.062 10.898 24.234 1 96.62 317 SER A CA 1
ATOM 2446 C C . SER A 1 317 ? -3.211 10.68 25.469 1 96.62 317 SER A C 1
ATOM 2448 O O . SER A 1 317 ? -3.713 10.75 26.594 1 96.62 317 SER A O 1
ATOM 2450 N N . ALA A 1 318 ? -1.971 10.352 25.266 1 96.19 318 ALA A N 1
ATOM 2451 C CA . ALA A 1 318 ? -0.986 10.133 26.328 1 96.19 318 ALA A CA 1
ATOM 2452 C C . ALA A 1 318 ? 0.435 10.281 25.797 1 96.19 318 ALA A C 1
ATOM 2454 O O . ALA A 1 318 ? 0.661 10.195 24.578 1 96.19 318 ALA A O 1
ATOM 2455 N N . PRO A 1 319 ? 1.351 10.539 26.625 1 94.31 319 PRO A N 1
ATOM 2456 C CA . PRO A 1 319 ? 2.742 10.672 26.188 1 94.31 319 PRO A CA 1
ATOM 2457 C C . PRO A 1 319 ? 3.348 9.352 25.734 1 94.31 319 PRO A C 1
ATOM 2459 O O . PRO A 1 319 ? 4.375 9.336 25.047 1 94.31 319 PRO A O 1
ATOM 2462 N N . THR A 1 320 ? 2.764 8.258 26.203 1 92 320 THR A N 1
ATOM 2463 C CA . THR A 1 320 ? 3.195 6.918 25.812 1 92 320 THR A CA 1
ATOM 2464 C C . THR A 1 320 ? 1.994 6.012 25.562 1 92 320 THR A C 1
ATOM 2466 O O . THR A 1 320 ? 0.867 6.352 25.922 1 92 320 THR A O 1
ATOM 2469 N N . LEU A 1 321 ? 2.307 4.902 24.938 1 88.62 321 LEU A N 1
ATOM 2470 C CA . LEU A 1 321 ? 1.232 3.945 24.688 1 88.62 321 LEU A CA 1
ATOM 2471 C C . LEU A 1 321 ? 0.673 3.406 26 1 88.62 321 LEU A C 1
ATOM 2473 O O . LEU A 1 321 ? -0.528 3.146 26.109 1 88.62 321 LEU A O 1
ATOM 2477 N N . ALA A 1 322 ? 1.541 3.221 26.922 1 81.81 322 ALA A N 1
ATOM 2478 C CA . ALA A 1 322 ? 1.145 2.676 28.219 1 81.81 322 ALA A CA 1
ATOM 2479 C C . ALA A 1 322 ? 0.147 3.594 28.922 1 81.81 322 ALA A C 1
ATOM 2481 O O . ALA A 1 322 ? -0.66 3.139 29.734 1 81.81 322 ALA A O 1
ATOM 2482 N N . GLY A 1 323 ? 0.181 4.793 28.594 1 88.44 323 GLY A N 1
ATOM 2483 C CA . GLY A 1 323 ? -0.705 5.77 29.203 1 88.44 323 GLY A CA 1
ATOM 2484 C C . GLY A 1 323 ? -2.096 5.777 28.594 1 88.44 323 GLY A C 1
ATOM 2485 O O . GLY A 1 323 ? -3.008 6.414 29.141 1 88.44 323 GLY A O 1
ATOM 2486 N N . LEU A 1 324 ? -2.26 4.984 27.516 1 91.38 324 LEU A N 1
ATOM 2487 C CA . LEU A 1 324 ? -3.561 4.918 26.859 1 91.38 324 LEU A CA 1
ATOM 2488 C C . LEU A 1 324 ? -4.418 3.812 27.469 1 91.38 324 LEU A C 1
ATOM 2490 O O . LEU A 1 324 ? -3.953 2.686 27.641 1 91.38 324 LEU A O 1
ATOM 2494 N N . GLU A 1 325 ? -5.559 4.184 27.781 1 86.88 325 GLU A N 1
ATOM 2495 C CA . GLU A 1 325 ? -6.484 3.182 28.312 1 86.88 325 GLU A CA 1
ATOM 2496 C C . GLU A 1 325 ? -7.07 2.332 27.188 1 86.88 325 GLU A C 1
ATOM 2498 O O . GLU A 1 325 ? -7.211 1.116 27.328 1 86.88 325 GLU A O 1
ATOM 2503 N N . ARG A 1 326 ? -7.383 2.98 26.172 1 83.81 326 ARG A N 1
ATOM 2504 C CA . ARG A 1 326 ? -7.953 2.299 25.016 1 83.81 326 ARG A CA 1
ATOM 2505 C C . ARG A 1 326 ? -6.938 2.191 23.875 1 83.81 326 ARG A C 1
ATOM 2507 O O . ARG A 1 326 ? -6.707 3.158 23.156 1 83.81 326 ARG A O 1
ATOM 2514 N N . ASN A 1 327 ? -6.359 1.059 23.781 1 80.06 327 ASN A N 1
ATOM 2515 C CA . ASN A 1 327 ? -5.395 0.785 22.719 1 80.06 327 ASN A CA 1
ATOM 2516 C C . ASN A 1 327 ? -5.812 -0.419 21.891 1 80.06 327 ASN A C 1
ATOM 2518 O O . ASN A 1 327 ? -5.496 -1.56 22.219 1 80.06 327 ASN A O 1
ATOM 2522 N N . PRO A 1 328 ? -6.496 -0.067 20.828 1 72.12 328 PRO A N 1
ATOM 2523 C CA . PRO A 1 328 ? -7.027 -1.164 20.016 1 72.12 328 PRO A CA 1
ATOM 2524 C C . PRO A 1 328 ? -5.93 -2.064 19.438 1 72.12 328 PRO A C 1
ATOM 2526 O O . PRO A 1 328 ? -6.164 -3.25 19.203 1 72.12 328 PRO A O 1
ATOM 2529 N N . ILE A 1 329 ? -4.766 -1.528 19.219 1 70.69 329 ILE A N 1
ATOM 2530 C CA . ILE A 1 329 ? -3.662 -2.305 18.656 1 70.69 329 ILE A CA 1
ATOM 2531 C C . ILE A 1 329 ? -3.205 -3.352 19.672 1 70.69 329 ILE A C 1
ATOM 2533 O O . ILE A 1 329 ? -3.053 -4.527 19.344 1 70.69 329 ILE A O 1
ATOM 2537 N N . LEU A 1 330 ? -3.051 -2.896 20.844 1 67.31 330 LEU A N 1
ATOM 2538 C CA . LEU A 1 330 ? -2.59 -3.779 21.906 1 67.31 330 LEU A CA 1
ATOM 2539 C C . LEU A 1 330 ? -3.641 -4.836 22.234 1 67.31 330 LEU A C 1
ATOM 2541 O O . LEU A 1 330 ? -3.305 -5.996 22.484 1 67.31 330 LEU A O 1
ATOM 2545 N N . GLN A 1 331 ? -4.844 -4.387 22.188 1 68.06 331 GLN A N 1
ATOM 2546 C CA . GLN A 1 331 ? -5.926 -5.316 22.5 1 68.06 331 GLN A CA 1
ATOM 2547 C C . GLN A 1 331 ? -5.969 -6.461 21.484 1 68.06 331 GLN A C 1
ATOM 2549 O O . GLN A 1 331 ? -6.133 -7.621 21.875 1 68.06 331 GLN A O 1
ATOM 2554 N N . GLU A 1 332 ? -5.723 -6.117 20.375 1 64.75 332 GLU A N 1
ATOM 2555 C CA . GLU A 1 332 ? -5.773 -7.137 19.344 1 64.75 332 GLU A CA 1
ATOM 2556 C C . GLU A 1 332 ? -4.539 -8.039 19.391 1 64.75 332 GLU A C 1
ATOM 2558 O O . GLU A 1 332 ? -4.637 -9.242 19.172 1 64.75 332 GLU A O 1
ATOM 2563 N N . PHE A 1 333 ? -3.486 -7.406 19.594 1 63.62 333 PHE A N 1
ATOM 2564 C CA . PHE A 1 333 ? -2.248 -8.172 19.703 1 63.62 333 PHE A CA 1
ATOM 2565 C C . PHE A 1 333 ? -2.277 -9.094 20.906 1 63.62 333 PHE A C 1
ATOM 2567 O O . PHE A 1 333 ? -1.85 -10.242 20.828 1 63.62 333 PHE A O 1
ATOM 2574 N N . ALA A 1 334 ? -2.785 -8.539 22 1 60.5 334 ALA A N 1
ATOM 2575 C CA . ALA A 1 334 ? -2.908 -9.328 23.219 1 60.5 334 ALA A CA 1
ATOM 2576 C C . ALA A 1 334 ? -3.834 -10.531 23 1 60.5 334 ALA A C 1
ATOM 2578 O O . ALA A 1 334 ? -3.545 -11.633 23.469 1 60.5 334 ALA A O 1
ATOM 2579 N N . ARG A 1 335 ? -4.832 -10.273 22.328 1 62.28 335 ARG A N 1
ATOM 2580 C CA . ARG A 1 335 ? -5.773 -11.344 22.016 1 62.28 335 ARG A CA 1
ATOM 2581 C C . ARG A 1 335 ? -5.098 -12.461 21.234 1 62.28 335 ARG A C 1
ATOM 2583 O O . ARG A 1 335 ? -5.352 -13.641 21.484 1 62.28 335 ARG A O 1
ATOM 2590 N N . HIS A 1 336 ? -4.273 -12.047 20.422 1 59.12 336 HIS A N 1
ATOM 2591 C CA . HIS A 1 336 ? -3.568 -13.031 19.594 1 59.12 336 HIS A CA 1
ATOM 2592 C C . HIS A 1 336 ? -2.529 -13.789 20.406 1 59.12 336 HIS A C 1
ATOM 2594 O O . HIS A 1 336 ? -2.395 -15.008 20.281 1 59.12 336 HIS A O 1
ATOM 2600 N N . TYR A 1 337 ? -1.8 -13.023 21.094 1 55.84 337 TYR A N 1
ATOM 2601 C CA . TYR A 1 337 ? -0.773 -13.641 21.922 1 55.84 337 TYR A CA 1
ATOM 2602 C C . TYR A 1 337 ? -1.395 -14.586 22.953 1 55.84 337 TYR A C 1
ATOM 2604 O O . TYR A 1 337 ? -0.858 -15.664 23.219 1 55.84 337 TYR A O 1
ATOM 2612 N N . ASP A 1 338 ? -2.469 -14.102 23.5 1 54.56 338 ASP A N 1
ATOM 2613 C CA . ASP A 1 338 ? -3.184 -14.977 24.422 1 54.56 338 ASP A CA 1
ATOM 2614 C C . ASP A 1 338 ? -3.643 -16.25 23.719 1 54.56 338 ASP A C 1
ATOM 2616 O O . ASP A 1 338 ? -3.541 -17.344 24.281 1 54.56 338 ASP A O 1
ATOM 2620 N N . ALA A 1 339 ? -4 -16.094 22.531 1 51.84 339 ALA A N 1
ATOM 2621 C CA . ALA A 1 339 ? -4.414 -17.25 21.75 1 51.84 339 ALA A CA 1
ATOM 2622 C C . ALA A 1 339 ? -3.225 -18.172 21.453 1 51.84 339 ALA A C 1
ATOM 2624 O O . ALA A 1 339 ? -3.346 -19.391 21.5 1 51.84 339 ALA A O 1
ATOM 2625 N N . GLU A 1 340 ? -2.145 -17.578 21.141 1 52.38 340 GLU A N 1
ATOM 2626 C CA . GLU A 1 340 ? -0.902 -18.312 20.891 1 52.38 340 GLU A CA 1
ATOM 2627 C C . GLU A 1 340 ? -0.409 -19 22.156 1 52.38 340 GLU A C 1
ATOM 2629 O O . GLU A 1 340 ? 0.031 -20.141 22.125 1 52.38 340 GLU A O 1
ATOM 2634 N N . ALA A 1 341 ? -0.338 -18.109 23.188 1 50.41 341 ALA A N 1
ATOM 2635 C CA . ALA A 1 341 ? 0.068 -18.672 24.469 1 50.41 341 ALA A CA 1
ATOM 2636 C C . ALA A 1 341 ? -0.83 -19.844 24.875 1 50.41 341 ALA A C 1
ATOM 2638 O O . ALA A 1 341 ? -0.347 -20.859 25.344 1 50.41 341 ALA A O 1
ATOM 2639 N N . ASN A 1 342 ? -2.025 -19.656 24.625 1 46.56 342 ASN A N 1
ATOM 2640 C CA . ASN A 1 342 ? -2.945 -20.75 24.891 1 46.56 342 ASN A CA 1
ATOM 2641 C C . ASN A 1 342 ? -2.744 -21.906 23.922 1 46.56 342 ASN A C 1
ATOM 2643 O O . ASN A 1 342 ? -2.799 -23.078 24.328 1 46.56 342 ASN A O 1
ATOM 2647 N N . ALA A 1 343 ? -2.482 -21.656 22.781 1 46.06 343 ALA A N 1
ATOM 2648 C CA . ALA A 1 343 ? -2.225 -22.688 21.781 1 46.06 343 ALA A CA 1
ATOM 2649 C C . ALA A 1 343 ? -0.862 -23.344 22 1 46.06 343 ALA A C 1
ATOM 2651 O O . ALA A 1 343 ? -0.723 -24.562 21.891 1 46.06 343 ALA A O 1
ATOM 2652 N N . PHE A 1 344 ? 0.187 -22.5 22.188 1 42.16 344 PHE A N 1
ATOM 2653 C CA . PHE A 1 344 ? 1.502 -23.016 22.547 1 42.16 344 PHE A CA 1
ATOM 2654 C C . PHE A 1 344 ? 1.43 -23.828 23.828 1 42.16 344 PHE A C 1
ATOM 2656 O O . PHE A 1 344 ? 2.068 -24.875 23.938 1 42.16 344 PHE A O 1
ATOM 2663 N N . ALA A 1 345 ? 0.806 -23.312 24.844 1 43.28 345 ALA A N 1
ATOM 2664 C CA . ALA A 1 345 ? 0.603 -24.047 26.094 1 43.28 345 ALA A CA 1
ATOM 2665 C C . ALA A 1 345 ? -0.114 -25.375 25.844 1 43.28 345 ALA A C 1
ATOM 2667 O O . ALA A 1 345 ? 0.23 -26.391 26.453 1 43.28 345 ALA A O 1
ATOM 2668 N N . GLN A 1 346 ? -0.986 -25.312 25.062 1 40.81 346 GLN A N 1
ATOM 2669 C CA . GLN A 1 346 ? -1.648 -26.578 24.734 1 40.81 346 GLN A CA 1
ATOM 2670 C C . GLN A 1 346 ? -0.736 -27.484 23.922 1 40.81 346 GLN A C 1
ATOM 2672 O O . GLN A 1 346 ? -0.754 -28.703 24.078 1 40.81 346 GLN A O 1
ATOM 2677 N N . SER A 1 347 ? 0.021 -26.938 23.047 1 36.41 347 SER A N 1
ATOM 2678 C CA . SER A 1 347 ? 0.977 -27.75 22.281 1 36.41 347 SER A CA 1
ATOM 2679 C C . SER A 1 347 ? 2.172 -28.141 23.156 1 36.41 347 SER A C 1
ATOM 2681 O O . SER A 1 347 ? 2.775 -29.188 22.953 1 36.41 347 SER A O 1
ATOM 2683 N N . ALA A 1 348 ? 2.645 -27.266 23.922 1 44.41 348 ALA A N 1
ATOM 2684 C CA . ALA A 1 348 ? 3.676 -27.609 24.906 1 44.41 348 ALA A CA 1
ATOM 2685 C C . ALA A 1 348 ? 3.189 -28.703 25.844 1 44.41 348 ALA A C 1
ATOM 2687 O O . ALA A 1 348 ? 3.975 -29.547 26.297 1 44.41 348 ALA A O 1
ATOM 2688 N N . GLU A 1 349 ? 2.025 -28.625 26.234 1 39.66 349 GLU A N 1
ATOM 2689 C CA . GLU A 1 349 ? 1.499 -29.719 27.031 1 39.66 349 GLU A CA 1
ATOM 2690 C C . GLU A 1 349 ? 1.513 -31.031 26.234 1 39.66 349 GLU A C 1
ATOM 2692 O O . GLU A 1 349 ? 1.717 -32.094 26.812 1 39.66 349 GLU A O 1
ATOM 2697 N N . VAL A 1 350 ? 1.446 -30.969 24.984 1 38.94 350 VAL A N 1
ATOM 2698 C CA . VAL A 1 350 ? 1.486 -32.219 24.219 1 38.94 350 VAL A CA 1
ATOM 2699 C C . VAL A 1 350 ? 2.936 -32.625 23.984 1 38.94 350 VAL A C 1
ATOM 2701 O O . VAL A 1 350 ? 3.225 -33.812 23.797 1 38.94 350 VAL A O 1
ATOM 2704 N N . MET A 1 351 ? 3.846 -31.656 23.922 1 35.12 351 MET A N 1
ATOM 2705 C CA . MET A 1 351 ? 5.246 -32.031 23.719 1 35.12 351 MET A CA 1
ATOM 2706 C C . MET A 1 351 ? 5.887 -32.469 25.031 1 35.12 351 MET A C 1
ATOM 2708 O O . MET A 1 351 ? 7.051 -32.875 25.047 1 35.12 351 MET A O 1
ATOM 2712 N N . THR A 1 352 ? 5.273 -32.156 26.109 1 34.62 352 THR A N 1
ATOM 2713 C CA . THR A 1 352 ? 5.879 -32.781 27.281 1 34.62 352 THR A CA 1
ATOM 2714 C C . THR A 1 352 ? 5.723 -34.281 27.234 1 34.62 352 THR A C 1
ATOM 2716 O O . THR A 1 352 ? 4.605 -34.812 27.266 1 34.62 352 THR A O 1
ATOM 2719 N N . PRO A 1 353 ? 6.664 -34.906 26.688 1 33.34 353 PRO A N 1
ATOM 2720 C CA . PRO A 1 353 ? 6.664 -36.375 26.75 1 33.34 353 PRO A CA 1
ATOM 2721 C C . PRO A 1 353 ? 6.328 -36.906 28.141 1 33.34 353 PRO A C 1
ATOM 2723 O O . PRO A 1 353 ? 6.77 -36.312 29.141 1 33.34 353 PRO A O 1
ATOM 2726 N N . GLU A 1 354 ? 5.227 -37.469 28.312 1 35.25 354 GLU A N 1
ATOM 2727 C CA . GLU A 1 354 ? 5.055 -38.312 29.5 1 35.25 354 GLU A CA 1
ATOM 2728 C C . GLU A 1 354 ? 6.273 -39.188 29.719 1 35.25 354 GLU A C 1
ATOM 2730 O O . GLU A 1 354 ? 6.719 -39.875 28.812 1 35.25 354 GLU A O 1
ATOM 2735 N N . GLU A 1 355 ? 7.148 -38.875 30.641 1 36.66 355 GLU A N 1
ATOM 2736 C CA . GLU A 1 355 ? 8.141 -39.844 31.125 1 36.66 355 GLU A CA 1
ATOM 2737 C C . GLU A 1 355 ? 7.527 -41.219 31.328 1 36.66 355 GLU A C 1
ATOM 2739 O O . GLU A 1 355 ? 6.488 -41.344 31.984 1 36.66 355 GLU A O 1
ATOM 2744 N N . PRO A 1 356 ? 7.805 -42.188 30.531 1 34.16 356 PRO A N 1
ATOM 2745 C CA . PRO A 1 356 ? 7.371 -43.562 30.891 1 34.16 356 PRO A CA 1
ATOM 2746 C C . PRO A 1 356 ? 7.707 -43.906 32.344 1 34.16 356 PRO A C 1
ATOM 2748 O O . PRO A 1 356 ? 8.797 -43.594 32.812 1 34.16 356 PRO A O 1
ATOM 2751 N N . THR A 1 357 ? 6.734 -43.906 33.219 1 31.47 357 THR A N 1
ATOM 2752 C CA . THR A 1 357 ? 6.914 -44.562 34.5 1 31.47 357 THR A CA 1
ATOM 2753 C C . THR A 1 357 ? 7.535 -45.938 34.312 1 31.47 357 THR A C 1
ATOM 2755 O O . THR A 1 357 ? 7.051 -46.75 33.531 1 31.47 357 THR A O 1
ATOM 2758 N N . GLU A 1 358 ? 8.727 -46.094 34.938 1 25.56 358 GLU A N 1
ATOM 2759 C CA . GLU A 1 358 ? 9.188 -47.438 35.312 1 25.56 358 GLU A CA 1
ATOM 2760 C C . GLU A 1 358 ? 8.203 -48.125 36.25 1 25.56 358 GLU A C 1
ATOM 2762 O O . GLU A 1 358 ? 7.734 -47.5 37.219 1 25.56 358 GLU A O 1
ATOM 2767 N N . MET B 1 1 ? -6.961 -27.516 -11.516 1 78.44 1 MET B N 1
ATOM 2768 C CA . MET B 1 1 ? -5.582 -27.25 -11.922 1 78.44 1 MET B CA 1
ATOM 2769 C C . MET B 1 1 ? -4.762 -26.719 -10.75 1 78.44 1 MET B C 1
ATOM 2771 O O . MET B 1 1 ? -5.258 -25.922 -9.953 1 78.44 1 MET B O 1
ATOM 2775 N N . SER B 1 2 ? -3.566 -27.297 -10.648 1 92.19 2 SER B N 1
ATOM 2776 C CA . SER B 1 2 ? -2.709 -26.828 -9.562 1 92.19 2 SER B CA 1
ATOM 2777 C C . SER B 1 2 ? -1.252 -26.75 -10.008 1 92.19 2 SER B C 1
ATOM 2779 O O . SER B 1 2 ? -0.758 -27.641 -10.703 1 92.19 2 SER B O 1
ATOM 2781 N N . ILE B 1 3 ? -0.647 -25.641 -9.766 1 97.31 3 ILE B N 1
ATOM 2782 C CA . ILE B 1 3 ? 0.795 -25.516 -9.945 1 97.31 3 ILE B CA 1
ATOM 2783 C C . ILE B 1 3 ? 1.523 -26.359 -8.898 1 97.31 3 ILE B C 1
ATOM 2785 O O . ILE B 1 3 ? 1.295 -26.203 -7.699 1 97.31 3 ILE B O 1
ATOM 2789 N N . GLN B 1 4 ? 2.426 -27.188 -9.383 1 97.94 4 GLN B N 1
ATOM 2790 C CA . GLN B 1 4 ? 3.021 -28.172 -8.484 1 97.94 4 GLN B CA 1
ATOM 2791 C C . GLN B 1 4 ? 4.469 -27.812 -8.148 1 97.94 4 GLN B C 1
ATOM 2793 O O . GLN B 1 4 ? 4.906 -27.953 -7.012 1 97.94 4 GLN B O 1
ATOM 2798 N N . ARG B 1 5 ? 5.168 -27.359 -9.203 1 98 5 ARG B N 1
ATOM 2799 C CA . ARG B 1 5 ? 6.602 -27.141 -9.008 1 98 5 ARG B CA 1
ATOM 2800 C C . ARG B 1 5 ? 7.098 -25.969 -9.852 1 98 5 ARG B C 1
ATOM 2802 O O . ARG B 1 5 ? 6.621 -25.766 -10.969 1 98 5 ARG B O 1
ATOM 2809 N N . LEU B 1 6 ? 8.031 -25.234 -9.281 1 97.94 6 LEU B N 1
ATOM 2810 C CA . LEU B 1 6 ? 8.734 -24.156 -9.977 1 97.94 6 LEU B CA 1
ATOM 2811 C C . LEU B 1 6 ? 10.25 -24.312 -9.828 1 97.94 6 LEU B C 1
ATOM 2813 O O . LEU B 1 6 ? 10.75 -24.469 -8.711 1 97.94 6 LEU B O 1
ATOM 2817 N N . ARG B 1 7 ? 10.945 -24.359 -10.906 1 97.06 7 ARG B N 1
ATOM 2818 C CA . ARG B 1 7 ? 12.406 -24.406 -10.906 1 97.06 7 ARG B CA 1
ATOM 2819 C C . ARG B 1 7 ? 12.984 -23.156 -11.578 1 97.06 7 ARG B C 1
ATOM 2821 O O . ARG B 1 7 ? 12.57 -22.781 -12.68 1 97.06 7 ARG B O 1
ATOM 2828 N N . LEU B 1 8 ? 13.852 -22.547 -10.883 1 94.5 8 LEU B N 1
ATOM 2829 C CA . LEU B 1 8 ? 14.469 -21.312 -11.359 1 94.5 8 LEU B CA 1
ATOM 2830 C C . LEU B 1 8 ? 15.992 -21.438 -11.359 1 94.5 8 LEU B C 1
ATOM 2832 O O . LEU B 1 8 ? 16.578 -21.984 -10.422 1 94.5 8 LEU B O 1
ATOM 2836 N N . THR B 1 9 ? 16.578 -21 -12.414 1 92.75 9 THR B N 1
ATOM 2837 C CA . THR B 1 9 ? 18.016 -20.828 -12.5 1 92.75 9 THR B CA 1
ATOM 2838 C C . THR B 1 9 ? 18.375 -19.422 -12.992 1 92.75 9 THR B C 1
ATOM 2840 O O . THR B 1 9 ? 17.906 -18.984 -14.039 1 92.75 9 THR B O 1
ATOM 2843 N N . GLU B 1 10 ? 19.141 -18.641 -12.242 1 89.81 10 GLU B N 1
ATOM 2844 C CA . GLU B 1 10 ? 19.688 -17.328 -12.57 1 89.81 10 GLU B CA 1
ATOM 2845 C C . GLU B 1 10 ? 18.578 -16.344 -12.93 1 89.81 10 GLU B C 1
ATOM 2847 O O . GLU B 1 10 ? 18.672 -15.617 -13.922 1 89.81 10 GLU B O 1
ATOM 2852 N N . PHE B 1 11 ? 17.531 -16.359 -12.219 1 88.88 11 PHE B N 1
ATOM 2853 C CA . PHE B 1 11 ? 16.406 -15.461 -12.438 1 88.88 11 PHE B CA 1
ATOM 2854 C C . PHE B 1 11 ? 16.25 -14.508 -11.266 1 88.88 11 PHE B C 1
ATOM 2856 O O . PHE B 1 11 ? 16.062 -14.938 -10.125 1 88.88 11 PHE B O 1
ATOM 2863 N N . SER B 1 12 ? 16.328 -13.258 -11.562 1 86.31 12 SER B N 1
ATOM 2864 C CA . SER B 1 12 ? 16.219 -12.211 -10.555 1 86.31 12 SER B CA 1
ATOM 2865 C C . SER B 1 12 ? 17.188 -12.453 -9.406 1 86.31 12 SER B C 1
ATOM 2867 O O . SER B 1 12 ? 18.391 -12.609 -9.617 1 86.31 12 SER B O 1
ATOM 2869 N N . VAL B 1 13 ? 16.672 -12.609 -8.188 1 83.25 13 VAL B N 1
ATOM 2870 C CA . VAL B 1 13 ? 17.516 -12.758 -7.012 1 83.25 13 VAL B CA 1
ATOM 2871 C C . VAL B 1 13 ? 17.875 -14.227 -6.805 1 83.25 13 VAL B C 1
ATOM 2873 O O . VAL B 1 13 ? 18.688 -14.562 -5.949 1 83.25 13 VAL B O 1
ATOM 2876 N N . PHE B 1 14 ? 17.344 -15.102 -7.625 1 87.38 14 PHE B N 1
ATOM 2877 C CA . PHE B 1 14 ? 17.531 -16.531 -7.445 1 87.38 14 PHE B CA 1
ATOM 2878 C C . PHE B 1 14 ? 18.656 -17.047 -8.344 1 87.38 14 PHE B C 1
ATOM 2880 O O . PHE B 1 14 ? 18.562 -16.984 -9.57 1 87.38 14 PHE B O 1
ATOM 2887 N N . GLU B 1 15 ? 19.672 -17.578 -7.75 1 89.12 15 GLU B N 1
ATOM 2888 C CA . GLU B 1 15 ? 20.656 -18.312 -8.539 1 89.12 15 GLU B CA 1
ATOM 2889 C C . GLU B 1 15 ? 20.125 -19.688 -8.938 1 89.12 15 GLU B C 1
ATOM 2891 O O . GLU B 1 15 ? 20.141 -20.047 -10.125 1 89.12 15 GLU B O 1
ATOM 2896 N N . LYS B 1 16 ? 19.797 -20.438 -7.996 1 91.69 16 LYS B N 1
ATOM 2897 C CA . LYS B 1 16 ? 19.094 -21.703 -8.156 1 91.69 16 LYS B CA 1
ATOM 2898 C C . LYS B 1 16 ? 18.062 -21.906 -7.055 1 91.69 16 LYS B C 1
ATOM 2900 O O . LYS B 1 16 ? 18.359 -21.719 -5.871 1 91.69 16 LYS B O 1
ATOM 2905 N N . ALA B 1 17 ? 16.828 -22.203 -7.5 1 94.19 17 ALA B N 1
ATOM 2906 C CA . ALA B 1 17 ? 15.773 -22.422 -6.516 1 94.19 17 ALA B CA 1
ATOM 2907 C C . ALA B 1 17 ? 14.711 -23.375 -7.051 1 94.19 17 ALA B C 1
ATOM 2909 O O . ALA B 1 17 ? 14.406 -23.359 -8.25 1 94.19 17 ALA B O 1
ATOM 2910 N N . GLU B 1 18 ? 14.258 -24.172 -6.203 1 96.56 18 GLU B N 1
ATOM 2911 C CA . GLU B 1 18 ? 13.164 -25.078 -6.527 1 96.56 18 GLU B CA 1
ATOM 2912 C C . GLU B 1 18 ? 12.047 -25 -5.492 1 96.56 18 GLU B C 1
ATOM 2914 O O . GLU B 1 18 ? 12.312 -25 -4.289 1 96.56 18 GLU B O 1
ATOM 2919 N N . PHE B 1 19 ? 10.852 -24.859 -5.941 1 97.69 19 PHE B N 1
ATOM 2920 C CA . PHE B 1 19 ? 9.672 -24.766 -5.086 1 97.69 19 PHE B CA 1
ATOM 2921 C C . PHE B 1 19 ? 8.711 -25.922 -5.387 1 97.69 19 PHE B C 1
ATOM 2923 O O . PHE B 1 19 ? 8.383 -26.172 -6.547 1 97.69 19 PHE B O 1
ATOM 2930 N N . GLU B 1 20 ? 8.305 -26.656 -4.402 1 98.06 20 GLU B N 1
ATOM 2931 C CA . GLU B 1 20 ? 7.223 -27.625 -4.5 1 98.06 20 GLU B CA 1
ATOM 2932 C C . GLU B 1 20 ? 5.977 -27.125 -3.771 1 98.06 20 GLU B C 1
ATOM 2934 O O . GLU B 1 20 ? 5.961 -27.047 -2.541 1 98.06 20 GLU B O 1
ATOM 2939 N N . PHE B 1 21 ? 4.961 -26.906 -4.52 1 98.19 21 PHE B N 1
ATOM 2940 C CA . PHE B 1 21 ? 3.787 -26.219 -3.979 1 98.19 21 PHE B CA 1
ATOM 2941 C C . PHE B 1 21 ? 2.705 -27.234 -3.607 1 98.19 21 PHE B C 1
ATOM 2943 O O . PHE B 1 21 ? 2.799 -28.406 -3.959 1 98.19 21 PHE B O 1
ATOM 2950 N N . CYS B 1 22 ? 1.704 -26.844 -2.859 1 97.25 22 CYS B N 1
ATOM 2951 C CA . CYS B 1 22 ? 0.509 -27.625 -2.564 1 97.25 22 CYS B CA 1
ATOM 2952 C C . CYS B 1 22 ? -0.71 -27.047 -3.271 1 97.25 22 CYS B C 1
ATOM 2954 O O . CYS B 1 22 ? -0.675 -25.906 -3.75 1 97.25 22 CYS B O 1
ATOM 2956 N N . PRO B 1 23 ? -1.742 -27.781 -3.416 1 95.81 23 PRO B N 1
ATOM 2957 C CA . PRO B 1 23 ? -2.916 -27.312 -4.156 1 95.81 23 PRO B CA 1
ATOM 2958 C C . PRO B 1 23 ? -3.742 -26.297 -3.369 1 95.81 23 PRO B C 1
ATOM 2960 O O . PRO B 1 23 ? -4.648 -25.672 -3.922 1 95.81 23 PRO B O 1
ATOM 2963 N N . GLY B 1 24 ? -3.508 -26.125 -2.123 1 96.25 24 GLY B N 1
ATOM 2964 C CA . GLY B 1 24 ? -4.242 -25.203 -1.271 1 96.25 24 GLY B CA 1
ATOM 2965 C C . GLY B 1 24 ? -3.582 -23.844 -1.152 1 96.25 24 GLY B C 1
ATOM 2966 O O . GLY B 1 24 ? -3.426 -23.125 -2.148 1 96.25 24 GLY B O 1
ATOM 2967 N N . ILE B 1 25 ? -3.068 -23.516 0.06 1 97.31 25 ILE B N 1
ATOM 2968 C CA . ILE B 1 25 ? -2.506 -22.203 0.33 1 97.31 25 ILE B CA 1
ATOM 2969 C C . ILE B 1 25 ? -0.986 -22.297 0.434 1 97.31 25 ILE B C 1
ATOM 2971 O O . ILE B 1 25 ? -0.461 -23.031 1.271 1 97.31 25 ILE B O 1
ATOM 2975 N N . ASN B 1 26 ? -0.266 -21.625 -0.413 1 98.38 26 ASN B N 1
ATOM 2976 C CA . ASN B 1 26 ? 1.188 -21.516 -0.403 1 98.38 26 ASN B CA 1
ATOM 2977 C C . ASN B 1 26 ? 1.644 -20.141 0.103 1 98.38 26 ASN B C 1
ATOM 2979 O O . ASN B 1 26 ? 1.437 -19.125 -0.564 1 98.38 26 ASN B O 1
ATOM 2983 N N . VAL B 1 27 ? 2.262 -20.109 1.251 1 97.38 27 VAL B N 1
ATOM 2984 C CA . VAL B 1 27 ? 2.639 -18.859 1.911 1 97.38 27 VAL B CA 1
ATOM 2985 C C . VAL B 1 27 ? 4.137 -18.625 1.736 1 97.38 27 VAL B C 1
ATOM 2987 O O . VAL B 1 27 ? 4.961 -19.391 2.23 1 97.38 27 VAL B O 1
ATOM 2990 N N . ILE B 1 28 ? 4.469 -17.578 1.074 1 96.56 28 ILE B N 1
ATOM 2991 C CA . ILE B 1 28 ? 5.859 -17.219 0.842 1 96.56 28 ILE B CA 1
ATOM 2992 C C . ILE B 1 28 ? 6.262 -16.094 1.795 1 96.56 28 ILE B C 1
ATOM 2994 O O . ILE B 1 28 ? 5.707 -14.992 1.735 1 96.56 28 ILE B O 1
ATOM 2998 N N . ILE B 1 29 ? 7.215 -16.391 2.643 1 92.44 29 ILE B N 1
ATOM 2999 C CA . ILE B 1 29 ? 7.652 -15.398 3.619 1 92.44 29 ILE B CA 1
ATOM 3000 C C . ILE B 1 29 ? 9.117 -15.055 3.385 1 92.44 29 ILE B C 1
ATOM 3002 O O . ILE B 1 29 ? 9.859 -15.828 2.771 1 92.44 29 ILE B O 1
ATOM 3006 N N . GLY B 1 30 ? 9.516 -13.875 3.867 1 85.5 30 GLY B N 1
ATOM 3007 C CA . GLY B 1 30 ? 10.883 -13.398 3.713 1 85.5 30 GLY B CA 1
ATOM 3008 C C . GLY B 1 30 ? 11.016 -11.898 3.906 1 85.5 30 GLY B C 1
ATOM 3009 O O . GLY B 1 30 ? 10.023 -11.18 3.898 1 85.5 30 GLY B O 1
ATOM 3010 N N . ALA B 1 31 ? 12.234 -11.484 4.074 1 77.94 31 ALA B N 1
ATOM 3011 C CA . ALA B 1 31 ? 12.523 -10.062 4.199 1 77.94 31 ALA B CA 1
ATOM 3012 C C . ALA B 1 31 ? 12.289 -9.336 2.879 1 77.94 31 ALA B C 1
ATOM 3014 O O . ALA B 1 31 ? 12.023 -9.969 1.854 1 77.94 31 ALA B O 1
ATOM 3015 N N . ASN B 1 32 ? 12.344 -8.031 3.002 1 73.31 32 ASN B N 1
ATOM 3016 C CA . ASN B 1 32 ? 12.211 -7.25 1.776 1 73.31 32 ASN B CA 1
ATOM 3017 C C . ASN B 1 32 ? 13.32 -7.57 0.783 1 73.31 32 ASN B C 1
ATOM 3019 O O . ASN B 1 32 ? 14.477 -7.762 1.175 1 73.31 32 ASN B O 1
ATOM 3023 N N . SER B 1 33 ? 12.93 -7.691 -0.479 1 76.44 33 SER B N 1
ATOM 3024 C CA . SER B 1 33 ? 13.859 -7.84 -1.596 1 76.44 33 SER B CA 1
ATOM 3025 C C . SER B 1 33 ? 14.367 -9.273 -1.708 1 76.44 33 SER B C 1
ATOM 3027 O O . SER B 1 33 ? 15.484 -9.508 -2.176 1 76.44 33 SER B O 1
ATOM 3029 N N . THR B 1 34 ? 13.641 -10.227 -1.187 1 81.69 34 THR B N 1
ATOM 3030 C CA . THR B 1 34 ? 14.055 -11.617 -1.306 1 81.69 34 THR B CA 1
ATOM 3031 C C . THR B 1 34 ? 13.375 -12.289 -2.498 1 81.69 34 THR B C 1
ATOM 3033 O O . THR B 1 34 ? 13.578 -13.477 -2.754 1 81.69 34 THR B O 1
ATOM 3036 N N . GLY B 1 35 ? 12.508 -11.633 -3.17 1 87.31 35 GLY B N 1
ATOM 3037 C CA . GLY B 1 35 ? 11.984 -12.133 -4.434 1 87.31 35 GLY B CA 1
ATOM 3038 C C . GLY B 1 35 ? 10.57 -12.672 -4.32 1 87.31 35 GLY B C 1
ATOM 3039 O O . GLY B 1 35 ? 10.086 -13.344 -5.234 1 87.31 35 GLY B O 1
ATOM 3040 N N . LYS B 1 36 ? 9.898 -12.445 -3.215 1 91.81 36 LYS B N 1
ATOM 3041 C CA . LYS B 1 36 ? 8.547 -12.945 -3.014 1 91.81 36 LYS B CA 1
ATOM 3042 C C . LYS B 1 36 ? 7.621 -12.5 -4.145 1 91.81 36 LYS B C 1
ATOM 3044 O O . LYS B 1 36 ? 6.949 -13.328 -4.766 1 91.81 36 LYS B O 1
ATOM 3049 N N . SER B 1 37 ? 7.645 -11.219 -4.398 1 90.75 37 SER B N 1
ATOM 3050 C CA . SER B 1 37 ? 6.77 -10.672 -5.426 1 90.75 37 SER B CA 1
ATOM 3051 C C . SER B 1 37 ? 7.18 -11.148 -6.816 1 90.75 37 SER B C 1
ATOM 3053 O O . SER B 1 37 ? 6.324 -11.398 -7.668 1 90.75 37 SER B O 1
ATOM 3055 N N . HIS B 1 38 ? 8.477 -11.32 -7.031 1 91.19 38 HIS B N 1
ATOM 3056 C CA . HIS B 1 38 ? 8.969 -11.773 -8.328 1 91.19 38 HIS B CA 1
ATOM 3057 C C . HIS B 1 38 ? 8.477 -13.188 -8.633 1 91.19 38 HIS B C 1
ATOM 3059 O O . HIS B 1 38 ? 8.102 -13.484 -9.766 1 91.19 38 HIS B O 1
ATOM 3065 N N . LEU B 1 39 ? 8.562 -14 -7.602 1 94.88 39 LEU B N 1
ATOM 3066 C CA . LEU B 1 39 ? 8.086 -15.367 -7.758 1 94.88 39 LEU B CA 1
ATOM 3067 C C . LEU B 1 39 ? 6.613 -15.383 -8.164 1 94.88 39 LEU B C 1
ATOM 3069 O O . LEU B 1 39 ? 6.23 -16.078 -9.102 1 94.88 39 LEU B O 1
ATOM 3073 N N . MET B 1 40 ? 5.816 -14.664 -7.559 1 96.5 40 MET B N 1
ATOM 3074 C CA . MET B 1 40 ? 4.379 -14.633 -7.832 1 96.5 40 MET B CA 1
ATOM 3075 C C . MET B 1 40 ? 4.105 -14.047 -9.211 1 96.5 40 MET B C 1
ATOM 3077 O O . MET B 1 40 ? 3.246 -14.547 -9.945 1 96.5 40 MET B O 1
ATOM 3081 N N . LYS B 1 41 ? 4.82 -13 -9.523 1 95.81 41 LYS B N 1
ATOM 3082 C CA . LYS B 1 41 ? 4.66 -12.383 -10.836 1 95.81 41 LYS B CA 1
ATOM 3083 C C . LYS B 1 41 ? 5.012 -13.359 -11.953 1 95.81 41 LYS B C 1
ATOM 3085 O O . LYS B 1 41 ? 4.352 -13.391 -12.992 1 95.81 41 LYS B O 1
ATOM 3090 N N . LEU B 1 42 ? 6.027 -14.125 -11.727 1 96.44 42 LEU B N 1
ATOM 3091 C CA . LEU B 1 42 ? 6.449 -15.125 -12.703 1 96.44 42 LEU B CA 1
ATOM 3092 C C . LEU B 1 42 ? 5.355 -16.172 -12.93 1 96.44 42 LEU B C 1
ATOM 3094 O O . LEU B 1 42 ? 5.012 -16.469 -14.07 1 96.44 42 LEU B O 1
ATOM 3098 N N . LEU B 1 43 ? 4.824 -16.688 -11.836 1 97.56 43 LEU B N 1
ATOM 3099 C CA . LEU B 1 43 ? 3.744 -17.672 -11.922 1 97.56 43 LEU B CA 1
ATOM 3100 C C . LEU B 1 43 ? 2.529 -17.078 -12.625 1 97.56 43 LEU B C 1
ATOM 3102 O O . LEU B 1 43 ? 1.922 -17.719 -13.484 1 97.56 43 LEU B O 1
ATOM 3106 N N . TYR B 1 44 ? 2.264 -15.883 -12.289 1 97.94 44 TYR B N 1
ATOM 3107 C CA . TYR B 1 44 ? 1.116 -15.188 -12.859 1 97.94 44 TYR B CA 1
ATOM 3108 C C . TYR B 1 44 ? 1.287 -15 -14.359 1 97.94 44 TYR B C 1
ATOM 3110 O O . TYR B 1 44 ? 0.374 -15.281 -15.133 1 97.94 44 TYR B O 1
ATOM 3118 N N . ALA B 1 45 ? 2.422 -14.469 -14.773 1 97 45 ALA B N 1
ATOM 3119 C CA . ALA B 1 45 ? 2.695 -14.219 -16.188 1 97 45 ALA B CA 1
ATOM 3120 C C . ALA B 1 45 ? 2.596 -15.5 -17 1 97 45 ALA B C 1
ATOM 3122 O O . ALA B 1 45 ? 1.964 -15.523 -18.062 1 97 45 ALA B O 1
ATOM 3123 N N . GLY B 1 46 ? 3.203 -16.531 -16.484 1 97 46 GLY B N 1
ATOM 3124 C CA . GLY B 1 46 ? 3.117 -17.812 -17.172 1 97 46 GLY B CA 1
ATOM 3125 C C . GLY B 1 46 ? 1.691 -18.312 -17.328 1 97 46 GLY B C 1
ATOM 3126 O O . GLY B 1 46 ? 1.298 -18.734 -18.422 1 97 46 GLY B O 1
ATOM 3127 N N . HIS B 1 47 ? 0.958 -18.266 -16.266 1 96.94 47 HIS B N 1
ATOM 3128 C CA . HIS B 1 47 ? -0.427 -18.719 -16.297 1 96.94 47 HIS B CA 1
ATOM 3129 C C . HIS B 1 47 ? -1.248 -17.922 -17.312 1 96.94 47 HIS B C 1
ATOM 3131 O O . HIS B 1 47 ? -1.988 -18.5 -18.109 1 96.94 47 HIS B O 1
ATOM 3137 N N . ARG B 1 48 ? -1.133 -16.625 -17.25 1 95.5 48 ARG B N 1
ATOM 3138 C CA . ARG B 1 48 ? -1.942 -15.75 -18.094 1 95.5 48 ARG B CA 1
ATOM 3139 C C . ARG B 1 48 ? -1.689 -16.016 -19.578 1 95.5 48 ARG B C 1
ATOM 3141 O O . ARG B 1 48 ? -2.629 -16.062 -20.375 1 95.5 48 ARG B O 1
ATOM 3148 N N . VAL B 1 49 ? -0.47 -16.141 -19.922 1 95.62 49 VAL B N 1
ATOM 3149 C CA . VAL B 1 49 ? -0.126 -16.375 -21.328 1 95.62 49 VAL B CA 1
ATOM 3150 C C . VAL B 1 49 ? -0.598 -17.766 -21.75 1 95.62 49 VAL B C 1
ATOM 3152 O O . VAL B 1 49 ? -1.131 -17.922 -22.859 1 95.62 49 VAL B O 1
ATOM 3155 N N . ALA B 1 50 ? -0.4 -18.719 -20.891 1 95.31 50 ALA B N 1
ATOM 3156 C CA . ALA B 1 50 ? -0.878 -20.062 -21.188 1 95.31 50 ALA B CA 1
ATOM 3157 C C . ALA B 1 50 ? -2.395 -20.094 -21.359 1 95.31 50 ALA B C 1
ATOM 3159 O O . ALA B 1 50 ? -2.912 -20.75 -22.25 1 95.31 50 ALA B O 1
ATOM 3160 N N . GLU B 1 51 ? -3.076 -19.406 -20.516 1 93.19 51 GLU B N 1
ATOM 3161 C CA . GLU B 1 51 ? -4.527 -19.297 -20.594 1 93.19 51 GLU B CA 1
ATOM 3162 C C . GLU B 1 51 ? -4.953 -18.672 -21.938 1 93.19 51 GLU B C 1
ATOM 3164 O O . GLU B 1 51 ? -5.895 -19.156 -22.562 1 93.19 51 GLU B O 1
ATOM 3169 N N . GLY B 1 52 ? -4.316 -17.625 -22.312 1 91.25 52 GLY B N 1
ATOM 3170 C CA . GLY B 1 52 ? -4.602 -16.984 -23.578 1 91.25 52 GLY B CA 1
ATOM 3171 C C . GLY B 1 52 ? -4.363 -17.891 -24.781 1 91.25 52 GLY B C 1
ATOM 3172 O O . GLY B 1 52 ? -5.098 -17.828 -25.766 1 91.25 52 GLY B O 1
ATOM 3173 N N . ALA B 1 53 ? -3.383 -18.688 -24.672 1 92.06 53 ALA B N 1
ATOM 3174 C CA . ALA B 1 53 ? -3.043 -19.609 -25.75 1 92.06 53 ALA B CA 1
ATOM 3175 C C . ALA B 1 53 ? -4.137 -20.656 -25.938 1 92.06 53 ALA B C 1
ATOM 3177 O O . ALA B 1 53 ? -4.406 -21.094 -27.062 1 92.06 53 ALA B O 1
ATOM 3178 N N . VAL B 1 54 ? -4.727 -21.031 -24.891 1 90.19 54 VAL B N 1
ATOM 3179 C CA . VAL B 1 54 ? -5.797 -22.016 -24.953 1 90.19 54 VAL B CA 1
ATOM 3180 C C . VAL B 1 54 ? -6.977 -21.438 -25.734 1 90.19 54 VAL B C 1
ATOM 3182 O O . VAL B 1 54 ? -7.629 -22.172 -26.5 1 90.19 54 VAL B O 1
ATOM 3185 N N . ALA B 1 55 ? -7.219 -20.188 -25.609 1 85.75 55 ALA B N 1
ATOM 3186 C CA . ALA B 1 55 ? -8.383 -19.547 -26.219 1 85.75 55 ALA B CA 1
ATOM 3187 C C . ALA B 1 55 ? -8.078 -19.109 -27.641 1 85.75 55 ALA B C 1
ATOM 3189 O O . ALA B 1 55 ? -8.992 -18.781 -28.406 1 85.75 55 ALA B O 1
ATOM 3190 N N . ALA B 1 56 ? -6.836 -19.203 -28.016 1 88.12 56 ALA B N 1
ATOM 3191 C CA . ALA B 1 56 ? -6.418 -18.641 -29.297 1 88.12 56 ALA B CA 1
ATOM 3192 C C . ALA B 1 56 ? -6.891 -19.516 -30.453 1 88.12 56 ALA B C 1
ATOM 3194 O O . ALA B 1 56 ? -6.77 -20.75 -30.406 1 88.12 56 ALA B O 1
ATOM 3195 N N . ARG B 1 57 ? -7.484 -18.844 -31.438 1 86.31 57 ARG B N 1
ATOM 3196 C CA . ARG B 1 57 ? -7.891 -19.469 -32.688 1 86.31 57 ARG B CA 1
ATOM 3197 C C . ARG B 1 57 ? -7.449 -18.641 -33.875 1 86.31 57 ARG B C 1
ATOM 3199 O O . ARG B 1 57 ? -7.902 -17.5 -34.062 1 86.31 57 ARG B O 1
ATOM 3206 N N . PRO B 1 58 ? -6.539 -19.281 -34.781 1 88.62 58 PRO B N 1
ATOM 3207 C CA . PRO B 1 58 ? -5.883 -20.594 -34.719 1 88.62 58 PRO B CA 1
ATOM 3208 C C . PRO B 1 58 ? -4.875 -2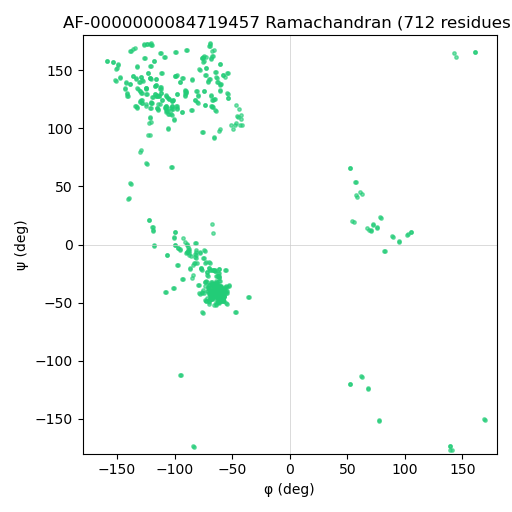0.703 -33.562 1 88.62 58 PRO B C 1
ATOM 3210 O O . PRO B 1 58 ? -4.539 -19.688 -32.938 1 88.62 58 PRO B O 1
ATOM 3213 N N . PRO B 1 59 ? -4.438 -21.906 -33.281 1 88.69 59 PRO B N 1
ATOM 3214 C CA . PRO B 1 59 ? -3.436 -22.062 -32.219 1 88.69 59 PRO B CA 1
ATOM 3215 C C . PRO B 1 59 ? -2.197 -21.203 -32.438 1 88.69 59 PRO B C 1
ATOM 3217 O O . PRO B 1 59 ? -1.773 -21.016 -33.594 1 88.69 59 PRO B O 1
ATOM 3220 N N . LEU B 1 60 ? -1.622 -20.766 -31.391 1 90.81 60 LEU B N 1
ATOM 3221 C CA . LEU B 1 60 ? -0.459 -19.891 -31.484 1 90.81 60 LEU B CA 1
ATOM 3222 C C . LEU B 1 60 ? 0.764 -20.656 -31.969 1 90.81 60 LEU B C 1
ATOM 3224 O O . LEU B 1 60 ? 0.978 -21.812 -31.594 1 90.81 60 LEU B O 1
ATOM 3228 N N . THR B 1 61 ? 1.465 -19.969 -32.812 1 91.19 61 THR B N 1
ATOM 3229 C CA . THR B 1 61 ? 2.785 -20.484 -33.156 1 91.19 61 THR B CA 1
ATOM 3230 C C . THR B 1 61 ? 3.75 -20.297 -31.984 1 91.19 61 THR B C 1
ATOM 3232 O O . THR B 1 61 ? 3.473 -19.531 -31.062 1 91.19 61 THR B O 1
ATOM 3235 N N . ASP B 1 62 ? 4.848 -21.047 -32 1 90.19 62 ASP B N 1
ATOM 3236 C CA . ASP B 1 62 ? 5.863 -20.906 -30.969 1 90.19 62 ASP B CA 1
ATOM 3237 C C . ASP B 1 62 ? 6.402 -19.484 -30.922 1 90.19 62 ASP B C 1
ATOM 3239 O O . ASP B 1 62 ? 6.648 -18.953 -29.844 1 90.19 62 ASP B O 1
ATOM 3243 N N . GLU B 1 63 ? 6.539 -18.938 -32 1 90.38 63 GLU B N 1
ATOM 3244 C CA . GLU B 1 63 ? 7.082 -17.578 -32.094 1 90.38 63 GLU B CA 1
ATOM 3245 C C . GLU B 1 63 ? 6.148 -16.562 -31.453 1 90.38 63 GLU B C 1
ATOM 3247 O O . GLU B 1 63 ? 6.602 -15.68 -30.719 1 90.38 63 GLU B O 1
ATOM 3252 N N . VAL B 1 64 ? 4.918 -16.734 -31.75 1 91.31 64 VAL B N 1
ATOM 3253 C CA . VAL B 1 64 ? 3.941 -15.797 -31.188 1 91.31 64 VAL B CA 1
ATOM 3254 C C . VAL B 1 64 ? 3.852 -15.992 -29.672 1 91.31 64 VAL B C 1
ATOM 3256 O O . VAL B 1 64 ? 3.771 -15.023 -28.922 1 91.31 64 VAL B O 1
ATOM 3259 N N . PHE B 1 65 ? 3.85 -17.234 -29.297 1 94.25 65 PHE B N 1
ATOM 3260 C CA . PHE B 1 65 ? 3.803 -17.531 -27.875 1 94.25 65 PHE B CA 1
ATOM 3261 C C . PHE B 1 65 ? 5.004 -16.938 -27.156 1 94.25 65 PHE B C 1
ATOM 3263 O O . PHE B 1 65 ? 4.863 -16.344 -26.078 1 94.25 65 PHE B O 1
ATOM 3270 N N . ASN B 1 66 ? 6.203 -17.062 -27.75 1 93.62 66 ASN B N 1
ATOM 3271 C CA . ASN B 1 66 ? 7.414 -16.469 -27.203 1 93.62 66 ASN B CA 1
ATOM 3272 C C . ASN B 1 66 ? 7.273 -14.961 -27.016 1 93.62 66 ASN B C 1
ATOM 3274 O O . ASN B 1 66 ? 7.637 -14.422 -25.984 1 93.62 66 ASN B O 1
ATOM 3278 N N . HIS B 1 67 ? 6.758 -14.43 -28 1 92.38 67 HIS B N 1
ATOM 3279 C CA . HIS B 1 67 ? 6.598 -12.984 -27.969 1 92.38 67 HIS B CA 1
ATOM 3280 C C . HIS B 1 67 ? 5.598 -12.555 -26.906 1 92.38 67 HIS B C 1
ATOM 3282 O O . HIS B 1 67 ? 5.836 -11.594 -26.172 1 92.38 67 HIS B O 1
ATOM 3288 N N . GLN B 1 68 ? 4.508 -13.242 -26.828 1 93.81 68 GLN B N 1
ATOM 3289 C CA . GLN B 1 68 ? 3.477 -12.914 -25.844 1 93.81 68 GLN B CA 1
ATOM 3290 C C . GLN B 1 68 ? 3.998 -13.094 -24.422 1 93.81 68 GLN B C 1
ATOM 3292 O O . GLN B 1 68 ? 3.697 -12.289 -23.547 1 93.81 68 GLN B O 1
ATOM 3297 N N . LEU B 1 69 ? 4.73 -14.148 -24.25 1 95.75 69 LEU B N 1
ATOM 3298 C CA . LEU B 1 69 ? 5.305 -14.391 -22.922 1 95.75 69 LEU B CA 1
ATOM 3299 C C . LEU B 1 69 ? 6.297 -13.297 -22.547 1 95.75 69 LEU B C 1
ATOM 3301 O O . LEU B 1 69 ? 6.285 -12.797 -21.422 1 95.75 69 LEU B O 1
ATOM 3305 N N . ALA B 1 70 ? 7.125 -12.914 -23.484 1 93.62 70 ALA B N 1
ATOM 3306 C CA . ALA B 1 70 ? 8.094 -11.844 -23.266 1 93.62 70 ALA B CA 1
ATOM 3307 C C . ALA B 1 70 ? 7.391 -10.531 -22.938 1 93.62 70 ALA B C 1
ATOM 3309 O O . ALA B 1 70 ? 7.801 -9.805 -22.031 1 93.62 70 ALA B O 1
ATOM 3310 N N . GLU B 1 71 ? 6.391 -10.266 -23.641 1 93.06 71 GLU B N 1
ATOM 3311 C CA . GLU B 1 71 ? 5.637 -9.031 -23.438 1 93.06 71 GLU B CA 1
ATOM 3312 C C . GLU B 1 71 ? 4.957 -9.023 -22.078 1 93.06 71 GLU B C 1
ATOM 3314 O O . GLU B 1 71 ? 4.938 -7.996 -21.391 1 93.06 71 GLU B O 1
ATOM 3319 N N . LYS B 1 72 ? 4.379 -10.125 -21.75 1 95.75 72 LYS B N 1
ATOM 3320 C CA . LYS B 1 72 ? 3.699 -10.203 -20.453 1 95.75 72 LYS B CA 1
ATOM 3321 C C . LYS B 1 72 ? 4.688 -10.062 -19.297 1 95.75 72 LYS B C 1
ATOM 3323 O O . LYS B 1 72 ? 4.406 -9.375 -18.312 1 95.75 72 LYS B O 1
ATOM 3328 N N . LEU B 1 73 ? 5.828 -10.711 -19.469 1 94.69 73 LEU B N 1
ATOM 3329 C CA . LEU B 1 73 ? 6.863 -10.57 -18.438 1 94.69 73 LEU B CA 1
ATOM 3330 C C . LEU B 1 73 ? 7.324 -9.117 -18.328 1 94.69 73 LEU B C 1
ATOM 3332 O O . LEU B 1 73 ? 7.488 -8.594 -17.234 1 94.69 73 LEU B O 1
ATOM 3336 N N . ALA B 1 74 ? 7.484 -8.477 -19.438 1 92.44 74 ALA B N 1
ATOM 3337 C CA . ALA B 1 74 ? 7.887 -7.07 -19.438 1 92.44 74 ALA B CA 1
ATOM 3338 C C . ALA B 1 74 ? 6.832 -6.195 -18.766 1 92.44 74 ALA B C 1
ATOM 3340 O O . ALA B 1 74 ? 7.168 -5.254 -18.047 1 92.44 74 ALA B O 1
ATOM 3341 N N . GLY B 1 75 ? 5.625 -6.516 -19 1 92.44 75 GLY B N 1
ATOM 3342 C CA . GLY B 1 75 ? 4.535 -5.742 -18.422 1 92.44 75 GLY B CA 1
ATOM 3343 C C . GLY B 1 75 ? 4.391 -5.941 -16.922 1 92.44 75 GLY B C 1
ATOM 3344 O O . GLY B 1 75 ? 4.164 -4.98 -16.172 1 92.44 75 GLY B O 1
ATOM 3345 N N . VAL B 1 76 ? 4.562 -7.172 -16.5 1 94.25 76 VAL B N 1
ATOM 3346 C CA . VAL B 1 76 ? 4.309 -7.535 -15.109 1 94.25 76 VAL B CA 1
ATOM 3347 C C . VAL B 1 76 ? 5.496 -7.125 -14.242 1 94.25 76 VAL B C 1
ATOM 3349 O O . VAL B 1 76 ? 5.312 -6.664 -13.117 1 94.25 76 VAL B O 1
ATOM 3352 N N . PHE B 1 77 ? 6.715 -7.207 -14.781 1 90.88 77 PHE B N 1
ATOM 3353 C CA . PHE B 1 77 ? 7.902 -6.855 -14.016 1 90.88 77 PHE B CA 1
ATOM 3354 C C . PHE B 1 77 ? 8.281 -5.398 -14.234 1 90.88 77 PHE B C 1
ATOM 3356 O O . PHE B 1 77 ? 8.938 -4.785 -13.391 1 90.88 77 PHE B O 1
ATOM 3363 N N . LYS B 1 78 ? 7.98 -4.852 -15.391 1 88.06 78 LYS B N 1
ATOM 3364 C CA . LYS B 1 78 ? 8.18 -3.467 -15.805 1 88.06 78 LYS B CA 1
ATOM 3365 C C . LYS B 1 78 ? 9.648 -3.062 -15.688 1 88.06 78 LYS B C 1
ATOM 3367 O O . LYS B 1 78 ? 9.969 -2.062 -15.039 1 88.06 78 LYS B O 1
ATOM 3372 N N . PRO B 1 79 ? 10.5 -3.818 -16.297 1 81.81 79 PRO B N 1
ATOM 3373 C CA . PRO B 1 79 ? 11.891 -3.371 -16.391 1 81.81 79 PRO B CA 1
ATOM 3374 C C . PRO B 1 79 ? 12.062 -2.135 -17.266 1 81.81 79 PRO B C 1
ATOM 3376 O O . PRO B 1 79 ? 11.156 -1.795 -18.047 1 81.81 79 PRO B O 1
ATOM 3379 N N . GLU B 1 80 ? 13.125 -1.467 -17.141 1 79 80 GLU B N 1
ATOM 3380 C CA . GLU B 1 80 ? 13.383 -0.292 -17.969 1 79 80 GLU B CA 1
ATOM 3381 C C . GLU B 1 80 ? 13.25 -0.624 -19.453 1 79 80 GLU B C 1
ATOM 3383 O O . GLU B 1 80 ? 13.805 -1.619 -19.922 1 79 80 GLU B O 1
ATOM 3388 N N . GLU B 1 81 ? 12.508 0.159 -20.125 1 76.81 81 GLU B N 1
ATOM 3389 C CA . GLU B 1 81 ? 12.312 0.062 -21.562 1 76.81 81 GLU B CA 1
ATOM 3390 C C . GLU B 1 81 ? 11.844 -1.332 -21.969 1 76.81 81 GLU B C 1
ATOM 3392 O O . GLU B 1 81 ? 12.109 -1.79 -23.078 1 76.81 81 GLU B O 1
ATOM 3397 N N . GLY B 1 82 ? 11.32 -2.041 -21.031 1 80.94 82 GLY B N 1
ATOM 3398 C CA . GLY B 1 82 ? 10.789 -3.363 -21.312 1 80.94 82 GLY B CA 1
ATOM 3399 C C . GLY B 1 82 ? 11.867 -4.414 -21.484 1 80.94 82 GLY B C 1
ATOM 3400 O O . GLY B 1 82 ? 11.594 -5.512 -21.984 1 80.94 82 GLY B O 1
ATOM 3401 N N . ALA B 1 83 ? 13.062 -4.125 -21.094 1 82.44 83 ALA B N 1
ATOM 3402 C CA . ALA B 1 83 ? 14.195 -5.027 -21.281 1 82.44 83 ALA B CA 1
ATOM 3403 C C . ALA B 1 83 ? 14.148 -6.18 -20.281 1 82.44 83 ALA B C 1
ATOM 3405 O O . ALA B 1 83 ? 14.742 -6.098 -19.203 1 82.44 83 ALA B O 1
ATOM 3406 N N . ILE B 1 84 ? 13.602 -7.293 -20.75 1 85.38 84 ILE B N 1
ATOM 3407 C CA . ILE B 1 84 ? 13.367 -8.414 -19.844 1 85.38 84 ILE B CA 1
ATOM 3408 C C . ILE B 1 84 ? 14.688 -9.086 -19.484 1 85.38 84 ILE B C 1
ATOM 3410 O O . ILE B 1 84 ? 14.758 -9.883 -18.547 1 85.38 84 ILE B O 1
ATOM 3414 N N . GLY B 1 85 ? 15.734 -8.766 -20.266 1 80 85 GLY B N 1
ATOM 3415 C CA . GLY B 1 85 ? 17.062 -9.234 -19.891 1 80 85 GLY B CA 1
ATOM 3416 C C . GLY B 1 85 ? 17.469 -8.812 -18.484 1 80 85 GLY B C 1
ATOM 3417 O O . GLY B 1 85 ? 18.281 -9.484 -17.844 1 80 85 GLY B O 1
ATOM 3418 N N . ARG B 1 86 ? 16.891 -7.855 -18.047 1 74.25 86 ARG B N 1
ATOM 3419 C CA . ARG B 1 86 ? 17.219 -7.316 -16.734 1 74.25 86 ARG B CA 1
ATOM 3420 C C . ARG B 1 86 ? 16.594 -8.156 -15.625 1 74.25 86 ARG B C 1
ATOM 3422 O O . ARG B 1 86 ? 16.875 -7.953 -14.445 1 74.25 86 ARG B O 1
ATOM 3429 N N . LEU B 1 87 ? 15.797 -9.094 -16 1 81.06 87 LEU B N 1
ATOM 3430 C CA . LEU B 1 87 ? 15.18 -9.984 -15.031 1 81.06 87 LEU B CA 1
ATOM 3431 C C . LEU B 1 87 ? 16.141 -11.102 -14.633 1 81.06 87 LEU B C 1
ATOM 3433 O O . LEU B 1 87 ? 15.859 -11.852 -13.695 1 81.06 87 LEU B O 1
ATOM 3437 N N . ARG B 1 88 ? 17.172 -11.172 -15.305 1 76.38 88 ARG B N 1
ATOM 3438 C CA . ARG B 1 88 ? 18.172 -12.172 -14.969 1 76.38 88 ARG B CA 1
ATOM 3439 C C . ARG B 1 88 ? 18.938 -11.781 -13.703 1 76.38 88 ARG B C 1
ATOM 3441 O O . ARG B 1 88 ? 19.031 -10.602 -13.367 1 76.38 88 ARG B O 1
ATOM 3448 N N . ASN B 1 89 ? 19.484 -12.805 -13.133 1 72.94 89 ASN B N 1
ATOM 3449 C CA . ASN B 1 89 ? 20.328 -12.57 -11.961 1 72.94 89 ASN B CA 1
ATOM 3450 C C . ASN B 1 89 ? 21.609 -11.836 -12.336 1 72.94 89 ASN B C 1
ATOM 3452 O O . ASN B 1 89 ? 22.25 -12.164 -13.344 1 72.94 89 ASN B O 1
ATOM 3456 N N . ARG B 1 90 ? 21.812 -10.711 -11.82 1 64.88 90 ARG B N 1
ATOM 3457 C CA . ARG B 1 90 ? 22.859 -9.789 -12.25 1 64.88 90 ARG B CA 1
ATOM 3458 C C . ARG B 1 90 ? 24.25 -10.336 -11.945 1 64.88 90 ARG B C 1
ATOM 3460 O O . ARG B 1 90 ? 25.234 -9.602 -12 1 64.88 90 ARG B O 1
ATOM 3467 N N . ARG B 1 91 ? 24.344 -11.539 -11.711 1 59.41 91 ARG B N 1
ATOM 3468 C CA . ARG B 1 91 ? 25.734 -11.922 -11.609 1 59.41 91 ARG B CA 1
ATOM 3469 C C . ARG B 1 91 ? 26.484 -11.617 -12.906 1 59.41 91 ARG B C 1
ATOM 3471 O O . ARG B 1 91 ? 25.875 -11.555 -13.977 1 59.41 91 ARG B O 1
ATOM 3478 N N . LEU B 1 92 ? 27.703 -11.086 -12.641 1 52.09 92 LEU B N 1
ATOM 3479 C CA . LEU B 1 92 ? 28.703 -10.719 -13.633 1 52.09 92 LEU B CA 1
ATOM 3480 C C . LEU B 1 92 ? 28.906 -11.844 -14.648 1 52.09 92 LEU B C 1
ATOM 3482 O O . LEU B 1 92 ? 29.047 -13.008 -14.266 1 52.09 92 LEU B O 1
ATOM 3486 N N . GLY B 1 93 ? 28.406 -11.82 -15.859 1 55.25 93 GLY B N 1
ATOM 3487 C CA . GLY B 1 93 ? 28.797 -12.625 -17 1 55.25 93 GLY B CA 1
ATOM 3488 C C . GLY B 1 93 ? 27.625 -13 -17.891 1 55.25 93 GLY B C 1
ATOM 3489 O O . GLY B 1 93 ? 26.484 -12.656 -17.609 1 55.25 93 GLY B O 1
ATOM 3490 N N . ARG B 1 94 ? 28.094 -13.367 -19.094 1 61.56 94 ARG B N 1
ATOM 3491 C CA . ARG B 1 94 ? 27.156 -13.867 -20.094 1 61.56 94 ARG B CA 1
ATOM 3492 C C . ARG B 1 94 ? 26.453 -15.133 -19.594 1 61.56 94 ARG B C 1
ATOM 3494 O O . ARG B 1 94 ? 27.109 -16.062 -19.125 1 61.56 94 ARG B O 1
ATOM 3501 N N . GLY B 1 95 ? 25.062 -14.992 -19.016 1 73.19 95 GLY B N 1
ATOM 3502 C CA . GLY B 1 95 ? 24.375 -16.219 -18.625 1 73.19 95 GLY B CA 1
ATOM 3503 C C . GLY B 1 95 ? 22.922 -16.25 -19.062 1 73.19 95 GLY B C 1
ATOM 3504 O O . GLY B 1 95 ? 22.484 -15.414 -19.844 1 73.19 95 GLY B O 1
ATOM 3505 N N . ARG B 1 96 ? 22.453 -17.469 -18.906 1 85.5 96 ARG B N 1
ATOM 3506 C CA . ARG B 1 96 ? 21.062 -17.75 -19.297 1 85.5 96 ARG B CA 1
ATOM 3507 C C . ARG B 1 96 ? 20.219 -18.125 -18.078 1 85.5 96 ARG B C 1
ATOM 3509 O O . ARG B 1 96 ? 20.656 -18.922 -17.234 1 85.5 96 ARG B O 1
ATOM 3516 N N . ALA B 1 97 ? 19.078 -17.375 -18 1 91.25 97 ALA B N 1
ATOM 3517 C CA . ALA B 1 97 ? 18.109 -17.766 -16.969 1 91.25 97 ALA B CA 1
ATOM 3518 C C . ALA B 1 97 ? 17.188 -18.875 -17.484 1 91.25 97 ALA B C 1
ATOM 3520 O O . ALA B 1 97 ? 16.859 -18.922 -18.672 1 91.25 97 ALA B O 1
ATOM 3521 N N . GLU B 1 98 ? 16.859 -19.812 -16.594 1 95 98 GLU B N 1
ATOM 3522 C CA . GLU B 1 98 ? 15.922 -20.891 -16.922 1 95 98 GLU B CA 1
ATOM 3523 C C . GLU B 1 98 ? 14.766 -20.938 -15.922 1 95 98 GLU B C 1
ATOM 3525 O O . GLU B 1 98 ? 14.977 -20.812 -14.711 1 95 98 GLU B O 1
ATOM 3530 N N . VAL B 1 99 ? 13.594 -21.078 -16.453 1 96.44 99 VAL B N 1
ATOM 3531 C CA . VAL B 1 99 ? 12.383 -21.172 -15.641 1 96.44 99 VAL B CA 1
ATOM 3532 C C . VAL B 1 99 ? 11.555 -22.375 -16.078 1 96.44 99 VAL B C 1
ATOM 3534 O O . VAL B 1 99 ? 11.367 -22.609 -17.281 1 96.44 99 VAL B O 1
ATOM 3537 N N . ALA B 1 100 ? 11.117 -23.156 -15.141 1 97.94 100 ALA B N 1
ATOM 3538 C CA . ALA B 1 100 ? 10.211 -24.266 -15.422 1 97.94 100 ALA B CA 1
ATOM 3539 C C . ALA B 1 100 ? 9.055 -24.297 -14.43 1 97.94 100 ALA B C 1
ATOM 3541 O O . ALA B 1 100 ? 9.273 -24.438 -13.219 1 97.94 100 ALA B O 1
ATOM 3542 N N . ILE B 1 101 ? 7.863 -24.172 -14.93 1 97.88 101 ILE B N 1
ATOM 3543 C CA . ILE B 1 101 ? 6.648 -24.266 -14.133 1 97.88 101 ILE B CA 1
ATOM 3544 C C . ILE B 1 101 ? 5.922 -25.578 -14.461 1 97.88 101 ILE B C 1
ATOM 3546 O O . ILE B 1 101 ? 5.469 -25.766 -15.586 1 97.88 101 ILE B O 1
ATOM 3550 N N . GLU B 1 102 ? 5.797 -26.391 -13.492 1 98 102 GLU B N 1
ATOM 3551 C CA . GLU B 1 102 ? 5.125 -27.688 -13.672 1 98 102 GLU B CA 1
ATOM 3552 C C . GLU B 1 102 ? 3.758 -27.688 -12.992 1 98 102 GLU B C 1
ATOM 3554 O O . GLU B 1 102 ? 3.631 -27.297 -11.828 1 98 102 GLU B O 1
ATOM 3559 N N . THR B 1 103 ? 2.756 -28.062 -13.734 1 96.56 103 THR B N 1
ATOM 3560 C CA . THR B 1 103 ? 1.397 -28.188 -13.219 1 96.56 103 THR B CA 1
ATOM 3561 C C . THR B 1 103 ? 0.849 -29.594 -13.461 1 96.56 103 THR B C 1
ATOM 3563 O O . THR B 1 103 ? 1.508 -30.422 -14.086 1 96.56 103 THR B O 1
ATOM 3566 N N . ASN B 1 104 ? -0.347 -29.859 -12.875 1 93 104 ASN B N 1
ATOM 3567 C CA . ASN B 1 104 ? -0.975 -31.156 -13.117 1 93 104 ASN B CA 1
ATOM 3568 C C . ASN B 1 104 ? -1.562 -31.234 -14.523 1 93 104 ASN B C 1
ATOM 3570 O O . ASN B 1 104 ? -1.963 -32.312 -14.961 1 93 104 ASN B O 1
ATOM 3574 N N . GLU B 1 105 ? -1.51 -30.141 -15.242 1 90.62 105 GLU B N 1
ATOM 3575 C CA . GLU B 1 105 ? -2.07 -30.125 -16.594 1 90.62 105 GLU B CA 1
ATOM 3576 C C . GLU B 1 105 ? -0.999 -29.812 -17.625 1 90.62 105 GLU B C 1
ATOM 3578 O O . GLU B 1 105 ? -1.314 -29.406 -18.75 1 90.62 105 GLU B O 1
ATOM 3583 N N . GLY B 1 106 ? 0.254 -29.875 -17.188 1 94.5 106 GLY B N 1
ATOM 3584 C CA . GLY B 1 106 ? 1.322 -29.609 -18.141 1 94.5 106 GLY B CA 1
ATOM 3585 C C . GLY B 1 106 ? 2.438 -28.766 -17.562 1 94.5 106 GLY B C 1
ATOM 3586 O O . GLY B 1 106 ? 2.49 -28.531 -16.344 1 94.5 106 GLY B O 1
ATOM 3587 N N . THR B 1 107 ? 3.334 -28.422 -18.547 1 97 107 THR B N 1
ATOM 3588 C CA . THR B 1 107 ? 4.535 -27.703 -18.141 1 97 107 THR B CA 1
ATOM 3589 C C . THR B 1 107 ? 4.809 -26.516 -19.047 1 97 107 THR B C 1
ATOM 3591 O O . THR B 1 107 ? 4.48 -26.562 -20.234 1 97 107 THR B O 1
ATOM 3594 N N . LEU B 1 108 ? 5.273 -25.469 -18.453 1 97.25 108 LEU B N 1
ATOM 3595 C CA . LEU B 1 108 ? 5.824 -24.328 -19.188 1 97.25 108 LEU B CA 1
ATOM 3596 C C . LEU B 1 108 ? 7.281 -24.094 -18.797 1 97.25 108 LEU B C 1
ATOM 3598 O O . LEU B 1 108 ? 7.586 -23.875 -17.625 1 97.25 108 LEU B O 1
ATOM 3602 N N . SER B 1 109 ? 8.172 -24.219 -19.719 1 97.5 109 SER B N 1
ATOM 3603 C CA . SER B 1 109 ? 9.586 -23.938 -19.484 1 97.5 109 SER B CA 1
ATOM 3604 C C . SER B 1 109 ? 10.164 -23.016 -20.547 1 97.5 109 SER B C 1
ATOM 3606 O O . SER B 1 109 ? 9.812 -23.125 -21.719 1 97.5 109 SER B O 1
ATOM 3608 N N . PHE B 1 110 ? 10.977 -22.125 -20.141 1 95.75 110 PHE B N 1
ATOM 3609 C CA . PHE B 1 110 ? 11.586 -21.188 -21.094 1 95.75 110 PHE B CA 1
ATOM 3610 C C . PHE B 1 110 ? 12.93 -20.703 -20.562 1 95.75 110 PHE B C 1
ATOM 3612 O O . PHE B 1 110 ? 13.211 -20.797 -19.359 1 95.75 110 PHE B O 1
ATOM 3619 N N . GLY B 1 111 ? 13.727 -20.281 -21.484 1 94.06 111 GLY B N 1
ATOM 3620 C CA . GLY B 1 111 ? 14.992 -19.641 -21.188 1 94.06 111 GLY B CA 1
ATOM 3621 C C . GLY B 1 111 ? 15.008 -18.156 -21.562 1 94.06 111 GLY B C 1
ATOM 3622 O O . GLY B 1 111 ? 14.289 -17.75 -22.469 1 94.06 111 GLY B O 1
ATOM 3623 N N . LEU B 1 112 ? 15.758 -17.406 -20.781 1 91.12 112 LEU B N 1
ATOM 3624 C CA . LEU B 1 112 ? 15.891 -15.977 -21 1 91.12 112 LEU B CA 1
ATOM 3625 C C . LEU B 1 112 ? 17.359 -15.555 -21.016 1 91.12 112 LEU B C 1
ATOM 3627 O O . LEU B 1 112 ? 18.078 -15.781 -20.047 1 91.12 112 LEU B O 1
ATOM 3631 N N . SER B 1 113 ? 17.797 -14.93 -22.094 1 87.38 113 SER B N 1
ATOM 3632 C CA . SER B 1 113 ? 19.188 -14.5 -22.234 1 87.38 113 SER B CA 1
ATOM 3633 C C . SER B 1 113 ? 19.375 -13.086 -21.703 1 87.38 113 SER B C 1
ATOM 3635 O O . SER B 1 113 ? 18.406 -12.359 -21.469 1 87.38 113 SER B O 1
ATOM 3637 N N . SER B 1 114 ? 20.594 -12.68 -21.531 1 83 114 SER B N 1
ATOM 3638 C CA . SER B 1 114 ? 20.922 -11.352 -21.047 1 83 114 SER B CA 1
ATOM 3639 C C . SER B 1 114 ? 20.531 -10.273 -22.047 1 83 114 SER B C 1
ATOM 3641 O O . SER B 1 114 ? 20.312 -9.117 -21.672 1 83 114 SER B O 1
ATOM 3643 N N . LEU B 1 115 ? 20.391 -10.625 -23.266 1 78.38 115 LEU B N 1
ATOM 3644 C CA . LEU B 1 115 ? 20.031 -9.664 -24.312 1 78.38 115 LEU B CA 1
ATOM 3645 C C . LEU B 1 115 ? 18.516 -9.562 -24.453 1 78.38 115 LEU B C 1
ATOM 3647 O O . LEU B 1 115 ? 18.016 -8.75 -25.234 1 78.38 115 LEU B O 1
ATOM 3651 N N . GLY B 1 116 ? 17.844 -10.43 -23.734 1 83.69 116 GLY B N 1
ATOM 3652 C CA . GLY B 1 116 ? 16.391 -10.312 -23.734 1 83.69 116 GLY B CA 1
ATOM 3653 C C . GLY B 1 116 ? 15.711 -11.312 -24.625 1 83.69 116 GLY B C 1
ATOM 3654 O O . GLY B 1 116 ? 14.5 -11.234 -24.844 1 83.69 116 GLY B O 1
ATOM 3655 N N . LYS B 1 117 ? 16.484 -12.234 -25.125 1 87 117 LYS B N 1
ATOM 3656 C CA . LYS B 1 117 ? 15.867 -13.266 -25.969 1 87 117 LYS B CA 1
ATOM 3657 C C . LYS B 1 117 ? 15.219 -14.344 -25.109 1 87 117 LYS B C 1
ATOM 3659 O O . LYS B 1 117 ? 15.875 -14.953 -24.25 1 87 117 LYS B O 1
ATOM 3664 N N . LEU B 1 118 ? 13.898 -14.562 -25.312 1 93.12 118 LEU B N 1
ATOM 3665 C CA . LEU B 1 118 ? 13.141 -15.586 -24.609 1 93.12 118 LEU B CA 1
ATOM 3666 C C . LEU B 1 118 ? 12.82 -16.75 -25.531 1 93.12 118 LEU B C 1
ATOM 3668 O O . LEU B 1 118 ? 12.336 -16.562 -26.641 1 93.12 118 LEU B O 1
ATOM 3672 N N . THR B 1 119 ? 13.195 -17.969 -25.062 1 93.38 119 THR B N 1
ATOM 3673 C CA . THR B 1 119 ? 12.93 -19.172 -25.844 1 93.38 119 THR B CA 1
ATOM 3674 C C . THR B 1 119 ? 12.141 -20.188 -25 1 93.38 119 THR B C 1
ATOM 3676 O O . THR B 1 119 ? 12.633 -20.672 -23.984 1 93.38 119 THR B O 1
ATOM 3679 N N . VAL B 1 120 ? 11.008 -20.5 -25.516 1 94.62 120 VAL B N 1
ATOM 3680 C CA . VAL B 1 120 ? 10.172 -21.484 -24.828 1 94.62 120 VAL B CA 1
ATOM 3681 C C . VAL B 1 120 ? 10.648 -22.891 -25.172 1 94.62 120 VAL B C 1
ATOM 3683 O O . VAL B 1 120 ? 10.867 -23.219 -26.344 1 94.62 120 VAL B O 1
ATOM 3686 N N . GLN B 1 121 ? 10.789 -23.656 -24.141 1 94.81 121 GLN B N 1
ATOM 3687 C CA . GLN B 1 121 ? 11.258 -25.031 -24.312 1 94.81 121 GLN B CA 1
ATOM 3688 C C . GLN B 1 121 ? 10.102 -26.016 -24.25 1 94.81 121 GLN B C 1
ATOM 3690 O O . GLN B 1 121 ? 10.117 -27.047 -24.938 1 94.81 121 GLN B O 1
ATOM 3695 N N . GLU B 1 122 ? 9.195 -25.75 -23.422 1 95.06 122 GLU B N 1
ATOM 3696 C CA . GLU B 1 122 ? 7.98 -26.547 -23.281 1 95.06 122 GLU B CA 1
ATOM 3697 C C . GLU B 1 122 ? 6.773 -25.672 -22.984 1 95.06 122 GLU B C 1
ATOM 3699 O O . GLU B 1 122 ? 6.867 -24.703 -22.219 1 95.06 122 GLU B O 1
ATOM 3704 N N . ARG B 1 123 ? 5.645 -25.891 -23.672 1 94.25 123 ARG B N 1
ATOM 3705 C CA . ARG B 1 123 ? 4.438 -25.109 -23.422 1 94.25 123 ARG B CA 1
ATOM 3706 C C . ARG B 1 123 ? 3.199 -26 -23.422 1 94.25 123 ARG B C 1
ATOM 3708 O O . ARG B 1 123 ? 2.197 -25.688 -24.062 1 94.25 123 ARG B O 1
ATOM 3715 N N . SER B 1 124 ? 3.197 -27.031 -22.672 1 94.38 124 SER B N 1
ATOM 3716 C CA . SER B 1 124 ? 2.07 -27.953 -22.609 1 94.38 124 SER B CA 1
ATOM 3717 C C . SER B 1 124 ? 1.049 -27.5 -21.562 1 94.38 124 SER B C 1
ATOM 3719 O O . SER B 1 124 ? -0.031 -28.094 -21.453 1 94.38 124 SER B O 1
ATOM 3721 N N . TRP B 1 125 ? 1.378 -26.484 -20.797 1 94.19 125 TRP B N 1
ATOM 3722 C CA . TRP B 1 125 ? 0.488 -25.969 -19.766 1 94.19 125 TRP B CA 1
ATOM 3723 C C . TRP B 1 125 ? -0.746 -25.312 -20.391 1 94.19 125 TRP B C 1
ATOM 3725 O O . TRP B 1 125 ? -0.634 -24.344 -21.141 1 94.19 125 TRP B O 1
ATOM 3735 N N . ALA B 1 126 ? -1.981 -25.875 -20.062 1 92.69 126 ALA B N 1
ATOM 3736 C CA . ALA B 1 126 ? -3.25 -25.391 -20.594 1 92.69 126 ALA B CA 1
ATOM 3737 C C . ALA B 1 126 ? -4.262 -25.156 -19.469 1 92.69 126 ALA B C 1
ATOM 3739 O O . ALA B 1 126 ? -5.191 -25.953 -19.297 1 92.69 126 ALA B O 1
ATOM 3740 N N . PRO B 1 127 ? -4.113 -24.031 -18.812 1 91.75 127 PRO B N 1
ATOM 3741 C CA . PRO B 1 127 ? -5.031 -23.781 -17.703 1 91.75 127 PRO B CA 1
ATOM 3742 C C . PRO B 1 127 ? -6.465 -23.531 -18.156 1 91.75 127 PRO B C 1
ATOM 3744 O O . PRO B 1 127 ? -6.688 -22.875 -19.172 1 91.75 127 PRO B O 1
ATOM 3747 N N . ALA B 1 128 ? -7.422 -24.062 -17.344 1 86 128 ALA B N 1
ATOM 3748 C CA . ALA B 1 128 ? -8.844 -23.938 -17.672 1 86 128 ALA B CA 1
ATOM 3749 C C . ALA B 1 128 ? -9.484 -22.781 -16.922 1 86 128 ALA B C 1
ATOM 3751 O O . ALA B 1 128 ? -10.578 -22.328 -17.281 1 86 128 ALA B O 1
ATOM 3752 N N . THR B 1 129 ? -8.844 -22.344 -15.914 1 88.06 129 THR B N 1
ATOM 3753 C CA . THR B 1 129 ? -9.414 -21.297 -15.055 1 88.06 129 THR B CA 1
ATOM 3754 C C . THR B 1 129 ? -8.508 -20.078 -15.016 1 88.06 129 THR B C 1
ATOM 3756 O O . THR B 1 129 ? -7.305 -20.172 -15.266 1 88.06 129 THR B O 1
ATOM 3759 N N . PRO B 1 130 ? -9.094 -18.953 -14.758 1 89.44 130 PRO B N 1
ATOM 3760 C CA . PRO B 1 130 ? -8.312 -17.703 -14.742 1 89.44 130 PRO B CA 1
ATOM 3761 C C . PRO B 1 130 ? -7.453 -17.562 -13.492 1 89.44 130 PRO B C 1
ATOM 3763 O O . PRO B 1 130 ? -7.664 -18.281 -12.508 1 89.44 130 PRO B O 1
ATOM 3766 N N . ALA B 1 131 ? -6.477 -16.672 -13.664 1 95 131 ALA B N 1
ATOM 3767 C CA . ALA B 1 131 ? -5.648 -16.266 -12.531 1 95 131 ALA B CA 1
ATOM 3768 C C . ALA B 1 131 ? -5.891 -14.812 -12.172 1 95 131 ALA B C 1
ATOM 3770 O O . ALA B 1 131 ? -6.07 -13.969 -13.055 1 95 131 ALA B O 1
ATOM 3771 N N . VAL B 1 132 ? -6.008 -14.586 -10.906 1 95.94 132 VAL B N 1
ATOM 3772 C CA . VAL B 1 132 ? -6.137 -13.219 -10.414 1 95.94 132 VAL B CA 1
ATOM 3773 C C . VAL B 1 132 ? -4.902 -12.852 -9.594 1 95.94 132 VAL B C 1
ATOM 3775 O O . VAL B 1 132 ? -4.457 -13.633 -8.742 1 95.94 132 VAL B O 1
ATOM 3778 N N . PHE B 1 133 ? -4.312 -11.75 -9.938 1 97.38 133 PHE B N 1
ATOM 3779 C CA . PHE B 1 133 ? -3.213 -11.195 -9.156 1 97.38 133 PHE B CA 1
ATOM 3780 C C . PHE B 1 133 ? -3.658 -9.953 -8.398 1 97.38 133 PHE B C 1
ATOM 3782 O O . PHE B 1 133 ? -4.121 -8.984 -9.008 1 97.38 133 PHE B O 1
ATOM 3789 N N . LEU B 1 134 ? -3.6 -10.008 -7.098 1 95.5 134 LEU B N 1
ATOM 3790 C CA . LEU B 1 134 ? -3.869 -8.852 -6.258 1 95.5 134 LEU B CA 1
ATOM 3791 C C . LEU B 1 134 ? -2.57 -8.211 -5.777 1 95.5 134 LEU B C 1
ATOM 3793 O O . LEU B 1 134 ? -1.901 -8.742 -4.891 1 95.5 134 LEU B O 1
ATOM 3797 N N . PRO B 1 135 ? -2.281 -7.062 -6.367 1 92.69 135 PRO B N 1
ATOM 3798 C CA . PRO B 1 135 ? -1.042 -6.391 -5.973 1 92.69 135 PRO B CA 1
ATOM 3799 C C . PRO B 1 135 ? -1.093 -5.844 -4.547 1 92.69 135 PRO B C 1
ATOM 3801 O O . PRO B 1 135 ? -2.109 -5.984 -3.863 1 92.69 135 PRO B O 1
ATOM 3804 N N . SER B 1 136 ? 0.017 -5.375 -4.117 1 86.88 136 SER B N 1
ATOM 3805 C CA . SER B 1 136 ? 0.143 -4.914 -2.738 1 86.88 136 SER B CA 1
ATOM 3806 C C . SER B 1 136 ? -0.764 -3.717 -2.473 1 86.88 136 SER B C 1
ATOM 3808 O O . SER B 1 136 ? -1.274 -3.553 -1.363 1 86.88 136 SER B O 1
ATOM 3810 N N . ARG B 1 137 ? -1.03 -3.025 -3.424 1 85.06 137 ARG B N 1
ATOM 3811 C CA . ARG B 1 137 ? -1.896 -1.859 -3.285 1 85.06 137 ARG B CA 1
ATOM 3812 C C . ARG B 1 137 ? -3.318 -2.178 -3.732 1 85.06 137 ARG B C 1
ATOM 3814 O O . ARG B 1 137 ? -3.521 -2.916 -4.699 1 85.06 137 ARG B O 1
ATOM 3821 N N . GLU B 1 138 ? -4.164 -1.529 -3 1 85.69 138 GLU B N 1
ATOM 3822 C CA . GLU B 1 138 ? -5.555 -1.712 -3.404 1 85.69 138 GLU B CA 1
ATOM 3823 C C . GLU B 1 138 ? -5.855 -0.968 -4.703 1 85.69 138 GLU B C 1
ATOM 3825 O O . GLU B 1 138 ? -5.211 0.037 -5.012 1 85.69 138 GLU B O 1
ATOM 3830 N N . VAL B 1 139 ? -6.816 -1.472 -5.477 1 88.88 139 VAL B N 1
ATOM 3831 C CA . VAL B 1 139 ? -7.055 -0.922 -6.805 1 88.88 139 VAL B CA 1
ATOM 3832 C C . VAL B 1 139 ? -8.469 -0.344 -6.879 1 88.88 139 VAL B C 1
ATOM 3834 O O . VAL B 1 139 ? -8.852 0.236 -7.898 1 88.88 139 VAL B O 1
ATOM 3837 N N . LEU B 1 140 ? -9.227 -0.42 -5.852 1 89.81 140 LEU B N 1
ATOM 3838 C CA . LEU B 1 140 ? -10.625 -0.02 -5.91 1 89.81 140 LEU B CA 1
ATOM 3839 C C . LEU B 1 140 ? -10.75 1.486 -6.113 1 89.81 140 LEU B C 1
ATOM 3841 O O . LEU B 1 140 ? -11.523 1.939 -6.961 1 89.81 140 LEU B O 1
ATOM 3845 N N . ALA B 1 141 ? -10.008 2.23 -5.367 1 85.38 141 ALA B N 1
ATOM 3846 C CA . ALA B 1 141 ? -10.086 3.689 -5.414 1 85.38 141 ALA B CA 1
ATOM 3847 C C . ALA B 1 141 ? -9.469 4.227 -6.707 1 85.38 141 ALA B C 1
ATOM 3849 O O . ALA B 1 141 ? -9.945 5.223 -7.258 1 85.38 141 ALA B O 1
ATOM 3850 N N . MET B 1 142 ? -8.469 3.564 -7.238 1 85.25 142 MET B N 1
ATOM 3851 C CA . MET B 1 142 ? -7.758 4.086 -8.398 1 85.25 142 MET B CA 1
ATOM 3852 C C . MET B 1 142 ? -8.414 3.621 -9.695 1 85.25 142 MET B C 1
ATOM 3854 O O . MET B 1 142 ? -7.973 3.982 -10.789 1 85.25 142 MET B O 1
ATOM 3858 N N . TYR B 1 143 ? -9.477 2.859 -9.578 1 90.25 143 TYR B N 1
ATOM 3859 C CA . TYR B 1 143 ? -10.109 2.205 -10.719 1 90.25 143 TYR B CA 1
ATOM 3860 C C . TYR B 1 143 ? -10.547 3.229 -11.758 1 90.25 143 TYR B C 1
ATOM 3862 O O . TYR B 1 143 ? -10.305 3.053 -12.953 1 90.25 143 TYR B O 1
ATOM 3870 N N . GLU B 1 144 ? -11.086 4.297 -11.258 1 86.12 144 GLU B N 1
ATOM 3871 C CA . GLU B 1 144 ? -11.68 5.281 -12.156 1 86.12 144 GLU B CA 1
ATOM 3872 C C . GLU B 1 144 ? -10.617 5.914 -13.055 1 86.12 144 GLU B C 1
ATOM 3874 O O . GLU B 1 144 ? -9.734 6.625 -12.57 1 86.12 144 GLU B O 1
ATOM 3879 N N . GLY B 1 145 ? -10.766 5.652 -14.344 1 85.75 145 GLY B N 1
ATOM 3880 C CA . GLY B 1 145 ? -9.891 6.262 -15.336 1 85.75 145 GLY B CA 1
ATOM 3881 C C . GLY B 1 145 ? -8.562 5.543 -15.484 1 85.75 145 GLY B C 1
ATOM 3882 O O . GLY B 1 145 ? -7.773 5.863 -16.375 1 85.75 145 GLY B O 1
ATOM 3883 N N . PHE B 1 146 ? -8.297 4.559 -14.664 1 89.12 146 PHE B N 1
ATOM 3884 C CA . PHE B 1 146 ? -6.984 3.924 -14.617 1 89.12 146 PHE B CA 1
ATOM 3885 C C . PHE B 1 146 ? -6.715 3.143 -15.898 1 89.12 146 PHE B C 1
ATOM 3887 O O . PHE B 1 146 ? -5.648 3.275 -16.5 1 89.12 146 PHE B O 1
ATOM 3894 N N . VAL B 1 147 ? -7.699 2.402 -16.312 1 89.62 147 VAL B N 1
ATOM 3895 C CA . VAL B 1 147 ? -7.516 1.525 -17.469 1 89.62 147 VAL B CA 1
ATOM 3896 C C . VAL B 1 147 ? -7.234 2.361 -18.703 1 89.62 147 VAL B C 1
ATOM 3898 O O . VAL B 1 147 ? -6.301 2.07 -19.453 1 89.62 147 VAL B O 1
ATOM 3901 N N . ALA B 1 148 ? -7.996 3.383 -18.875 1 87.81 148 ALA B N 1
ATOM 3902 C CA . ALA B 1 148 ? -7.805 4.266 -20.016 1 87.81 148 ALA B CA 1
ATOM 3903 C C . ALA B 1 148 ? -6.43 4.926 -19.984 1 87.81 148 ALA B C 1
ATOM 3905 O O . ALA B 1 148 ? -5.742 5 -21 1 87.81 148 ALA B O 1
ATOM 3906 N N . ALA B 1 149 ? -6.02 5.359 -18.859 1 87.56 149 ALA B N 1
ATOM 3907 C CA . ALA B 1 149 ? -4.719 6.008 -18.703 1 87.56 149 ALA B CA 1
ATOM 3908 C C . ALA B 1 149 ? -3.58 5.027 -18.969 1 87.56 149 ALA B C 1
ATOM 3910 O O . ALA B 1 149 ? -2.566 5.387 -19.562 1 87.56 149 ALA B O 1
ATOM 3911 N N . TYR B 1 150 ? -3.752 3.814 -18.484 1 88.69 150 TYR B N 1
ATOM 3912 C CA . TYR B 1 150 ? -2.746 2.777 -18.688 1 88.69 150 TYR B CA 1
ATOM 3913 C C . TYR B 1 150 ? -2.58 2.461 -20.172 1 88.69 150 TYR B C 1
ATOM 3915 O O . TYR B 1 150 ? -1.456 2.342 -20.656 1 88.69 150 TYR B O 1
ATOM 3923 N N . GLU B 1 151 ? -3.643 2.404 -20.844 1 89.19 151 GLU B N 1
ATOM 3924 C CA . GLU B 1 151 ? -3.619 2.066 -22.266 1 89.19 151 GLU B CA 1
ATOM 3925 C C . GLU B 1 151 ? -3.031 3.205 -23.094 1 89.19 151 GLU B C 1
ATOM 3927 O O . GLU B 1 151 ? -2.453 2.971 -24.156 1 89.19 151 GLU B O 1
ATOM 3932 N N . ALA B 1 152 ? -3.178 4.379 -22.562 1 83.75 152 ALA B N 1
ATOM 3933 C CA . ALA B 1 152 ? -2.605 5.547 -23.234 1 83.75 152 ALA B CA 1
ATOM 3934 C C . ALA B 1 152 ? -1.119 5.688 -22.922 1 83.75 152 ALA B C 1
ATOM 3936 O O . ALA B 1 152 ? -0.463 6.617 -23.391 1 83.75 152 ALA B O 1
ATOM 3937 N N . ARG B 1 153 ? -0.511 4.777 -22.141 1 75.88 153 ARG B N 1
ATOM 3938 C CA . ARG B 1 153 ? 0.9 4.699 -21.766 1 75.88 153 ARG B CA 1
ATOM 3939 C C . ARG B 1 153 ? 1.337 5.941 -21 1 75.88 153 ARG B C 1
ATOM 3941 O O . ARG B 1 153 ? 2.457 6.426 -21.172 1 75.88 153 ARG B O 1
ATOM 3948 N N . GLU B 1 154 ? 0.5 6.246 -20.141 1 76.44 154 GLU B N 1
ATOM 3949 C CA . GLU B 1 154 ? 0.786 7.434 -19.344 1 76.44 154 GLU B CA 1
ATOM 3950 C C . GLU B 1 154 ? 1.195 7.062 -17.922 1 76.44 154 GLU B C 1
ATOM 3952 O O . GLU B 1 154 ? 1.719 7.898 -17.188 1 76.44 154 GLU B O 1
ATOM 3957 N N . LEU B 1 155 ? 1.021 5.785 -17.656 1 80.44 155 LEU B N 1
ATOM 3958 C CA . LEU B 1 155 ? 1.219 5.406 -16.266 1 80.44 155 LEU B CA 1
ATOM 3959 C C . LEU B 1 155 ? 2.332 4.371 -16.125 1 80.44 155 LEU B C 1
ATOM 3961 O O . LEU B 1 155 ? 2.467 3.49 -16.984 1 80.44 155 LEU B O 1
ATOM 3965 N N . SER B 1 156 ? 3.07 4.5 -15.117 1 83.5 156 SER B N 1
ATOM 3966 C CA . SER B 1 156 ? 4.145 3.561 -14.812 1 83.5 156 SER B CA 1
ATOM 3967 C C . SER B 1 156 ? 3.736 2.594 -13.703 1 83.5 156 SER B C 1
ATOM 3969 O O . SER B 1 156 ? 4.254 2.664 -12.594 1 83.5 156 SER B O 1
ATOM 3971 N N . PHE B 1 157 ? 2.803 1.764 -13.992 1 87.19 157 PHE B N 1
ATOM 3972 C CA . PHE B 1 157 ? 2.367 0.675 -13.125 1 87.19 157 PHE B CA 1
ATOM 3973 C C . PHE B 1 157 ? 2.641 -0.676 -13.781 1 87.19 157 PHE B C 1
ATOM 3975 O O . PHE B 1 157 ? 2.537 -0.815 -15 1 87.19 157 PHE B O 1
ATOM 3982 N N . ASP B 1 158 ? 3.016 -1.574 -12.969 1 89.44 158 ASP B N 1
ATOM 3983 C CA . ASP B 1 158 ? 3.158 -2.893 -13.578 1 89.44 158 ASP B CA 1
ATOM 3984 C C . ASP B 1 158 ? 1.801 -3.457 -13.984 1 89.44 158 ASP B C 1
ATOM 3986 O O . ASP B 1 158 ? 0.762 -3.002 -13.508 1 89.44 158 ASP B O 1
ATOM 3990 N N . GLU B 1 159 ? 1.81 -4.367 -14.844 1 94.12 159 GLU B N 1
ATOM 3991 C CA . GLU B 1 159 ? 0.614 -4.801 -15.562 1 94.12 159 GLU B CA 1
ATOM 3992 C C . GLU B 1 159 ? -0.355 -5.527 -14.633 1 94.12 159 GLU B C 1
ATOM 3994 O O . GLU B 1 159 ? -1.523 -5.723 -14.977 1 94.12 159 GLU B O 1
ATOM 3999 N N . THR B 1 160 ? 0.098 -5.949 -13.461 1 95.12 160 THR B N 1
ATOM 4000 C CA . THR B 1 160 ? -0.812 -6.617 -12.539 1 95.12 160 THR B CA 1
ATOM 4001 C C . THR B 1 160 ? -1.933 -5.676 -12.109 1 95.12 160 THR B C 1
ATOM 4003 O O . THR B 1 160 ? -3.074 -6.105 -11.922 1 95.12 160 THR B O 1
ATOM 4006 N N . TYR B 1 161 ? -1.635 -4.43 -11.977 1 94 161 TYR B N 1
ATOM 4007 C CA . TYR B 1 161 ? -2.652 -3.443 -11.641 1 94 161 TYR B CA 1
ATOM 4008 C C . TYR B 1 161 ? -3.676 -3.303 -12.758 1 94 161 TYR B C 1
ATOM 4010 O O . TYR B 1 161 ? -4.883 -3.262 -12.5 1 94 161 TYR B O 1
ATOM 4018 N N . TYR B 1 162 ? -3.148 -3.246 -13.906 1 94.56 162 TYR B N 1
ATOM 4019 C CA . TYR B 1 162 ? -4.008 -3.152 -15.078 1 94.56 162 TYR B CA 1
ATOM 4020 C C . TYR B 1 162 ? -4.918 -4.371 -15.188 1 94.56 162 TYR B C 1
ATOM 4022 O O . TYR B 1 162 ? -6.129 -4.234 -15.375 1 94.56 162 TYR B O 1
ATOM 4030 N N . ASP B 1 163 ? -4.355 -5.547 -15.094 1 95.81 163 ASP B N 1
ATOM 4031 C CA . ASP B 1 163 ? -5.109 -6.793 -15.188 1 95.81 163 ASP B CA 1
ATOM 4032 C C . ASP B 1 163 ? -6.191 -6.863 -14.109 1 95.81 163 ASP B C 1
ATOM 4034 O O . ASP B 1 163 ? -7.305 -7.32 -14.375 1 95.81 163 ASP B O 1
ATOM 4038 N N . THR B 1 164 ? -5.859 -6.461 -12.93 1 95.38 164 THR B N 1
ATOM 4039 C CA . THR B 1 164 ? -6.809 -6.5 -11.82 1 95.38 164 THR B CA 1
ATOM 4040 C C . THR B 1 164 ? -7.965 -5.539 -12.07 1 95.38 164 THR B C 1
ATOM 4042 O O . THR B 1 164 ? -9.125 -5.883 -11.836 1 95.38 164 THR B O 1
ATOM 4045 N N . CYS B 1 165 ? -7.684 -4.352 -12.547 1 93.88 165 CYS B N 1
ATOM 4046 C CA . CYS B 1 165 ? -8.734 -3.393 -12.859 1 93.88 165 CYS B CA 1
ATOM 4047 C C . CYS B 1 165 ? -9.641 -3.918 -13.969 1 93.88 165 CYS B C 1
ATOM 4049 O O . CYS B 1 165 ? -10.859 -3.725 -13.93 1 93.88 165 CYS B O 1
ATOM 4051 N N . LYS B 1 166 ? -9.039 -4.566 -14.906 1 93.5 166 LYS B N 1
ATOM 4052 C CA . LYS B 1 166 ? -9.844 -5.18 -15.969 1 93.5 166 LYS B CA 1
ATOM 4053 C C . LYS B 1 166 ? -10.75 -6.266 -15.406 1 93.5 166 LYS B C 1
ATOM 4055 O O . LYS B 1 166 ? -11.906 -6.391 -15.828 1 93.5 166 LYS B O 1
ATOM 4060 N N . ALA B 1 167 ? -10.227 -7.039 -14.539 1 93.19 167 ALA B N 1
ATOM 4061 C CA . ALA B 1 167 ? -11.023 -8.086 -13.906 1 93.19 167 ALA B CA 1
ATOM 4062 C C . ALA B 1 167 ? -12.195 -7.484 -13.133 1 93.19 167 ALA B C 1
ATOM 4064 O O . ALA B 1 167 ? -13.297 -8.055 -13.117 1 93.19 167 ALA B O 1
ATOM 4065 N N . LEU B 1 168 ? -11.953 -6.32 -12.5 1 91.88 168 LEU B N 1
ATOM 4066 C CA . LEU B 1 168 ? -12.992 -5.645 -11.727 1 91.88 168 LEU B CA 1
ATOM 4067 C C . LEU B 1 168 ? -14.125 -5.172 -12.633 1 91.88 168 LEU B C 1
ATOM 4069 O O . LEU B 1 168 ? -15.258 -4.996 -12.18 1 91.88 168 LEU B O 1
ATOM 4073 N N . ALA B 1 169 ? -13.859 -5.02 -13.859 1 89.62 169 ALA B N 1
ATOM 4074 C CA . ALA B 1 169 ? -14.82 -4.453 -14.797 1 89.62 169 ALA B CA 1
ATOM 4075 C C . ALA B 1 169 ? -15.805 -5.516 -15.281 1 89.62 169 ALA B C 1
ATOM 4077 O O . ALA B 1 169 ? -16.812 -5.195 -15.922 1 89.62 169 ALA B O 1
ATOM 4078 N N . ALA B 1 170 ? -15.531 -6.766 -14.984 1 86.75 170 ALA B N 1
ATOM 4079 C CA . ALA B 1 170 ? -16.406 -7.844 -15.438 1 86.75 170 ALA B CA 1
ATOM 4080 C C . ALA B 1 170 ? -17.812 -7.68 -14.883 1 86.75 170 ALA B C 1
ATOM 4082 O O . ALA B 1 170 ? -18.016 -7.035 -13.852 1 86.75 170 ALA B O 1
ATOM 4083 N N . SER B 1 171 ? -18.766 -8.219 -15.547 1 83.56 171 SER B N 1
ATOM 4084 C CA . SER B 1 171 ? -20.156 -8.133 -15.141 1 83.56 171 SER B CA 1
ATOM 4085 C C . SER B 1 171 ? -20.469 -9.125 -14.023 1 83.56 171 SER B C 1
ATOM 4087 O O . SER B 1 171 ? -19.859 -10.188 -13.945 1 83.56 171 SER B O 1
ATOM 4089 N N . GLN B 1 172 ? -21.406 -8.734 -13.266 1 82.94 172 GLN B N 1
ATOM 4090 C CA . GLN B 1 172 ? -21.797 -9.57 -12.141 1 82.94 172 GLN B CA 1
ATOM 4091 C C . GLN B 1 172 ? -22.359 -10.906 -12.617 1 82.94 172 GLN B C 1
ATOM 4093 O O . GLN B 1 172 ? -23.062 -10.961 -13.633 1 82.94 172 GLN B O 1
ATOM 4098 N N . LEU B 1 173 ? -22 -11.883 -11.766 1 84.12 173 LEU B N 1
ATOM 4099 C CA . LEU B 1 173 ? -22.516 -13.211 -12.086 1 84.12 173 LEU B CA 1
ATOM 4100 C C . LEU B 1 173 ? -24.016 -13.289 -11.773 1 84.12 173 LEU B C 1
ATOM 4102 O O . LEU B 1 173 ? -24.5 -12.617 -10.867 1 84.12 173 LEU B O 1
ATOM 4106 N N . ARG B 1 174 ? -24.781 -14.086 -12.602 1 83.5 174 ARG B N 1
ATOM 4107 C CA . ARG B 1 174 ? -26.188 -14.367 -12.391 1 83.5 174 ARG B CA 1
ATOM 4108 C C . ARG B 1 174 ? -26.469 -15.867 -12.367 1 83.5 174 ARG B C 1
ATOM 4110 O O . ARG B 1 174 ? -25.562 -16.672 -12.641 1 83.5 174 ARG B O 1
ATOM 4117 N N . GLY B 1 175 ? -27.531 -16.312 -11.844 1 84.44 175 GLY B N 1
ATOM 4118 C CA . GLY B 1 175 ? -27.891 -17.719 -11.867 1 84.44 175 GLY B CA 1
ATOM 4119 C C . GLY B 1 175 ? -27.125 -18.547 -10.852 1 84.44 175 GLY B C 1
ATOM 4120 O O . GLY B 1 175 ? -26.812 -18.078 -9.758 1 84.44 175 GLY B O 1
ATOM 4121 N N . PRO B 1 176 ? -26.984 -19.812 -11.25 1 81.38 176 PRO B N 1
ATOM 4122 C CA . PRO B 1 176 ? -26.344 -20.734 -10.312 1 81.38 176 PRO B CA 1
ATOM 4123 C C . PRO B 1 176 ? -24.938 -20.297 -9.922 1 81.38 176 PRO B C 1
ATOM 4125 O O . PRO B 1 176 ? -24.516 -20.484 -8.773 1 81.38 176 PRO B O 1
ATOM 4128 N N . ARG B 1 177 ? -24.219 -19.797 -10.844 1 81.75 177 ARG B N 1
ATOM 4129 C CA . ARG B 1 177 ? -22.859 -19.328 -10.555 1 81.75 177 ARG B CA 1
ATOM 4130 C C . ARG B 1 177 ? -22.906 -18.156 -9.578 1 81.75 177 ARG B C 1
ATOM 4132 O O . ARG B 1 177 ? -22.031 -18.047 -8.703 1 81.75 177 ARG B O 1
ATOM 4139 N N . GLY B 1 178 ? -23.906 -17.344 -9.758 1 84.12 178 GLY B N 1
AT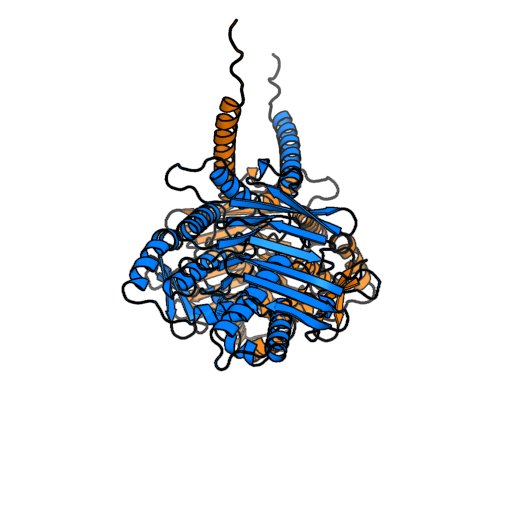OM 4140 C CA . GLY B 1 178 ? -24.094 -16.234 -8.852 1 84.12 178 GLY B CA 1
ATOM 4141 C C . GLY B 1 178 ? -24.422 -16.656 -7.434 1 84.12 178 GLY B C 1
ATOM 4142 O O . GLY B 1 178 ? -23.922 -16.078 -6.469 1 84.12 178 GLY B O 1
ATOM 4143 N N . THR B 1 179 ? -25.141 -17.672 -7.344 1 83.5 179 THR B N 1
ATOM 4144 C CA . THR B 1 179 ? -25.531 -18.188 -6.035 1 83.5 179 THR B CA 1
ATOM 4145 C C . THR B 1 179 ? -24.328 -18.781 -5.309 1 83.5 179 THR B C 1
ATOM 4147 O O . THR B 1 179 ? -24.156 -18.562 -4.105 1 83.5 179 THR B O 1
ATOM 4150 N N . ARG B 1 180 ? -23.562 -19.5 -6.012 1 80 180 ARG B N 1
ATOM 4151 C CA . ARG B 1 180 ? -22.359 -20.078 -5.422 1 80 180 ARG B CA 1
ATOM 4152 C C . ARG B 1 180 ? -21.406 -18.984 -4.949 1 80 180 ARG B C 1
ATOM 4154 O O . ARG B 1 180 ? -20.797 -19.109 -3.885 1 80 180 ARG B O 1
ATOM 4161 N N . ALA B 1 181 ? -21.312 -17.984 -5.762 1 83.75 181 ALA B N 1
ATOM 4162 C CA . ALA B 1 181 ? -20.453 -16.859 -5.398 1 83.75 181 ALA B CA 1
ATOM 4163 C C . ALA B 1 181 ? -20.953 -16.172 -4.133 1 83.75 181 ALA B C 1
ATOM 4165 O O . ALA B 1 181 ? -20.172 -15.789 -3.271 1 83.75 181 ALA B O 1
ATOM 4166 N N . ALA B 1 182 ? -22.219 -16.094 -4.047 1 81 182 ALA B N 1
ATOM 4167 C CA . ALA B 1 182 ? -22.844 -15.445 -2.895 1 81 182 ALA B CA 1
ATOM 4168 C C . ALA B 1 182 ? -22.516 -16.203 -1.605 1 81 182 ALA B C 1
ATOM 4170 O O . ALA B 1 182 ? -22.359 -15.586 -0.546 1 81 182 ALA B O 1
ATOM 4171 N N . GLU B 1 183 ? -22.375 -17.422 -1.713 1 78.44 183 GLU B N 1
ATOM 4172 C CA . GLU B 1 183 ? -22.047 -18.234 -0.55 1 78.44 183 GLU B CA 1
ATOM 4173 C C . GLU B 1 183 ? -20.641 -17.953 -0.049 1 78.44 183 GLU B C 1
ATOM 4175 O O . GLU B 1 183 ? -20.391 -17.969 1.157 1 78.44 183 GLU B O 1
ATOM 4180 N N . LEU B 1 184 ? -19.797 -17.672 -0.956 1 77.69 184 LEU B N 1
ATOM 4181 C CA . LEU B 1 184 ? -18.422 -17.375 -0.608 1 77.69 184 LEU B CA 1
ATOM 4182 C C . LEU B 1 184 ? -18.297 -15.961 -0.05 1 77.69 184 LEU B C 1
ATOM 4184 O O . LEU B 1 184 ? -17.406 -15.672 0.75 1 77.69 184 LEU B O 1
ATOM 4188 N N . LEU B 1 185 ? -19.281 -15.141 -0.342 1 83.5 185 LEU B N 1
ATOM 4189 C CA . LEU B 1 185 ? -19.203 -13.711 -0.047 1 83.5 185 LEU B CA 1
ATOM 4190 C C . LEU B 1 185 ? -19.672 -13.422 1.378 1 83.5 185 LEU B C 1
ATOM 4192 O O . LEU B 1 185 ? -19.312 -12.398 1.955 1 83.5 185 LEU B O 1
ATOM 4196 N N . GLY B 1 186 ? -20.406 -14.32 1.946 1 79.38 186 GLY B N 1
ATOM 4197 C CA . GLY B 1 186 ? -21.031 -14.078 3.238 1 79.38 186 GLY B CA 1
ATOM 4198 C C . GLY B 1 186 ? -20.062 -13.5 4.262 1 79.38 186 GLY B C 1
ATOM 4199 O O . GLY B 1 186 ? -20.234 -12.359 4.703 1 79.38 186 GLY B O 1
ATOM 4200 N N . PRO B 1 187 ? -19 -14.211 4.523 1 74.94 187 PRO B N 1
ATOM 4201 C CA . PRO B 1 187 ? -18.062 -13.742 5.535 1 74.94 187 PRO B CA 1
ATOM 4202 C C . PRO B 1 187 ? -17.375 -12.43 5.148 1 74.94 187 PRO B C 1
ATOM 4204 O O . PRO B 1 187 ? -17.078 -11.602 6.016 1 74.94 187 PRO B O 1
ATOM 4207 N N . ILE B 1 188 ? -17.141 -12.227 3.926 1 81.81 188 ILE B N 1
ATOM 4208 C CA . ILE B 1 188 ? -16.453 -11.031 3.453 1 81.81 188 ILE B CA 1
ATOM 4209 C C . ILE B 1 188 ? -17.359 -9.812 3.613 1 81.81 188 ILE B C 1
ATOM 4211 O O . ILE B 1 188 ? -16.922 -8.766 4.105 1 81.81 188 ILE B O 1
ATOM 4215 N N . LEU B 1 189 ? -18.625 -10.031 3.27 1 83.88 189 LEU B N 1
ATOM 4216 C CA . LEU B 1 189 ? -19.578 -8.93 3.363 1 83.88 189 LEU B CA 1
ATOM 4217 C C . LEU B 1 189 ? -19.828 -8.547 4.816 1 83.88 189 LEU B C 1
ATOM 4219 O O . LEU B 1 189 ? -20.016 -7.367 5.129 1 83.88 189 LEU B O 1
ATOM 4223 N N . ALA B 1 190 ? -19.766 -9.477 5.645 1 78.94 190 ALA B N 1
ATOM 4224 C CA . ALA B 1 190 ? -19.891 -9.195 7.07 1 78.94 190 ALA B CA 1
ATOM 4225 C C . ALA B 1 190 ? -18.734 -8.328 7.566 1 78.94 190 ALA B C 1
ATOM 4227 O O . ALA B 1 190 ? -18.922 -7.414 8.367 1 78.94 190 ALA B O 1
ATOM 4228 N N . ALA B 1 191 ? -17.562 -8.617 7.109 1 76.31 191 ALA B N 1
ATOM 4229 C CA . ALA B 1 191 ? -16.391 -7.836 7.484 1 76.31 191 ALA B CA 1
ATOM 4230 C C . ALA B 1 191 ? -16.484 -6.406 6.957 1 76.31 191 ALA B C 1
ATOM 4232 O O . ALA B 1 191 ? -16.062 -5.461 7.617 1 76.31 191 ALA B O 1
ATOM 4233 N N . LEU B 1 192 ? -17.062 -6.242 5.824 1 80.44 192 LEU B N 1
ATOM 4234 C CA . LEU B 1 192 ? -17.219 -4.934 5.195 1 80.44 192 LEU B CA 1
ATOM 4235 C C . LEU B 1 192 ? -18.344 -4.145 5.852 1 80.44 192 LEU B C 1
ATOM 4237 O O . LEU B 1 192 ? -18.375 -2.916 5.789 1 80.44 192 LEU B O 1
ATOM 4241 N N . GLY B 1 193 ? -19.25 -4.848 6.52 1 77.75 193 GLY B N 1
ATOM 4242 C CA . GLY B 1 193 ? -20.453 -4.227 7.047 1 77.75 193 GLY B CA 1
ATOM 4243 C C . GLY B 1 193 ? -21.453 -3.863 5.973 1 77.75 193 GLY B C 1
ATOM 4244 O O . GLY B 1 193 ? -22.266 -2.953 6.152 1 77.75 193 GLY B O 1
ATOM 4245 N N . GLY B 1 194 ? -21.25 -4.477 4.809 1 83.12 194 GLY B N 1
ATOM 4246 C CA . GLY B 1 194 ? -22.141 -4.184 3.688 1 83.12 194 GLY B CA 1
ATOM 4247 C C . GLY B 1 194 ? -21.625 -4.734 2.371 1 83.12 194 GLY B C 1
ATOM 4248 O O . GLY B 1 194 ? -21.047 -5.824 2.33 1 83.12 194 GLY B O 1
ATOM 4249 N N . GLY B 1 195 ? -22.031 -3.961 1.311 1 86.5 195 GLY B N 1
ATOM 4250 C CA . GLY B 1 195 ? -21.688 -4.457 -0.013 1 86.5 195 GLY B CA 1
ATOM 4251 C C . GLY B 1 195 ? -20.828 -3.492 -0.811 1 86.5 195 GLY B C 1
ATOM 4252 O O . GLY B 1 195 ? -20.406 -2.459 -0.292 1 86.5 195 GLY B O 1
ATOM 4253 N N . VAL B 1 196 ? -20.375 -3.982 -1.932 1 88.12 196 VAL B N 1
ATOM 4254 C CA . VAL B 1 196 ? -19.594 -3.18 -2.879 1 88.12 196 VAL B CA 1
ATOM 4255 C C . VAL B 1 196 ? -20.375 -3.053 -4.191 1 88.12 196 VAL B C 1
ATOM 4257 O O . VAL B 1 196 ? -20.969 -4.02 -4.66 1 88.12 196 VAL B O 1
ATOM 4260 N N . ARG B 1 197 ? -20.359 -1.802 -4.734 1 87.12 197 ARG B N 1
ATOM 4261 C CA . ARG B 1 197 ? -21.062 -1.563 -5.988 1 87.12 197 ARG B CA 1
ATOM 4262 C C . ARG B 1 197 ? -20.25 -0.673 -6.918 1 87.12 197 ARG B C 1
ATOM 4264 O O . ARG B 1 197 ? -19.578 0.264 -6.469 1 87.12 197 ARG B O 1
ATOM 4271 N N . LEU B 1 198 ? -20.281 -1.044 -8.117 1 88.06 198 LEU B N 1
ATOM 4272 C CA . LEU B 1 198 ? -19.734 -0.18 -9.156 1 88.06 198 LEU B CA 1
ATOM 4273 C C . LEU B 1 198 ? -20.828 0.689 -9.766 1 88.06 198 LEU B C 1
ATOM 4275 O O . LEU B 1 198 ? -21.797 0.172 -10.32 1 88.06 198 LEU B O 1
ATOM 4279 N N . MET B 1 199 ? -20.781 1.946 -9.586 1 84.25 199 MET B N 1
ATOM 4280 C CA . MET B 1 199 ? -21.703 2.912 -10.195 1 84.25 199 MET B CA 1
ATOM 4281 C C . MET B 1 199 ? -20.953 3.826 -11.164 1 84.25 199 MET B C 1
ATOM 4283 O O . MET B 1 199 ? -20.109 4.613 -10.75 1 84.25 199 MET B O 1
ATOM 4287 N N . GLY B 1 200 ? -21.375 3.699 -12.453 1 82.31 200 GLY B N 1
ATOM 4288 C CA . GLY B 1 200 ? -20.562 4.387 -13.453 1 82.31 200 GLY B CA 1
ATOM 4289 C C . GLY B 1 200 ? -19.141 3.871 -13.516 1 82.31 200 GLY B C 1
ATOM 4290 O O . GLY B 1 200 ? -18.906 2.695 -13.805 1 82.31 200 GLY B O 1
ATOM 4291 N N . ASN B 1 201 ? -18.172 4.664 -13.148 1 86.12 201 ASN B N 1
ATOM 4292 C CA . ASN B 1 201 ? -16.781 4.258 -13.18 1 86.12 201 ASN B CA 1
ATOM 4293 C C . ASN B 1 201 ? -16.125 4.379 -11.805 1 86.12 201 ASN B C 1
ATOM 4295 O O . ASN B 1 201 ? -14.906 4.496 -11.695 1 86.12 201 ASN B O 1
ATOM 4299 N N . ARG B 1 202 ? -17.062 4.383 -10.836 1 87.06 202 ARG B N 1
ATOM 4300 C CA . ARG B 1 202 ? -16.547 4.512 -9.477 1 87.06 202 ARG B CA 1
ATOM 4301 C C . ARG B 1 202 ? -17.125 3.428 -8.57 1 87.06 202 ARG B C 1
ATOM 4303 O O . ARG B 1 202 ? -18.297 3.061 -8.695 1 87.06 202 ARG B O 1
ATOM 4310 N N . PHE B 1 203 ? -16.281 3.008 -7.699 1 89.5 203 PHE B N 1
ATOM 4311 C CA . PHE B 1 203 ? -16.719 2 -6.738 1 89.5 203 PHE B CA 1
ATOM 4312 C C . PHE B 1 203 ? -17.219 2.656 -5.457 1 89.5 203 PHE B C 1
ATOM 4314 O O . PHE B 1 203 ? -16.656 3.65 -5 1 89.5 203 PHE B O 1
ATOM 4321 N N . TYR B 1 204 ? -18.234 2.08 -4.895 1 88.56 204 TYR B N 1
ATOM 4322 C CA . TYR B 1 204 ? -18.828 2.496 -3.623 1 88.56 204 TYR B CA 1
ATOM 4323 C C . TYR B 1 204 ? -18.922 1.322 -2.658 1 88.56 204 TYR B C 1
ATOM 4325 O O . TYR B 1 204 ? -19.156 0.187 -3.074 1 88.56 204 TYR B O 1
ATOM 4333 N N . VAL B 1 205 ? -18.656 1.637 -1.461 1 85.94 205 VAL B N 1
ATOM 4334 C CA . VAL B 1 205 ? -18.906 0.674 -0.394 1 85.94 205 VAL B CA 1
ATOM 4335 C C . VAL B 1 205 ? -20.188 1.05 0.341 1 85.94 205 VAL B C 1
ATOM 4337 O O . VAL B 1 205 ? -20.328 2.178 0.817 1 85.94 205 VAL B O 1
ATOM 4340 N N . ILE B 1 206 ? -21.047 0.12 0.362 1 86.44 206 ILE B N 1
ATOM 4341 C CA . ILE B 1 206 ? -22.359 0.335 0.986 1 86.44 206 ILE B CA 1
ATOM 4342 C C . ILE B 1 206 ? -22.344 -0.227 2.406 1 86.44 206 ILE B C 1
ATOM 4344 O O . ILE B 1 206 ? -22.109 -1.42 2.607 1 86.44 206 ILE B O 1
ATOM 4348 N N . GLN B 1 207 ? -22.531 0.686 3.318 1 83.12 207 GLN B N 1
ATOM 4349 C CA . GLN B 1 207 ? -22.609 0.296 4.723 1 83.12 207 GLN B CA 1
ATOM 4350 C C . GLN B 1 207 ? -23.938 0.72 5.336 1 83.12 207 GLN B C 1
ATOM 4352 O O . GLN B 1 207 ? -24.781 1.311 4.66 1 83.12 207 GLN B O 1
ATOM 4357 N N . GLU B 1 208 ? -24.156 0.258 6.574 1 75.5 208 GLU B N 1
ATOM 4358 C CA . GLU B 1 208 ? -25.406 0.576 7.266 1 75.5 208 GLU B CA 1
ATOM 4359 C C . GLU B 1 208 ? -25.641 2.082 7.312 1 75.5 208 GLU B C 1
ATOM 4361 O O . GLU B 1 208 ? -26.766 2.543 7.176 1 75.5 208 GLU B O 1
ATOM 4366 N N . ASN B 1 209 ? -24.594 2.789 7.461 1 72.62 209 ASN B N 1
ATOM 4367 C CA . ASN B 1 209 ? -24.703 4.23 7.66 1 72.62 209 ASN B CA 1
ATOM 4368 C C . ASN B 1 209 ? -24.656 4.984 6.336 1 72.62 209 ASN B C 1
ATOM 4370 O O . ASN B 1 209 ? -24.625 6.219 6.32 1 72.62 209 ASN B O 1
ATOM 4374 N N . GLY B 1 210 ? -24.578 4.219 5.258 1 78.81 210 GLY B N 1
ATOM 4375 C CA . GLY B 1 210 ? -24.641 4.918 3.982 1 78.81 210 GLY B CA 1
ATOM 4376 C C . GLY B 1 210 ? -23.688 4.34 2.943 1 78.81 210 GLY B C 1
ATOM 4377 O O . GLY B 1 210 ? -23.125 3.26 3.145 1 78.81 210 GLY B O 1
ATOM 4378 N N . THR B 1 211 ? -23.734 5.086 1.787 1 84.06 211 THR B N 1
ATOM 4379 C CA . THR B 1 211 ? -22.891 4.727 0.654 1 84.06 211 THR B CA 1
ATOM 4380 C C . THR B 1 211 ? -21.672 5.637 0.583 1 84.06 211 THR B C 1
ATOM 4382 O O . THR B 1 211 ? -21.797 6.859 0.576 1 84.06 211 THR B O 1
ATOM 4385 N N . PHE B 1 212 ? -20.547 5.051 0.586 1 82.88 212 PHE B N 1
ATOM 4386 C CA . PHE B 1 212 ? -19.297 5.809 0.614 1 82.88 212 PHE B CA 1
ATOM 4387 C C . PHE B 1 212 ? -18.484 5.559 -0.649 1 82.88 212 PHE B C 1
ATOM 4389 O O . PHE B 1 212 ? -18.375 4.418 -1.104 1 82.88 212 PHE B O 1
ATOM 4396 N N . GLU B 1 213 ? -17.969 6.645 -1.138 1 84.81 213 GLU B N 1
ATOM 4397 C CA . GLU B 1 213 ? -16.984 6.492 -2.213 1 84.81 213 GLU B CA 1
ATOM 4398 C C . GLU B 1 213 ? -15.734 5.77 -1.724 1 84.81 213 GLU B C 1
ATOM 4400 O O . GLU B 1 213 ? -15.328 5.934 -0.573 1 84.81 213 GLU B O 1
ATOM 4405 N N . ALA B 1 214 ? -15.156 5.039 -2.658 1 84.5 214 ALA B N 1
ATOM 4406 C CA . ALA B 1 214 ? -13.992 4.238 -2.305 1 84.5 214 ALA B CA 1
ATOM 4407 C C . ALA B 1 214 ? -12.922 5.098 -1.63 1 84.5 214 ALA B C 1
ATOM 4409 O O . ALA B 1 214 ? -12.281 4.66 -0.673 1 84.5 214 ALA B O 1
ATOM 4410 N N . HIS B 1 215 ? -12.773 6.344 -2.037 1 78.88 215 HIS B N 1
ATOM 4411 C CA . HIS B 1 215 ? -11.719 7.203 -1.517 1 78.88 215 HIS B CA 1
ATOM 4412 C C . HIS B 1 215 ? -11.977 7.578 -0.062 1 78.88 215 HIS B C 1
ATOM 4414 O O . HIS B 1 215 ? -11.07 8.031 0.639 1 78.88 215 HIS B O 1
ATOM 4420 N N . LEU B 1 216 ? -13.172 7.469 0.373 1 76.75 216 LEU B N 1
ATOM 4421 C CA . LEU B 1 216 ? -13.539 7.879 1.725 1 76.75 216 LEU B CA 1
ATOM 4422 C C . LEU B 1 216 ? -13.547 6.68 2.672 1 76.75 216 LEU B C 1
ATOM 4424 O O . LEU B 1 216 ? -13.828 6.828 3.861 1 76.75 216 LEU B O 1
ATOM 4428 N N . VAL B 1 217 ? -13.273 5.492 2.064 1 81.44 217 VAL B N 1
ATOM 4429 C CA . VAL B 1 217 ? -13.211 4.258 2.838 1 81.44 217 VAL B CA 1
ATOM 4430 C C . VAL B 1 217 ? -11.75 3.918 3.146 1 81.44 217 VAL B C 1
ATOM 4432 O O . VAL B 1 217 ? -10.859 4.207 2.348 1 81.44 217 VAL B O 1
ATOM 4435 N N . ALA B 1 218 ? -11.555 3.357 4.305 1 81.31 218 ALA B N 1
ATOM 4436 C CA . ALA B 1 218 ? -10.203 2.967 4.703 1 81.31 218 ALA B CA 1
ATOM 4437 C C . ALA B 1 218 ? -9.594 1.988 3.705 1 81.31 218 ALA B C 1
ATOM 4439 O O . ALA B 1 218 ? -10.297 1.135 3.158 1 81.31 218 ALA B O 1
ATOM 4440 N N . GLU B 1 219 ? -8.344 2.066 3.516 1 81.56 219 GLU B N 1
ATOM 4441 C CA . GLU B 1 219 ? -7.633 1.275 2.516 1 81.56 219 GLU B CA 1
ATOM 4442 C C . GLU B 1 219 ? -7.809 -0.22 2.768 1 81.56 219 GLU B C 1
ATOM 4444 O O . GLU B 1 219 ? -7.973 -0.998 1.826 1 81.56 219 GLU B O 1
ATOM 4449 N N . GLY B 1 220 ? -7.668 -0.656 4.016 1 82.88 220 GLY B N 1
ATOM 4450 C CA . GLY B 1 220 ? -7.871 -2.062 4.32 1 82.88 220 GLY B CA 1
ATOM 4451 C C . GLY B 1 220 ? -9.219 -2.586 3.859 1 82.88 220 GLY B C 1
ATOM 4452 O O . GLY B 1 220 ? -9.312 -3.688 3.314 1 82.88 220 GLY B O 1
ATOM 4453 N N . LEU B 1 221 ? -10.188 -1.793 4.066 1 85.62 221 LEU B N 1
ATOM 4454 C CA . LEU B 1 221 ? -11.531 -2.191 3.666 1 85.62 221 LEU B CA 1
ATOM 4455 C C . LEU B 1 221 ? -11.664 -2.207 2.146 1 85.62 221 LEU B C 1
ATOM 4457 O O . LEU B 1 221 ? -12.406 -3.027 1.593 1 85.62 221 LEU B O 1
ATOM 4461 N N . ARG B 1 222 ? -11.008 -1.32 1.51 1 89.06 222 ARG B N 1
ATOM 4462 C CA . ARG B 1 222 ? -11.023 -1.312 0.051 1 89.06 222 ARG B CA 1
ATOM 4463 C C . ARG B 1 222 ? -10.43 -2.602 -0.511 1 89.06 222 ARG B C 1
ATOM 4465 O O . ARG B 1 222 ? -10.914 -3.123 -1.519 1 89.06 222 ARG B O 1
ATOM 4472 N N . LYS B 1 223 ? -9.406 -3.053 0.093 1 88.94 223 LYS B N 1
ATOM 4473 C CA . LYS B 1 223 ? -8.789 -4.305 -0.329 1 88.94 223 LYS B CA 1
ATOM 4474 C C . LYS B 1 223 ? -9.766 -5.469 -0.235 1 88.94 223 LYS B C 1
ATOM 4476 O O . LYS B 1 223 ? -9.891 -6.262 -1.17 1 88.94 223 LYS B O 1
ATOM 4481 N N . ILE B 1 224 ? -10.469 -5.52 0.875 1 88.19 224 ILE B N 1
ATOM 4482 C CA . ILE B 1 224 ? -11.461 -6.57 1.091 1 88.19 224 ILE B CA 1
ATOM 4483 C C . ILE B 1 224 ? -12.602 -6.414 0.093 1 88.19 224 ILE B C 1
ATOM 4485 O O . ILE B 1 224 ? -13.094 -7.402 -0.458 1 88.19 224 ILE B O 1
ATOM 4489 N N . ALA B 1 225 ? -13 -5.188 -0.107 1 90.44 225 ALA B N 1
ATOM 4490 C CA . ALA B 1 225 ? -14.062 -4.895 -1.062 1 90.44 225 ALA B CA 1
ATOM 4491 C C . ALA B 1 225 ? -13.688 -5.355 -2.465 1 90.44 225 ALA B C 1
ATOM 4493 O O . ALA B 1 225 ? -14.531 -5.848 -3.213 1 90.44 225 ALA B O 1
ATOM 4494 N N . SER B 1 226 ? -12.43 -5.184 -2.836 1 91.94 226 SER B N 1
ATOM 4495 C CA . SER B 1 226 ? -11.961 -5.625 -4.145 1 91.94 226 SER B CA 1
ATOM 4496 C C . SER B 1 226 ? -12.109 -7.133 -4.305 1 91.94 226 SER B C 1
ATOM 4498 O O . SER B 1 226 ? -12.562 -7.613 -5.348 1 91.94 226 SER B O 1
ATOM 4500 N N . VAL B 1 227 ? -11.742 -7.867 -3.324 1 89.81 227 VAL B N 1
ATOM 4501 C CA . VAL B 1 227 ? -11.844 -9.32 -3.352 1 89.81 227 VAL B CA 1
ATOM 4502 C C . VAL B 1 227 ? -13.312 -9.734 -3.461 1 89.81 227 VAL B C 1
ATOM 4504 O O . VAL B 1 227 ? -13.656 -10.594 -4.277 1 89.81 227 VAL B O 1
ATOM 4507 N N . ALA B 1 228 ? -14.148 -9.062 -2.654 1 89.44 228 ALA B N 1
ATOM 4508 C CA . ALA B 1 228 ? -15.578 -9.352 -2.689 1 89.44 228 ALA B CA 1
ATOM 4509 C C . ALA B 1 228 ? -16.141 -9.156 -4.094 1 89.44 228 ALA B C 1
ATOM 4511 O O . ALA B 1 228 ? -16.906 -9.992 -4.586 1 89.44 228 ALA B O 1
ATOM 4512 N N . HIS B 1 229 ? -15.773 -8.148 -4.676 1 91.69 229 HIS B N 1
ATOM 4513 C CA . HIS B 1 229 ? -16.297 -7.824 -6 1 91.69 229 HIS B CA 1
ATOM 4514 C C . HIS B 1 229 ? -15.805 -8.828 -7.043 1 91.69 229 HIS B C 1
ATOM 4516 O O . HIS B 1 229 ? -16.562 -9.227 -7.93 1 91.69 229 HIS B O 1
ATOM 4522 N N . LEU B 1 230 ? -14.547 -9.234 -6.988 1 91.94 230 LEU B N 1
ATOM 4523 C CA . LEU B 1 230 ? -13.969 -10.188 -7.926 1 91.94 230 LEU B CA 1
ATOM 4524 C C . LEU B 1 230 ? -14.656 -11.547 -7.816 1 91.94 230 LEU B C 1
ATOM 4526 O O . LEU B 1 230 ? -14.805 -12.25 -8.812 1 91.94 230 LEU B O 1
ATOM 4530 N N . ILE B 1 231 ? -15.039 -11.836 -6.641 1 89.75 231 ILE B N 1
ATOM 4531 C CA . ILE B 1 231 ? -15.805 -13.062 -6.438 1 89.75 231 ILE B CA 1
ATOM 4532 C C . ILE B 1 231 ? -17.203 -12.914 -7.047 1 89.75 231 ILE B C 1
ATOM 4534 O O . ILE B 1 231 ? -17.656 -13.781 -7.797 1 89.75 231 ILE B O 1
ATOM 4538 N N . ALA B 1 232 ? -17.812 -11.844 -6.75 1 88.19 232 ALA B N 1
ATOM 4539 C CA . ALA B 1 232 ? -19.188 -11.602 -7.172 1 88.19 232 ALA B CA 1
ATOM 4540 C C . ALA B 1 232 ? -19.312 -11.594 -8.695 1 88.19 232 ALA B C 1
ATOM 4542 O O . ALA B 1 232 ? -20.328 -12.016 -9.25 1 88.19 232 ALA B O 1
ATOM 4543 N N . ASN B 1 233 ? -18.25 -11.164 -9.344 1 90 233 ASN B N 1
ATOM 4544 C CA . ASN B 1 233 ? -18.375 -11.039 -10.789 1 90 233 ASN B CA 1
ATOM 4545 C C . ASN B 1 233 ? -17.75 -12.227 -11.516 1 90 233 ASN B C 1
ATOM 4547 O O . ASN B 1 233 ? -17.641 -12.234 -12.742 1 90 233 ASN B O 1
ATOM 4551 N N . GLY B 1 234 ? -17.203 -13.141 -10.797 1 88.06 234 GLY B N 1
ATOM 4552 C CA . GLY B 1 234 ? -16.75 -14.391 -11.375 1 88.06 234 GLY B CA 1
ATOM 4553 C C . GLY B 1 234 ? -15.305 -14.336 -11.852 1 88.06 234 GLY B C 1
ATOM 4554 O O . GLY B 1 234 ? -14.836 -15.258 -12.516 1 88.06 234 GLY B O 1
ATOM 4555 N N . SER B 1 235 ? -14.641 -13.289 -11.578 1 89.5 235 SER B N 1
ATOM 4556 C CA . SER B 1 235 ? -13.219 -13.219 -11.922 1 89.5 235 SER B CA 1
ATOM 4557 C C . SER B 1 235 ? -12.391 -14.133 -11.031 1 89.5 235 SER B C 1
ATOM 4559 O O . SER B 1 235 ? -11.375 -14.68 -11.469 1 89.5 235 SER B O 1
ATOM 4561 N N . LEU B 1 236 ? -12.781 -14.203 -9.828 1 88.06 236 LEU B N 1
ATOM 4562 C CA . LEU B 1 236 ? -12.227 -15.203 -8.914 1 88.06 236 LEU B CA 1
ATOM 4563 C C . LEU B 1 236 ? -13.203 -16.359 -8.719 1 88.06 236 LEU B C 1
ATOM 4565 O O . LEU B 1 236 ? -14.234 -16.203 -8.07 1 88.06 236 LEU B O 1
ATOM 4569 N N . VAL B 1 237 ? -12.82 -17.516 -9.227 1 82.88 237 VAL B N 1
ATOM 4570 C CA . VAL B 1 237 ? -13.781 -18.594 -9.328 1 82.88 237 VAL B CA 1
ATOM 4571 C C . VAL B 1 237 ? -13.219 -19.844 -8.641 1 82.88 237 VAL B C 1
ATOM 4573 O O . VAL B 1 237 ? -12.039 -19.906 -8.312 1 82.88 237 VAL B O 1
ATOM 4576 N N . GLU B 1 238 ? -14.109 -20.781 -8.578 1 83.44 238 GLU B N 1
ATOM 4577 C CA . GLU B 1 238 ? -13.703 -22.078 -8.062 1 83.44 238 GLU B CA 1
ATOM 4578 C C . GLU B 1 238 ? -12.641 -22.719 -8.953 1 83.44 238 GLU B C 1
ATOM 4580 O O . GLU B 1 238 ? -12.68 -22.578 -10.18 1 83.44 238 GLU B O 1
ATOM 4585 N N . ASN B 1 239 ? -11.664 -23.344 -8.281 1 85 239 ASN B N 1
ATOM 4586 C CA . ASN B 1 239 ? -10.57 -24.031 -8.961 1 85 239 ASN B CA 1
ATOM 4587 C C . ASN B 1 239 ? -9.648 -23.047 -9.672 1 85 239 ASN B C 1
ATOM 4589 O O . ASN B 1 239 ? -8.891 -23.438 -10.562 1 85 239 ASN B O 1
ATOM 4593 N N . GLY B 1 240 ? -9.797 -21.812 -9.391 1 91.19 240 GLY B N 1
ATOM 4594 C CA . GLY B 1 240 ? -8.953 -20.797 -9.984 1 91.19 240 GLY B CA 1
ATOM 4595 C C . GLY B 1 240 ? -7.625 -20.625 -9.266 1 91.19 240 GLY B C 1
ATOM 4596 O O . GLY B 1 240 ? -7.234 -21.484 -8.469 1 91.19 240 GLY B O 1
ATOM 4597 N N . LEU B 1 241 ? -6.828 -19.625 -9.68 1 95.5 241 LEU B N 1
ATOM 4598 C CA . LEU B 1 241 ? -5.527 -19.281 -9.117 1 95.5 241 LEU B CA 1
ATOM 4599 C C . LEU B 1 241 ? -5.527 -17.859 -8.57 1 95.5 241 LEU B C 1
ATOM 4601 O O . LEU B 1 241 ? -5.898 -16.922 -9.273 1 95.5 241 LEU B O 1
ATOM 4605 N N . LEU B 1 242 ? -5.234 -17.734 -7.285 1 96.06 242 LEU B N 1
ATOM 4606 C CA . LEU B 1 242 ? -5.141 -16.438 -6.648 1 96.06 242 LEU B CA 1
ATOM 4607 C C . LEU B 1 242 ? -3.719 -16.156 -6.176 1 96.06 242 LEU B C 1
ATOM 4609 O O . LEU B 1 242 ? -3.154 -16.938 -5.402 1 96.06 242 LEU B O 1
ATOM 4613 N N . LEU B 1 243 ? -3.092 -15.156 -6.695 1 97.94 243 LEU B N 1
ATOM 4614 C CA . LEU B 1 243 ? -1.825 -14.633 -6.195 1 97.94 243 LEU B CA 1
ATOM 4615 C C . LEU B 1 243 ? -2.029 -13.297 -5.484 1 97.94 243 LEU B C 1
ATOM 4617 O O . LEU B 1 243 ? -2.486 -12.328 -6.094 1 97.94 243 LEU B O 1
ATOM 4621 N N . TRP B 1 244 ? -1.79 -13.258 -4.215 1 96.5 244 TRP B N 1
ATOM 4622 C CA . TRP B 1 244 ? -2.084 -12.086 -3.395 1 96.5 244 TRP B CA 1
ATOM 4623 C C . TRP B 1 244 ? -0.822 -11.57 -2.713 1 96.5 244 TRP B C 1
ATOM 4625 O O . TRP B 1 244 ? -0.291 -12.211 -1.805 1 96.5 244 TRP B O 1
ATOM 4635 N N . ASP B 1 245 ? -0.363 -10.406 -3.18 1 94.38 245 ASP B N 1
ATOM 4636 C CA . ASP B 1 245 ? 0.839 -9.789 -2.631 1 94.38 245 ASP B CA 1
ATOM 4637 C C . ASP B 1 245 ? 0.511 -8.945 -1.402 1 94.38 245 ASP B C 1
ATOM 4639 O O . ASP B 1 245 ? -0.279 -8 -1.483 1 94.38 245 ASP B O 1
ATOM 4643 N N . GLU B 1 246 ? 1.002 -9.312 -0.321 1 90.81 246 GLU B N 1
ATOM 4644 C CA . GLU B 1 246 ? 0.895 -8.609 0.956 1 90.81 246 GLU B CA 1
ATOM 4645 C C . GLU B 1 246 ? -0.561 -8.297 1.293 1 90.81 246 GLU B C 1
ATOM 4647 O O . GLU B 1 246 ? -0.922 -7.133 1.483 1 90.81 246 GLU B O 1
ATOM 4652 N N . PRO B 1 247 ? -1.345 -9.305 1.514 1 92.44 247 PRO B N 1
ATOM 4653 C CA . PRO B 1 247 ? -2.76 -9.102 1.83 1 92.44 247 PRO B CA 1
ATOM 4654 C C . PRO B 1 247 ? -2.969 -8.312 3.121 1 92.44 247 PRO B C 1
ATOM 4656 O O . PRO B 1 247 ? -4 -7.66 3.287 1 92.44 247 PRO B O 1
ATOM 4659 N N . GLU B 1 248 ? -1.984 -8.297 3.959 1 87.75 248 GLU B N 1
ATOM 4660 C CA . GLU B 1 248 ? -2.119 -7.68 5.273 1 87.75 248 GLU B CA 1
ATOM 4661 C C . GLU B 1 248 ? -1.902 -6.168 5.195 1 87.75 248 GLU B C 1
ATOM 4663 O O . GLU B 1 248 ? -2.225 -5.441 6.137 1 87.75 248 GLU B O 1
ATOM 4668 N N . ALA B 1 249 ? -1.352 -5.762 4.125 1 85.75 249 ALA B N 1
ATOM 4669 C CA . ALA B 1 249 ? -1.004 -4.348 4.031 1 85.75 249 ALA B CA 1
ATOM 4670 C C . ALA B 1 249 ? -2.213 -3.463 4.328 1 85.75 249 ALA B C 1
ATOM 4672 O O . ALA B 1 249 ? -3.297 -3.678 3.779 1 85.75 249 ALA B O 1
ATOM 4673 N N . ASN B 1 250 ? -2.07 -2.561 5.25 1 81.88 250 ASN B N 1
ATOM 4674 C CA . ASN B 1 250 ? -3.039 -1.533 5.617 1 81.88 250 ASN B CA 1
ATOM 4675 C C . ASN B 1 250 ? -4.25 -2.135 6.324 1 81.88 250 ASN B C 1
ATOM 4677 O O . ASN B 1 250 ? -5.285 -1.478 6.457 1 81.88 250 ASN B O 1
ATOM 4681 N N . LEU B 1 251 ? -4.105 -3.449 6.711 1 84 251 LEU B N 1
ATOM 4682 C CA . LEU B 1 251 ? -5.199 -4.09 7.434 1 84 251 LEU B CA 1
ATOM 4683 C C . LEU B 1 251 ? -4.969 -4.012 8.938 1 84 251 LEU B C 1
ATOM 4685 O O . LEU B 1 251 ? -3.842 -4.184 9.414 1 84 251 LEU B O 1
ATOM 4689 N N . ASN B 1 252 ? -6.07 -3.762 9.594 1 75.56 252 ASN B N 1
ATOM 4690 C CA . ASN B 1 252 ? -5.992 -3.902 11.047 1 75.56 252 ASN B CA 1
ATOM 4691 C C . ASN B 1 252 ? -5.996 -5.371 11.469 1 75.56 252 ASN B C 1
ATOM 4693 O O . ASN B 1 252 ? -6.379 -6.242 10.688 1 75.56 252 ASN B O 1
ATOM 4697 N N . PRO B 1 253 ? -5.574 -5.688 12.625 1 75.12 253 PRO B N 1
ATOM 4698 C CA . PRO B 1 253 ? -5.445 -7.074 13.086 1 75.12 253 PRO B CA 1
ATOM 4699 C C . PRO B 1 253 ? -6.754 -7.848 13 1 75.12 253 PRO B C 1
ATOM 4701 O O . PRO B 1 253 ? -6.754 -9.039 12.68 1 75.12 253 PRO B O 1
ATOM 4704 N N . ARG B 1 254 ? -7.84 -7.234 13.273 1 74.69 254 ARG B N 1
ATOM 4705 C CA . ARG B 1 254 ? -9.133 -7.906 13.195 1 74.69 254 ARG B CA 1
ATOM 4706 C C . ARG B 1 254 ? -9.422 -8.375 11.773 1 74.69 254 ARG B C 1
ATOM 4708 O O . ARG B 1 254 ? -9.93 -9.484 11.57 1 74.69 254 ARG B O 1
ATOM 4715 N N . LEU B 1 255 ? -9.094 -7.559 10.898 1 81.19 255 LEU B N 1
ATOM 4716 C CA . LEU B 1 255 ? -9.344 -7.883 9.5 1 81.19 255 LEU B CA 1
ATOM 4717 C C . LEU B 1 255 ? -8.398 -8.977 9.016 1 81.19 255 LEU B C 1
ATOM 4719 O O . LEU B 1 255 ? -8.727 -9.727 8.086 1 81.19 255 LEU B O 1
ATOM 4723 N N . ILE B 1 256 ? -7.273 -9.109 9.672 1 85.44 256 ILE B N 1
ATOM 4724 C CA . ILE B 1 256 ? -6.324 -10.148 9.305 1 85.44 256 ILE B CA 1
ATOM 4725 C C . ILE B 1 256 ? -6.945 -11.523 9.555 1 85.44 256 ILE B C 1
ATOM 4727 O O . ILE B 1 256 ? -6.797 -12.438 8.742 1 85.44 256 ILE B O 1
ATOM 4731 N N . SER B 1 257 ? -7.66 -11.641 10.664 1 81.81 257 SER B N 1
ATOM 4732 C CA . SER B 1 257 ? -8.336 -12.898 10.969 1 81.81 257 SER B CA 1
ATOM 4733 C C . SER B 1 257 ? -9.375 -13.234 9.898 1 81.81 257 SER B C 1
ATOM 4735 O O . SER B 1 257 ? -9.539 -14.398 9.539 1 81.81 257 SER B O 1
ATOM 4737 N N . GLN B 1 258 ? -9.969 -12.242 9.484 1 83.25 258 GLN B N 1
ATOM 4738 C CA . GLN B 1 258 ? -10.969 -12.445 8.445 1 83.25 258 GLN B CA 1
ATOM 4739 C C . GLN B 1 258 ? -10.32 -12.891 7.137 1 83.25 258 GLN B C 1
ATOM 4741 O O . GLN B 1 258 ? -10.867 -13.727 6.422 1 83.25 258 GLN B O 1
ATOM 4746 N N . VAL B 1 259 ? -9.25 -12.352 6.828 1 88.94 259 VAL B N 1
ATOM 4747 C CA . VAL B 1 259 ? -8.508 -12.734 5.633 1 88.94 259 VAL B CA 1
ATOM 4748 C C . VAL B 1 259 ? -8.133 -14.211 5.707 1 88.94 259 VAL B C 1
ATOM 4750 O O . VAL B 1 259 ? -8.258 -14.938 4.719 1 88.94 259 VAL B O 1
ATOM 4753 N N . VAL B 1 260 ? -7.75 -14.641 6.84 1 89.69 260 VAL B N 1
ATOM 4754 C CA . VAL B 1 260 ? -7.383 -16.047 7.031 1 89.69 260 VAL B CA 1
ATOM 4755 C C . VAL B 1 260 ? -8.586 -16.938 6.75 1 89.69 260 VAL B C 1
ATOM 47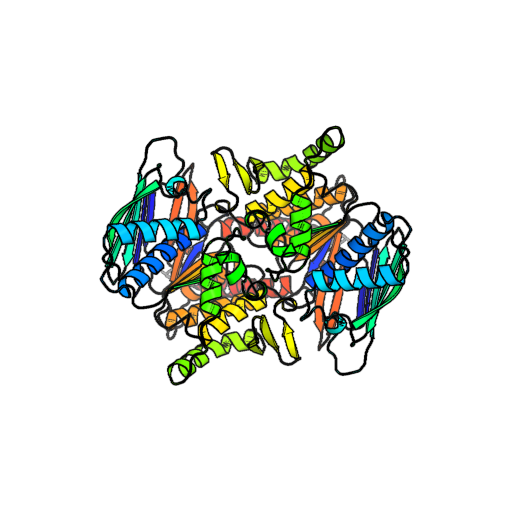57 O O . VAL B 1 260 ? -8.469 -17.953 6.066 1 89.69 260 VAL B O 1
ATOM 4760 N N . GLU B 1 261 ? -9.672 -16.531 7.191 1 85.75 261 GLU B N 1
ATOM 4761 C CA . GLU B 1 261 ? -10.898 -17.281 6.977 1 85.75 261 GLU B CA 1
ATOM 4762 C C . GLU B 1 261 ? -11.258 -17.344 5.492 1 85.75 261 GLU B C 1
ATOM 4764 O O . GLU B 1 261 ? -11.641 -18.406 4.984 1 85.75 261 GLU B O 1
ATOM 4769 N N . PHE B 1 262 ? -11.055 -16.234 4.875 1 85.88 262 PHE B N 1
ATOM 4770 C CA . PHE B 1 262 ? -11.336 -16.156 3.447 1 85.88 262 PHE B CA 1
ATOM 4771 C C . PHE B 1 262 ? -10.398 -17.078 2.668 1 85.88 262 PHE B C 1
ATOM 4773 O O . PHE B 1 262 ? -10.836 -17.781 1.756 1 85.88 262 PHE B O 1
ATOM 4780 N N . LEU B 1 263 ? -9.25 -17.016 2.984 1 91.5 263 LEU B N 1
ATOM 4781 C CA . LEU B 1 263 ? -8.25 -17.828 2.283 1 91.5 263 LEU B CA 1
ATOM 4782 C C . LEU B 1 263 ? -8.547 -19.312 2.43 1 91.5 263 LEU B C 1
ATOM 4784 O O . LEU B 1 263 ? -8.438 -20.062 1.465 1 91.5 263 LEU B O 1
ATOM 4788 N N . GLN B 1 264 ? -9.031 -19.688 3.584 1 90.38 264 GLN B N 1
ATOM 4789 C CA . GLN B 1 264 ? -9.406 -21.078 3.809 1 90.38 264 GLN B CA 1
ATOM 4790 C C . GLN B 1 264 ? -10.617 -21.469 2.971 1 90.38 264 GLN B C 1
ATOM 4792 O O . GLN B 1 264 ? -10.656 -22.562 2.393 1 90.38 264 GLN B O 1
ATOM 4797 N N . ALA B 1 265 ? -11.516 -20.625 2.965 1 86.5 265 ALA B N 1
ATOM 4798 C CA . ALA B 1 265 ? -12.727 -20.875 2.191 1 86.5 265 ALA B CA 1
ATOM 4799 C C . ALA B 1 265 ? -12.406 -21.031 0.708 1 86.5 265 ALA B C 1
ATOM 4801 O O . ALA B 1 265 ? -12.969 -21.906 0.036 1 86.5 265 ALA B O 1
ATOM 4802 N N . PHE B 1 266 ? -11.523 -20.203 0.204 1 88 266 PHE B N 1
ATOM 4803 C CA . PHE B 1 266 ? -11.102 -20.281 -1.188 1 88 266 PHE B CA 1
ATOM 4804 C C . PHE B 1 266 ? -10.422 -21.625 -1.47 1 88 266 PHE B C 1
ATOM 4806 O O . PHE B 1 266 ? -10.75 -22.297 -2.451 1 88 266 PHE B O 1
ATOM 4813 N N . ALA B 1 267 ? -9.594 -21.969 -0.615 1 91.94 267 ALA B N 1
ATOM 4814 C CA . ALA B 1 267 ? -8.844 -23.219 -0.801 1 91.94 267 ALA B CA 1
ATOM 4815 C C . ALA B 1 267 ? -9.773 -24.422 -0.776 1 91.94 267 ALA B C 1
ATOM 4817 O O . ALA B 1 267 ? -9.586 -25.375 -1.537 1 91.94 267 ALA B O 1
ATOM 4818 N N . ARG B 1 268 ? -10.781 -24.406 0.053 1 89.5 268 ARG B N 1
ATOM 4819 C CA . ARG B 1 268 ? -11.742 -25.5 0.15 1 89.5 268 ARG B CA 1
ATOM 4820 C C . ARG B 1 268 ? -12.531 -25.656 -1.146 1 89.5 268 ARG B C 1
ATOM 4822 O O . ARG B 1 268 ? -13.031 -26.75 -1.45 1 89.5 268 ARG B O 1
ATOM 4829 N N . ARG B 1 269 ? -12.547 -24.625 -1.826 1 87.56 269 ARG B N 1
ATOM 4830 C CA . ARG B 1 269 ? -13.297 -24.641 -3.078 1 87.56 269 ARG B CA 1
ATOM 4831 C C . ARG B 1 269 ? -12.367 -24.844 -4.27 1 87.56 269 ARG B C 1
ATOM 4833 O O . ARG B 1 269 ? -12.727 -24.516 -5.406 1 87.56 269 ARG B O 1
ATOM 4840 N N . GLY B 1 270 ? -11.172 -25.172 -4 1 90.25 270 GLY B N 1
ATOM 4841 C CA . GLY B 1 270 ? -10.258 -25.594 -5.047 1 90.25 270 GLY B CA 1
ATOM 4842 C C . GLY B 1 270 ? -9.398 -24.469 -5.582 1 90.25 270 GLY B C 1
ATOM 4843 O O . GLY B 1 270 ? -8.648 -24.641 -6.543 1 90.25 270 GLY B O 1
ATOM 4844 N N . VAL B 1 271 ? -9.531 -23.328 -5.031 1 92.38 271 VAL B N 1
ATOM 4845 C CA . VAL B 1 271 ? -8.672 -22.219 -5.453 1 92.38 271 VAL B CA 1
ATOM 4846 C C . VAL B 1 271 ? -7.258 -22.422 -4.91 1 92.38 271 VAL B C 1
ATOM 4848 O O . VAL B 1 271 ? -7.074 -22.641 -3.709 1 92.38 271 VAL B O 1
ATOM 4851 N N . GLN B 1 272 ? -6.262 -22.516 -5.754 1 96.5 272 GLN B N 1
ATOM 4852 C CA . GLN B 1 272 ? -4.875 -22.516 -5.297 1 96.5 272 GLN B CA 1
ATOM 4853 C C . GLN B 1 272 ? -4.402 -21.094 -5.004 1 96.5 272 GLN B C 1
ATOM 4855 O O . GLN B 1 272 ? -4.559 -20.188 -5.84 1 96.5 272 GLN B O 1
ATOM 4860 N N . VAL B 1 273 ? -3.865 -20.906 -3.836 1 97.06 273 VAL B N 1
ATOM 4861 C CA . VAL B 1 273 ? -3.529 -19.562 -3.383 1 97.06 273 VAL B CA 1
ATOM 4862 C C . VAL B 1 273 ? -2.02 -19.453 -3.188 1 97.06 273 VAL B C 1
ATOM 4864 O O . VAL B 1 273 ? -1.393 -20.328 -2.598 1 97.06 273 VAL B O 1
ATOM 4867 N N . PHE B 1 274 ? -1.397 -18.453 -3.732 1 98.06 274 PHE B N 1
ATOM 4868 C CA . PHE B 1 274 ? -0.043 -18.016 -3.414 1 98.06 274 PHE B CA 1
ATOM 4869 C C . PHE B 1 274 ? -0.059 -16.672 -2.705 1 98.06 274 PHE B C 1
ATOM 4871 O O . PHE B 1 274 ? -0.62 -15.695 -3.217 1 98.06 274 PHE B O 1
ATOM 4878 N N . LEU B 1 275 ? 0.531 -16.641 -1.566 1 96.31 275 LEU B N 1
ATOM 4879 C CA . LEU B 1 275 ? 0.55 -15.445 -0.742 1 96.31 275 LEU B CA 1
ATOM 4880 C C . LEU B 1 275 ? 1.981 -15.047 -0.4 1 96.31 275 LEU B C 1
ATOM 4882 O O . LEU B 1 275 ? 2.797 -15.891 -0.032 1 96.31 275 LEU B O 1
ATOM 4886 N N . ALA B 1 276 ? 2.336 -13.805 -0.621 1 94.88 276 ALA B N 1
ATOM 4887 C CA . ALA B 1 276 ? 3.594 -13.242 -0.132 1 94.88 276 ALA B CA 1
ATOM 4888 C C . ALA B 1 276 ? 3.355 -12.32 1.059 1 94.88 276 ALA B C 1
ATOM 4890 O O . ALA B 1 276 ? 2.488 -11.445 1.008 1 94.88 276 ALA B O 1
ATOM 4891 N N . SER B 1 277 ? 4.008 -12.562 2.137 1 90.56 277 SER B N 1
ATOM 4892 C CA . SER B 1 277 ? 3.781 -11.734 3.32 1 90.56 277 SER B CA 1
ATOM 4893 C C . SER B 1 277 ? 5.035 -11.656 4.184 1 90.56 277 SER B C 1
ATOM 4895 O O . SER B 1 277 ? 5.867 -12.562 4.168 1 90.56 277 SER B O 1
ATOM 4897 N N . HIS B 1 278 ? 5.207 -10.617 4.879 1 82 278 HIS B N 1
ATOM 4898 C CA . HIS B 1 278 ? 6.203 -10.477 5.934 1 82 278 HIS B CA 1
ATOM 4899 C C . HIS B 1 278 ? 5.543 -10.203 7.281 1 82 278 HIS B C 1
ATOM 4901 O O . HIS B 1 278 ? 6.219 -9.844 8.25 1 82 278 HIS B O 1
ATOM 4907 N N . ASP B 1 279 ? 4.27 -10.453 7.305 1 80.94 279 ASP B N 1
ATOM 4908 C CA . ASP B 1 279 ? 3.523 -10.102 8.516 1 80.94 279 ASP B CA 1
ATOM 4909 C C . ASP B 1 279 ? 3.48 -11.273 9.492 1 80.94 279 ASP B C 1
ATOM 4911 O O . ASP B 1 279 ? 3.074 -12.383 9.125 1 80.94 279 ASP B O 1
ATOM 4915 N N . TYR B 1 280 ? 3.764 -10.938 10.609 1 77.81 280 TYR B N 1
ATOM 4916 C CA . TYR B 1 280 ? 3.832 -11.969 11.641 1 77.81 280 TYR B CA 1
ATOM 4917 C C . TYR B 1 280 ? 2.445 -12.508 11.969 1 77.81 280 TYR B C 1
ATOM 4919 O O . TYR B 1 280 ? 2.248 -13.719 12.047 1 77.81 280 TYR B O 1
ATOM 4927 N N . LEU B 1 281 ? 1.505 -11.68 12.219 1 79.56 281 LEU B N 1
ATOM 4928 C CA . LEU B 1 281 ? 0.179 -12.094 12.664 1 79.56 281 LEU B CA 1
ATOM 4929 C C . LEU B 1 281 ? -0.499 -12.969 11.609 1 79.56 281 LEU B C 1
ATOM 4931 O O . LEU B 1 281 ? -1.053 -14.016 11.93 1 79.56 281 LEU B O 1
ATOM 4935 N N . LEU B 1 282 ? -0.446 -12.531 10.391 1 87.62 282 LEU B N 1
ATOM 4936 C CA . LEU B 1 282 ? -1.078 -13.273 9.305 1 87.62 282 LEU B CA 1
ATOM 4937 C C . LEU B 1 282 ? -0.454 -14.656 9.156 1 87.62 282 LEU B C 1
ATOM 4939 O O . LEU B 1 282 ? -1.167 -15.664 9.094 1 87.62 282 LEU B O 1
ATOM 4943 N N . THR B 1 283 ? 0.861 -14.688 9.102 1 89.62 283 THR B N 1
ATOM 4944 C CA . THR B 1 283 ? 1.548 -15.953 8.875 1 89.62 283 THR B CA 1
ATOM 4945 C C . THR B 1 283 ? 1.365 -16.891 10.062 1 89.62 283 THR B C 1
ATOM 4947 O O . THR B 1 283 ? 1.229 -18.094 9.898 1 89.62 283 THR B O 1
ATOM 4950 N N . GLN B 1 284 ? 1.311 -16.312 11.211 1 84.56 284 GLN B N 1
ATOM 4951 C CA . GLN B 1 284 ? 1.11 -17.125 12.414 1 84.56 284 GLN B CA 1
ATOM 4952 C C . GLN B 1 284 ? -0.296 -17.703 12.445 1 84.56 284 GLN B C 1
ATOM 4954 O O . GLN B 1 284 ? -0.474 -18.875 12.797 1 84.56 284 GLN B O 1
ATOM 4959 N N . LYS B 1 285 ? -1.222 -16.969 12.188 1 86.69 285 LYS B N 1
ATOM 4960 C CA . LYS B 1 285 ? -2.598 -17.453 12.18 1 86.69 285 LYS B CA 1
ATOM 4961 C C . LYS B 1 285 ? -2.781 -18.562 11.148 1 86.69 285 LYS B C 1
ATOM 4963 O O . LYS B 1 285 ? -3.475 -19.547 11.398 1 86.69 285 LYS B O 1
ATOM 4968 N N . LEU B 1 286 ? -2.193 -18.344 10.023 1 91.94 286 LEU B N 1
ATOM 4969 C CA . LEU B 1 286 ? -2.252 -19.375 9.008 1 91.94 286 LEU B CA 1
ATOM 4970 C C . LEU B 1 286 ? -1.556 -20.641 9.484 1 91.94 286 LEU B C 1
ATOM 4972 O O . LEU B 1 286 ? -2.051 -21.75 9.258 1 91.94 286 LEU B O 1
ATOM 4976 N N . SER B 1 287 ? -0.42 -20.453 10.086 1 90.06 287 SER B N 1
ATOM 4977 C CA . SER B 1 287 ? 0.319 -21.609 10.594 1 90.06 287 SER B CA 1
ATOM 4978 C C . SER B 1 287 ? -0.484 -22.359 11.656 1 90.06 287 SER B C 1
ATOM 4980 O O . SER B 1 287 ? -0.443 -23.578 11.719 1 90.06 287 SER B O 1
ATOM 4982 N N . LEU B 1 288 ? -1.164 -21.641 12.484 1 86.06 288 LEU B N 1
ATOM 4983 C CA . LEU B 1 288 ? -1.997 -22.25 13.516 1 86.06 288 LEU B CA 1
ATOM 4984 C C . LEU B 1 288 ? -3.094 -23.109 12.898 1 86.06 288 LEU B C 1
ATOM 4986 O O . LEU B 1 288 ? -3.391 -24.203 13.391 1 86.06 288 LEU B O 1
ATOM 4990 N N . VAL B 1 289 ? -3.645 -22.641 11.898 1 88 289 VAL B N 1
ATOM 4991 C CA . VAL B 1 289 ? -4.672 -23.391 11.18 1 88 289 VAL B CA 1
ATOM 4992 C C . VAL B 1 289 ? -4.066 -24.672 10.594 1 88 289 VAL B C 1
ATOM 4994 O O . VAL B 1 289 ? -4.691 -25.734 10.633 1 88 289 VAL B O 1
ATOM 4997 N N . ALA B 1 290 ? -2.908 -24.531 10.062 1 90.25 290 ALA B N 1
ATOM 4998 C CA . ALA B 1 290 ? -2.236 -25.672 9.461 1 90.25 290 ALA B CA 1
ATOM 4999 C C . ALA B 1 290 ? -1.88 -26.719 10.516 1 90.25 290 ALA B C 1
ATOM 5001 O O . ALA B 1 290 ? -1.894 -27.922 10.234 1 90.25 290 ALA B O 1
ATOM 5002 N N . GLU B 1 291 ? -1.501 -26.281 11.641 1 86.5 291 GLU B N 1
ATOM 5003 C CA . GLU B 1 291 ? -1.078 -27.156 12.727 1 86.5 291 GLU B CA 1
ATOM 5004 C C . GLU B 1 291 ? -2.271 -27.859 13.367 1 86.5 291 GLU B C 1
ATOM 5006 O O . GLU B 1 291 ? -2.141 -28.969 13.891 1 86.5 291 GLU B O 1
ATOM 5011 N N . HIS B 1 292 ? -3.371 -27.172 13.367 1 84.19 292 HIS B N 1
ATOM 5012 C CA . HIS B 1 292 ? -4.574 -27.719 13.992 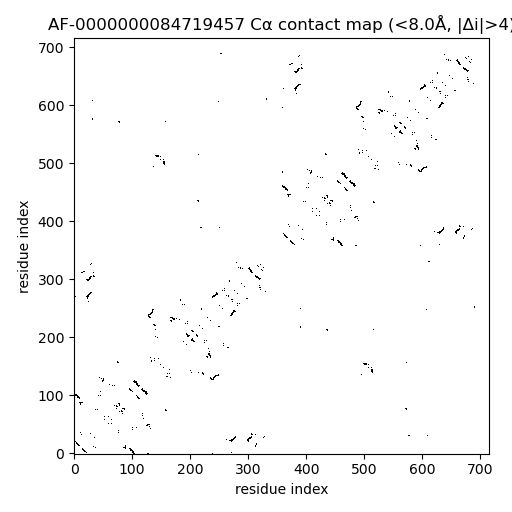1 84.19 292 HIS B CA 1
ATOM 5013 C C . HIS B 1 292 ? -5.742 -27.734 13.016 1 84.19 292 HIS B C 1
ATOM 5015 O O . HIS B 1 292 ? -6.738 -27.031 13.219 1 84.19 292 HIS B O 1
ATOM 5021 N N . PRO B 1 293 ? -5.527 -28.656 12.078 1 77.06 293 PRO B N 1
ATOM 5022 C CA . PRO B 1 293 ? -6.605 -28.688 11.086 1 77.06 293 PRO B CA 1
ATOM 5023 C C . PRO B 1 293 ? -7.93 -29.172 11.656 1 77.06 293 PRO B C 1
ATOM 5025 O O . PRO B 1 293 ? -7.938 -30.062 12.516 1 77.06 293 PRO B O 1
ATOM 5028 N N . SER B 1 294 ? -8.922 -28.359 11.5 1 69.44 294 SER B N 1
ATOM 5029 C CA . SER B 1 294 ? -10.227 -28.906 11.844 1 69.44 294 SER B CA 1
ATOM 5030 C C . SER B 1 294 ? -10.617 -30.047 10.922 1 69.44 294 SER B C 1
ATOM 5032 O O . SER B 1 294 ? -10.258 -30.047 9.742 1 69.44 294 SER B O 1
ATOM 5034 N N . GLN B 1 295 ? -10.953 -31.266 11.461 1 58.28 295 GLN B N 1
ATOM 5035 C CA . GLN B 1 295 ? -11.289 -32.5 10.758 1 58.28 295 GLN B CA 1
ATOM 5036 C C . GLN B 1 295 ? -12.078 -32.219 9.492 1 58.28 295 GLN B C 1
ATOM 5038 O O . GLN B 1 295 ? -11.828 -32.844 8.445 1 58.28 295 GLN B O 1
ATOM 5043 N N . GLN B 1 296 ? -13.047 -31.375 9.523 1 58.16 296 GLN B N 1
ATOM 5044 C CA . GLN B 1 296 ? -13.938 -31.172 8.383 1 58.16 296 GLN B CA 1
ATOM 5045 C C . GLN B 1 296 ? -13.383 -30.125 7.426 1 58.16 296 GLN B C 1
ATOM 5047 O O . GLN B 1 296 ? -13.781 -30.062 6.258 1 58.16 296 GLN B O 1
ATOM 5052 N N . ASP B 1 297 ? -12.25 -29.5 7.844 1 65.56 297 ASP B N 1
ATOM 5053 C CA . ASP B 1 297 ? -11.977 -28.281 7.082 1 65.56 297 ASP B CA 1
ATOM 5054 C C . ASP B 1 297 ? -10.477 -28.141 6.793 1 65.56 297 ASP B C 1
ATOM 5056 O O . ASP B 1 297 ? -9.953 -27.031 6.723 1 65.56 297 ASP B O 1
ATOM 5060 N N . ALA B 1 298 ? -9.969 -29.391 6.492 1 80.38 298 ALA B N 1
ATOM 5061 C CA . ALA B 1 298 ? -8.516 -29.312 6.363 1 80.38 298 ALA B CA 1
ATOM 5062 C C . ALA B 1 298 ? -8.117 -28.812 4.977 1 80.38 298 ALA B C 1
ATOM 5064 O O . ALA B 1 298 ? -8.648 -29.266 3.967 1 80.38 298 ALA B O 1
ATOM 5065 N N . VAL B 1 299 ? -7.375 -27.797 4.93 1 88.94 299 VAL B N 1
ATOM 5066 C CA . VAL B 1 299 ? -6.824 -27.234 3.701 1 88.9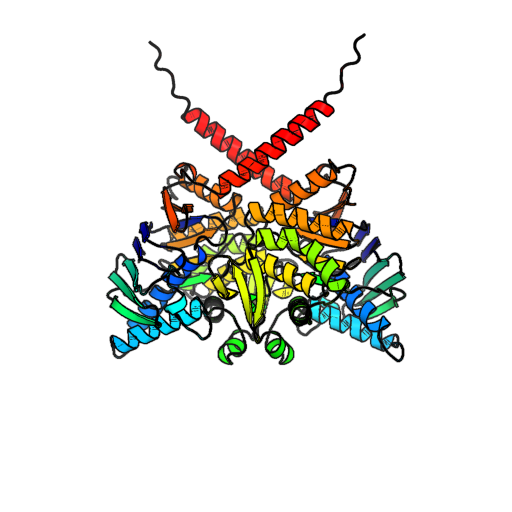4 299 VAL B CA 1
ATOM 5067 C C . VAL B 1 299 ? -5.309 -27.422 3.676 1 88.94 299 VAL B C 1
ATOM 5069 O O . VAL B 1 299 ? -4.641 -27.281 4.699 1 88.94 299 VAL B O 1
ATOM 5072 N N . ALA B 1 300 ? -4.82 -27.953 2.521 1 93.38 300 ALA B N 1
ATOM 5073 C CA . ALA B 1 300 ? -3.373 -28.109 2.367 1 93.38 300 ALA B CA 1
ATOM 5074 C C . ALA B 1 300 ? -2.672 -26.75 2.445 1 93.38 300 ALA B C 1
ATOM 5076 O O . ALA B 1 300 ? -3.139 -25.766 1.865 1 93.38 300 ALA B O 1
ATOM 5077 N N . MET B 1 301 ? -1.641 -26.719 3.223 1 95.75 301 MET B N 1
ATOM 5078 C CA . MET B 1 301 ? -0.873 -25.484 3.357 1 95.75 301 MET B CA 1
ATOM 5079 C C . MET B 1 301 ? 0.625 -25.766 3.32 1 95.75 301 MET B C 1
ATOM 5081 O O . MET B 1 301 ? 1.072 -26.828 3.771 1 95.75 301 MET B O 1
ATOM 5085 N N . LYS B 1 302 ? 1.317 -24.906 2.775 1 97.44 302 LYS B N 1
ATOM 5086 C CA . LYS B 1 302 ? 2.775 -24.969 2.744 1 97.44 302 LYS B CA 1
ATOM 5087 C C . LYS B 1 302 ? 3.395 -23.578 2.91 1 97.44 302 LYS B C 1
ATOM 5089 O O . LYS B 1 302 ? 2.898 -22.609 2.348 1 97.44 302 LYS B O 1
ATOM 5094 N N . PHE B 1 303 ? 4.43 -23.531 3.668 1 96.69 303 PHE B N 1
ATOM 5095 C CA . PHE B 1 303 ? 5.141 -22.297 3.932 1 96.69 303 PHE B CA 1
ATOM 5096 C C . PHE B 1 303 ? 6.527 -22.312 3.301 1 96.69 303 PHE B C 1
ATOM 5098 O O . PHE B 1 303 ? 7.227 -23.328 3.365 1 96.69 303 PHE B O 1
ATOM 5105 N N . PHE B 1 304 ? 6.871 -21.234 2.648 1 97.31 304 PHE B N 1
ATOM 5106 C CA . PHE B 1 304 ? 8.172 -21.078 2.016 1 97.31 304 PHE B CA 1
ATOM 5107 C C . PHE B 1 304 ? 8.914 -19.875 2.594 1 97.31 304 PHE B C 1
ATOM 5109 O O . PHE B 1 304 ? 8.406 -18.75 2.555 1 97.31 304 PHE B O 1
ATOM 5116 N N . SER B 1 305 ? 10.055 -20.094 3.123 1 94.81 305 SER B N 1
ATOM 5117 C CA . SER B 1 305 ? 10.891 -19.016 3.635 1 94.81 305 SER B CA 1
ATOM 5118 C C . SER B 1 305 ? 12.023 -18.688 2.664 1 94.81 305 SER B C 1
ATOM 5120 O O . SER B 1 305 ? 12.828 -19.562 2.32 1 94.81 305 SER B O 1
ATOM 5122 N N . LEU B 1 306 ? 12.023 -17.5 2.219 1 93.06 306 LEU B N 1
ATOM 5123 C CA . LEU B 1 306 ? 13.109 -17 1.385 1 93.06 306 LEU B CA 1
ATOM 5124 C C . LEU B 1 306 ? 14.109 -16.203 2.217 1 93.06 306 LEU B C 1
ATOM 5126 O O . LEU B 1 306 ? 13.719 -15.305 2.967 1 93.06 306 LEU B O 1
ATOM 5130 N N . PHE B 1 307 ? 15.352 -16.516 2.082 1 88.31 307 PHE B N 1
ATOM 5131 C CA . PHE B 1 307 ? 16.375 -15.828 2.855 1 88.31 307 PHE B CA 1
ATOM 5132 C C . PHE B 1 307 ? 17.688 -15.75 2.082 1 88.31 307 PHE B C 1
ATOM 5134 O O . PHE B 1 307 ? 17.938 -16.578 1.205 1 88.31 307 PHE B O 1
ATOM 5141 N N . ARG B 1 308 ? 18.406 -14.75 2.455 1 84.69 308 ARG B N 1
ATOM 5142 C CA . ARG B 1 308 ? 19.656 -14.547 1.755 1 84.69 308 ARG B CA 1
ATOM 5143 C C . ARG B 1 308 ? 20.797 -15.289 2.447 1 84.69 308 ARG B C 1
ATOM 5145 O O . ARG B 1 308 ? 20.875 -15.305 3.678 1 84.69 308 ARG B O 1
ATOM 5152 N N . GLU B 1 309 ? 21.5 -16.016 1.737 1 81.81 309 GLU B N 1
ATOM 5153 C CA . GLU B 1 309 ? 22.766 -16.625 2.123 1 81.81 309 GLU B CA 1
ATOM 5154 C C . GLU B 1 309 ? 23.891 -16.203 1.175 1 81.81 309 GLU B C 1
ATOM 5156 O O . GLU B 1 309 ? 23.969 -16.688 0.041 1 81.81 309 GLU B O 1
ATOM 5161 N N . GLY B 1 310 ? 24.672 -15.352 1.655 1 77.31 310 GLY B N 1
ATOM 5162 C CA . GLY B 1 310 ? 25.625 -14.734 0.744 1 77.31 310 GLY B CA 1
ATOM 5163 C C . GLY B 1 310 ? 24.969 -13.836 -0.286 1 77.31 310 GLY B C 1
ATOM 5164 O O . GLY B 1 310 ? 24.203 -12.938 0.067 1 77.31 310 GLY B O 1
ATOM 5165 N N . ASN B 1 311 ? 25.266 -14.164 -1.569 1 74.19 311 ASN B N 1
ATOM 5166 C CA . ASN B 1 311 ? 24.734 -13.336 -2.639 1 74.19 311 ASN B CA 1
ATOM 5167 C C . ASN B 1 311 ? 23.5 -13.984 -3.283 1 74.19 311 ASN B C 1
ATOM 5169 O O . ASN B 1 311 ? 22.938 -13.438 -4.23 1 74.19 311 ASN B O 1
ATOM 5173 N N . ALA B 1 312 ? 23.125 -15.055 -2.674 1 81.31 312 ALA B N 1
ATOM 5174 C CA . ALA B 1 312 ? 22.031 -15.773 -3.307 1 81.31 312 ALA B CA 1
ATOM 5175 C C . ALA B 1 312 ? 20.859 -15.938 -2.344 1 81.31 312 ALA B C 1
ATOM 5177 O O . ALA B 1 312 ? 21.047 -16 -1.127 1 81.31 312 ALA B O 1
ATOM 5178 N N . VAL B 1 313 ? 19.703 -15.938 -2.934 1 88.44 313 VAL B N 1
ATOM 5179 C CA . VAL B 1 313 ? 18.516 -16.219 -2.143 1 88.44 313 VAL B CA 1
ATOM 5180 C C . VAL B 1 313 ? 18.219 -17.719 -2.145 1 88.44 313 VAL B C 1
ATOM 5182 O O . VAL B 1 313 ? 18.297 -18.359 -3.191 1 88.44 313 VAL B O 1
ATOM 5185 N N . GLN B 1 314 ? 18 -18.188 -1.021 1 91.31 314 GLN B N 1
ATOM 5186 C CA . GLN B 1 314 ? 17.656 -19.594 -0.838 1 91.31 314 GLN B CA 1
ATOM 5187 C C . GLN B 1 314 ? 16.219 -19.75 -0.354 1 91.31 314 GLN B C 1
ATOM 5189 O O . GLN B 1 314 ? 15.594 -18.766 0.063 1 91.31 314 GLN B O 1
ATOM 5194 N N . VAL B 1 315 ? 15.758 -21.062 -0.49 1 94.75 315 VAL B N 1
ATOM 5195 C CA . VAL B 1 315 ? 14.375 -21.312 -0.097 1 94.75 315 VAL B CA 1
ATOM 5196 C C . VAL B 1 315 ? 14.312 -22.547 0.805 1 94.75 315 VAL B C 1
ATOM 5198 O O . VAL B 1 315 ? 15.039 -23.516 0.591 1 94.75 315 VAL B O 1
ATOM 5201 N N . GLU B 1 316 ? 13.602 -22.406 1.832 1 95.38 316 GLU B N 1
ATOM 5202 C CA . GLU B 1 316 ? 13.195 -23.516 2.695 1 95.38 316 GLU B CA 1
ATOM 5203 C C . GLU B 1 316 ? 11.68 -23.625 2.781 1 95.38 316 GLU B C 1
ATOM 5205 O O . GLU B 1 316 ? 10.977 -22.609 2.744 1 95.38 316 GLU B O 1
ATOM 5210 N N . SER B 1 317 ? 11.172 -24.859 2.84 1 96.62 317 SER B N 1
ATOM 5211 C CA . SER B 1 317 ? 9.719 -25.016 2.922 1 96.62 317 SER B CA 1
ATOM 5212 C C . SER B 1 317 ? 9.32 -26 4.016 1 96.62 317 SER B C 1
ATOM 5214 O O . SER B 1 317 ? 10.117 -26.859 4.398 1 96.62 317 SER B O 1
ATOM 5216 N N . ALA B 1 318 ? 8.148 -25.828 4.547 1 96.19 318 ALA B N 1
ATOM 5217 C CA . ALA B 1 318 ? 7.57 -26.688 5.578 1 96.19 318 ALA B CA 1
ATOM 5218 C C . ALA B 1 318 ? 6.051 -26.562 5.605 1 96.19 318 ALA B C 1
ATOM 5220 O O . ALA B 1 318 ? 5.488 -25.594 5.098 1 96.19 318 ALA B O 1
ATOM 5221 N N . PRO B 1 319 ? 5.395 -27.531 6.121 1 94.38 319 PRO B N 1
ATOM 5222 C CA . PRO B 1 319 ? 3.934 -27.469 6.203 1 94.38 319 PRO B CA 1
ATOM 5223 C C . PRO B 1 319 ? 3.438 -26.422 7.191 1 94.38 319 PRO B C 1
ATOM 5225 O O . PRO B 1 319 ? 2.27 -26.031 7.148 1 94.38 319 PRO B O 1
ATOM 5228 N N . THR B 1 320 ? 4.297 -26.062 8.117 1 92.06 320 THR B N 1
ATOM 5229 C CA . THR B 1 320 ? 3.982 -25.031 9.102 1 92.06 320 THR B CA 1
ATOM 5230 C C . THR B 1 320 ? 5.184 -24.109 9.328 1 92.06 320 THR B C 1
ATOM 5232 O O . THR B 1 320 ? 6.301 -24.438 8.914 1 92.06 320 THR B O 1
ATOM 5235 N N . LEU B 1 321 ? 4.898 -23 9.977 1 88.62 321 LEU B N 1
ATOM 5236 C CA . LEU B 1 321 ? 5.988 -22.094 10.273 1 88.62 321 LEU B CA 1
ATOM 5237 C C . LEU B 1 321 ? 6.988 -22.719 11.234 1 88.62 321 LEU B C 1
ATOM 5239 O O . LEU B 1 321 ? 8.195 -22.484 11.133 1 88.62 321 LEU B O 1
ATOM 5243 N N . ALA B 1 322 ? 6.457 -23.484 12.117 1 82.06 322 ALA B N 1
ATOM 5244 C CA . ALA B 1 322 ? 7.301 -24.125 13.117 1 82.06 322 ALA B CA 1
ATOM 5245 C C . ALA B 1 322 ? 8.305 -25.078 12.461 1 82.06 322 ALA B C 1
ATOM 5247 O O . ALA B 1 322 ? 9.375 -25.328 13.008 1 82.06 322 ALA B O 1
ATOM 5248 N N . GLY B 1 323 ? 7.992 -25.531 11.344 1 88.5 323 GLY B N 1
ATOM 5249 C CA . GLY B 1 323 ? 8.859 -26.453 10.633 1 88.5 323 GLY B CA 1
ATOM 5250 C C . GLY B 1 323 ? 9.984 -25.766 9.883 1 88.5 323 GLY B C 1
ATOM 5251 O O . GLY B 1 323 ? 10.898 -26.422 9.391 1 88.5 323 GLY B O 1
ATOM 5252 N N . LEU B 1 324 ? 9.945 -24.406 9.906 1 91.38 324 LEU B N 1
ATOM 5253 C CA . LEU B 1 324 ? 10.984 -23.656 9.219 1 91.38 324 LEU B CA 1
ATOM 5254 C C . LEU B 1 324 ? 12.148 -23.359 10.156 1 91.38 324 LEU B C 1
ATOM 5256 O O . LEU B 1 324 ? 11.945 -22.891 11.281 1 91.38 324 LEU B O 1
ATOM 5260 N N . GLU B 1 325 ? 13.25 -23.656 9.68 1 86.94 325 GLU B N 1
ATOM 5261 C CA . GLU B 1 325 ? 14.438 -23.344 10.469 1 86.94 325 GLU B CA 1
ATOM 5262 C C . GLU B 1 325 ? 14.789 -21.859 10.367 1 86.94 325 GLU B C 1
ATOM 5264 O O . GLU B 1 325 ? 15.156 -21.234 11.367 1 86.94 325 GLU B O 1
ATOM 5269 N N . ARG B 1 326 ? 14.695 -21.375 9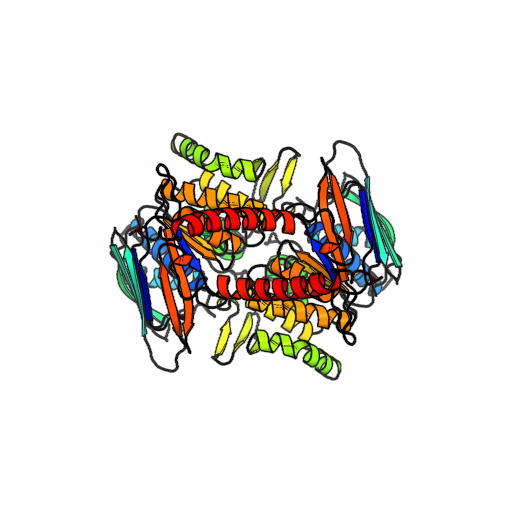.219 1 83.62 326 ARG B N 1
ATOM 5270 C CA . ARG B 1 326 ? 14.992 -19.969 8.977 1 83.62 326 ARG B CA 1
ATOM 5271 C C . ARG B 1 326 ? 13.711 -19.172 8.758 1 83.62 326 ARG B C 1
ATOM 5273 O O . ARG B 1 326 ? 13.117 -19.219 7.684 1 83.62 326 ARG B O 1
ATOM 5280 N N . ASN B 1 327 ? 13.312 -18.516 9.781 1 80.12 327 ASN B N 1
ATOM 5281 C CA . ASN B 1 327 ? 12.133 -17.656 9.727 1 80.12 327 ASN B CA 1
ATOM 5282 C C . ASN B 1 327 ? 12.469 -16.219 10.094 1 80.12 327 ASN B C 1
ATOM 5284 O O . ASN B 1 327 ? 12.453 -15.859 11.273 1 80.12 327 ASN B O 1
ATOM 5288 N N . PRO B 1 328 ? 12.734 -15.453 9.062 1 72.25 328 PRO B N 1
ATOM 5289 C CA . PRO B 1 328 ? 13.164 -14.086 9.328 1 72.25 328 PRO B CA 1
ATOM 5290 C C . PRO B 1 328 ? 12.102 -13.273 10.078 1 72.25 328 PRO B C 1
ATOM 5292 O O . PRO B 1 328 ? 12.445 -12.336 10.812 1 72.25 328 PRO B O 1
ATOM 5295 N N . ILE B 1 329 ? 10.852 -13.594 9.891 1 70.69 329 ILE B N 1
ATOM 5296 C CA . ILE B 1 329 ? 9.773 -12.859 10.539 1 70.69 329 ILE B CA 1
ATOM 5297 C C . ILE B 1 329 ? 9.812 -13.109 12.047 1 70.69 329 ILE B C 1
ATOM 5299 O O . ILE B 1 329 ? 9.758 -12.172 12.844 1 70.69 329 ILE B O 1
ATOM 5303 N N . LEU B 1 330 ? 9.945 -14.32 12.352 1 67.5 330 LEU B N 1
ATOM 5304 C CA . LEU B 1 330 ? 9.977 -14.719 13.758 1 67.5 330 LEU B CA 1
ATOM 5305 C C . LEU B 1 330 ? 11.227 -14.188 14.445 1 67.5 330 LEU B C 1
ATOM 5307 O O . LEU B 1 330 ? 11.172 -13.758 15.602 1 67.5 330 LEU B O 1
ATOM 5311 N N . GLN B 1 331 ? 12.281 -14.234 13.703 1 68.38 331 GLN B N 1
ATOM 5312 C CA . GLN B 1 331 ? 13.539 -13.766 14.273 1 68.38 331 GLN B CA 1
ATOM 5313 C C . GLN B 1 331 ? 13.461 -12.281 14.633 1 68.38 331 GLN B C 1
ATOM 5315 O O . GLN B 1 331 ? 13.922 -11.875 15.703 1 68.38 331 GLN B O 1
ATOM 5320 N N . GLU B 1 332 ? 12.836 -11.641 13.852 1 64.88 332 GLU B N 1
ATOM 5321 C CA . GLU B 1 332 ? 12.734 -10.203 14.094 1 64.88 332 GLU B CA 1
ATOM 5322 C C . GLU B 1 332 ? 11.734 -9.906 15.203 1 64.88 332 GLU B C 1
ATOM 5324 O O . GLU B 1 332 ? 11.953 -9 16.016 1 64.88 332 GLU B O 1
ATOM 5329 N N . PHE B 1 333 ? 10.711 -10.609 15.148 1 63.72 333 PHE B N 1
ATOM 5330 C CA . PHE B 1 333 ? 9.703 -10.43 16.188 1 63.72 333 PHE B CA 1
ATOM 5331 C C . PHE B 1 333 ? 10.25 -10.836 17.547 1 63.72 333 PHE B C 1
ATOM 5333 O O . PHE B 1 333 ? 10.008 -10.156 18.547 1 63.72 333 PHE B O 1
ATOM 5340 N N . ALA B 1 334 ? 10.961 -11.938 17.531 1 60.69 334 ALA B N 1
ATOM 5341 C CA . ALA B 1 334 ? 11.586 -12.414 18.766 1 60.69 334 ALA B CA 1
ATOM 5342 C C . ALA B 1 334 ? 12.578 -11.391 19.312 1 60.69 334 ALA B C 1
ATOM 5344 O O . ALA B 1 334 ? 12.625 -11.148 20.531 1 60.69 334 ALA B O 1
ATOM 5345 N N . ARG B 1 335 ? 13.266 -10.852 18.438 1 62.53 335 ARG B N 1
ATOM 5346 C CA . ARG B 1 335 ? 14.227 -9.828 18.844 1 62.53 335 ARG B CA 1
ATOM 5347 C C . ARG B 1 335 ? 13.531 -8.648 19.5 1 62.53 335 ARG B C 1
ATOM 5349 O O . ARG B 1 335 ? 14.031 -8.094 20.484 1 62.53 335 ARG B O 1
ATOM 5356 N N . HIS B 1 336 ? 12.438 -8.375 19 1 59.31 336 HIS B N 1
ATOM 5357 C CA . HIS B 1 336 ? 11.672 -7.262 19.562 1 59.31 336 HIS B CA 1
ATOM 5358 C C . HIS B 1 336 ? 11.086 -7.621 20.922 1 59.31 336 HIS B C 1
ATOM 5360 O O . HIS B 1 336 ? 11.109 -6.812 21.844 1 59.31 336 HIS B O 1
ATOM 5366 N N . TYR B 1 337 ? 10.5 -8.734 20.906 1 55.91 337 TYR B N 1
ATOM 5367 C CA . TYR B 1 337 ? 9.898 -9.18 22.156 1 55.91 337 TYR B CA 1
ATOM 5368 C C . TYR B 1 337 ? 10.953 -9.328 23.25 1 55.91 337 TYR B C 1
ATOM 5370 O O . TYR B 1 337 ? 10.711 -8.984 24.406 1 55.91 337 TYR B O 1
ATOM 5378 N N . ASP B 1 338 ? 12.055 -9.883 22.828 1 54.91 338 ASP B N 1
ATOM 5379 C CA . ASP B 1 338 ? 13.156 -9.977 23.781 1 54.91 338 ASP B CA 1
ATOM 5380 C C . ASP B 1 338 ? 13.578 -8.594 24.266 1 54.91 338 ASP B C 1
ATOM 5382 O O . ASP B 1 338 ? 13.836 -8.406 25.453 1 54.91 338 ASP B O 1
ATOM 5386 N N . ALA B 1 339 ? 13.531 -7.68 23.406 1 52.22 339 ALA B N 1
ATOM 5387 C CA . ALA B 1 339 ? 13.859 -6.309 23.781 1 52.22 339 ALA B CA 1
ATOM 5388 C C . ALA B 1 339 ? 12.805 -5.723 24.719 1 52.22 339 ALA B C 1
ATOM 5390 O O . ALA B 1 339 ? 13.141 -5.016 25.672 1 52.22 339 ALA B O 1
ATOM 5391 N N . GLU B 1 340 ? 11.586 -6.004 24.406 1 52.41 340 GLU B N 1
ATOM 5392 C CA . GLU B 1 340 ? 10.477 -5.574 25.25 1 52.41 340 GLU B CA 1
ATOM 5393 C C . GLU B 1 340 ? 10.531 -6.242 26.625 1 52.41 340 GLU B C 1
ATOM 5395 O O . GLU B 1 340 ? 10.297 -5.59 27.641 1 52.41 340 GLU B O 1
ATOM 5400 N N . ALA B 1 341 ? 10.641 -7.574 26.5 1 50.03 341 ALA B N 1
ATOM 5401 C CA . ALA B 1 341 ? 10.758 -8.312 27.75 1 50.03 341 ALA B CA 1
ATOM 5402 C C . ALA B 1 341 ? 11.922 -7.789 28.594 1 50.03 341 ALA B C 1
ATOM 5404 O O . ALA B 1 341 ? 11.789 -7.641 29.812 1 50.03 341 ALA B O 1
ATOM 5405 N N . ASN B 1 342 ? 12.938 -7.496 27.938 1 47 342 ASN B N 1
ATOM 5406 C CA . ASN B 1 342 ? 14.062 -6.914 28.656 1 47 342 ASN B CA 1
ATOM 5407 C C . ASN B 1 342 ? 13.758 -5.496 29.125 1 47 342 ASN B C 1
ATOM 5409 O O . ASN B 1 342 ? 14.133 -5.109 30.234 1 47 342 ASN B O 1
ATOM 5413 N N . ALA B 1 343 ? 13.117 -4.754 28.406 1 45.75 343 ALA B N 1
ATOM 5414 C CA . ALA B 1 343 ? 12.734 -3.4 28.797 1 45.75 343 ALA B CA 1
ATOM 5415 C C . ALA B 1 343 ? 11.641 -3.424 29.859 1 45.75 343 ALA B C 1
ATOM 5417 O O . ALA B 1 343 ? 11.68 -2.641 30.812 1 45.75 343 ALA B O 1
ATOM 5418 N N . PHE B 1 344 ? 10.617 -4.227 29.688 1 39.44 344 PHE B N 1
ATOM 5419 C CA . PHE B 1 344 ? 9.594 -4.465 30.688 1 39.44 344 PHE B CA 1
ATOM 5420 C C . PHE B 1 344 ? 10.211 -5.004 31.969 1 39.44 344 PHE B C 1
ATOM 5422 O O . PHE B 1 344 ? 9.836 -4.59 33.062 1 39.44 344 PHE B O 1
ATOM 5429 N N . ALA B 1 345 ? 11.039 -5.996 31.844 1 41.78 345 ALA B N 1
ATOM 5430 C CA . ALA B 1 345 ? 11.758 -6.5 33 1 41.78 345 ALA B CA 1
ATOM 5431 C C . ALA B 1 345 ? 12.562 -5.391 33.656 1 41.78 345 ALA B C 1
ATOM 5433 O O . ALA B 1 345 ? 12.625 -5.309 34.906 1 41.78 345 ALA B O 1
ATOM 5434 N N . GLN B 1 346 ? 13.102 -4.605 32.938 1 40.78 346 GLN B N 1
ATOM 5435 C CA . GLN B 1 346 ? 13.844 -3.49 33.531 1 40.78 346 GLN B CA 1
ATOM 5436 C C . GLN B 1 346 ? 12.891 -2.439 34.094 1 40.78 346 GLN B C 1
ATOM 5438 O O . GLN B 1 346 ? 13.188 -1.825 35.125 1 40.78 346 GLN B O 1
ATOM 5443 N N . SER B 1 347 ? 11.844 -2.227 33.5 1 36.59 347 SER B N 1
ATOM 5444 C CA . SER B 1 347 ? 10.859 -1.307 34.062 1 36.59 347 SER B CA 1
ATOM 5445 C C . SER B 1 347 ? 10.109 -1.943 35.219 1 36.59 347 SER B C 1
ATOM 5447 O O . SER B 1 347 ? 9.672 -1.246 36.125 1 36.59 347 SER B O 1
ATOM 5449 N N . ALA B 1 348 ? 9.789 -3.188 35.125 1 42.66 348 ALA B N 1
ATOM 5450 C CA . ALA B 1 348 ? 9.219 -3.91 36.25 1 42.66 348 ALA B CA 1
ATOM 5451 C C . ALA B 1 348 ? 10.18 -3.926 37.438 1 42.66 348 ALA B C 1
ATOM 5453 O O . ALA B 1 348 ? 9.758 -3.889 38.594 1 42.66 348 ALA B O 1
ATOM 5454 N N . GLU B 1 349 ? 11.359 -4.082 37.219 1 39.47 349 GLU B N 1
ATOM 5455 C CA . GLU B 1 349 ? 12.312 -3.971 38.312 1 39.47 349 GLU B CA 1
ATOM 5456 C C . GLU B 1 349 ? 12.305 -2.568 38.906 1 39.47 349 GLU B C 1
ATOM 5458 O O . GLU B 1 349 ? 12.5 -2.402 40.125 1 39.47 349 GLU B O 1
ATOM 5463 N N . VAL B 1 350 ? 11.977 -1.603 38.188 1 38.88 350 VAL B N 1
ATOM 5464 C CA . VAL B 1 350 ? 11.922 -0.26 38.75 1 38.88 350 VAL B CA 1
ATOM 5465 C C . VAL B 1 350 ? 10.578 -0.052 39.438 1 38.88 350 VAL B C 1
ATOM 5467 O O . VAL B 1 350 ? 10.469 0.779 40.344 1 38.88 350 VAL B O 1
ATOM 5470 N N . MET B 1 351 ? 9.562 -0.751 39.031 1 35.31 351 MET B N 1
ATOM 5471 C CA . MET B 1 351 ? 8.273 -0.584 39.688 1 35.31 351 MET B CA 1
ATOM 5472 C C . MET B 1 351 ? 8.195 -1.444 40.938 1 35.31 351 MET B C 1
ATOM 5474 O O . MET B 1 351 ? 7.195 -1.405 41.656 1 35.31 351 MET B O 1
ATOM 5478 N N . THR B 1 352 ? 9.055 -2.412 41.062 1 34.09 352 THR B N 1
ATOM 5479 C CA . THR B 1 352 ? 9.008 -3.053 42.344 1 34.09 352 THR B CA 1
ATOM 5480 C C . THR B 1 352 ? 9.453 -2.086 43.438 1 34.09 352 THR B C 1
ATOM 5482 O O . THR B 1 352 ? 10.602 -1.641 43.469 1 34.09 352 THR B O 1
ATOM 5485 N N . PRO B 1 353 ? 8.523 -1.421 44 1 33.78 353 PRO B N 1
ATOM 5486 C CA . PRO B 1 353 ? 8.852 -0.606 45.156 1 33.78 353 PRO B CA 1
ATOM 5487 C C . PRO B 1 353 ? 9.727 -1.346 46.156 1 33.78 353 PRO B C 1
ATOM 5489 O O . PRO B 1 353 ? 9.539 -2.545 46.406 1 33.78 353 PRO B O 1
ATOM 5492 N N . GLU B 1 354 ? 10.898 -1.011 46.312 1 35.75 354 GLU B N 1
ATOM 5493 C CA . GLU B 1 354 ? 11.633 -1.432 47.5 1 35.75 354 GLU B CA 1
ATOM 5494 C C . GLU B 1 354 ? 10.758 -1.321 48.75 1 35.75 354 GLU B C 1
ATOM 5496 O O . GLU B 1 354 ? 10.141 -0.285 49 1 35.75 354 GLU B O 1
ATOM 5501 N N . GLU B 1 355 ? 10.25 -2.418 49.25 1 36.19 355 GLU B N 1
ATOM 5502 C CA . GLU B 1 355 ? 9.688 -2.42 50.594 1 36.19 355 GLU B CA 1
ATOM 5503 C C . GLU B 1 355 ? 10.57 -1.639 51.562 1 36.19 355 GLU B C 1
ATOM 5505 O O . GLU B 1 355 ? 11.781 -1.863 51.625 1 36.19 355 GLU B O 1
ATOM 5510 N N . PRO B 1 356 ? 10.164 -0.476 52.094 1 34.44 356 PRO B N 1
ATOM 5511 C CA . PRO B 1 356 ? 10.922 0.139 53.188 1 34.44 356 PRO B CA 1
ATOM 5512 C C . PRO B 1 356 ? 11.234 -0.841 54.312 1 34.44 356 PRO B C 1
ATOM 5514 O O . PRO B 1 356 ? 10.367 -1.616 54.719 1 34.44 356 PRO B O 1
ATOM 5517 N N . THR B 1 357 ? 12.43 -1.384 54.344 1 31.75 357 THR B N 1
ATOM 5518 C CA . THR B 1 357 ? 12.867 -2.047 55.562 1 31.75 357 THR B CA 1
ATOM 5519 C C . THR B 1 357 ? 12.516 -1.204 56.781 1 31.75 357 THR B C 1
ATOM 5521 O O . THR B 1 357 ? 12.852 -0.019 56.844 1 31.75 357 THR B O 1
ATOM 5524 N N . GLU B 1 358 ? 11.641 -1.766 57.625 1 25.7 358 GLU B N 1
ATOM 5525 C CA . GLU B 1 358 ? 11.625 -1.395 59.062 1 25.7 358 GLU B CA 1
ATOM 5526 C C . GLU B 1 358 ? 12.977 -1.667 59.688 1 25.7 358 GLU B C 1
ATOM 5528 O O . GLU B 1 358 ? 13.57 -2.73 59.5 1 25.7 358 GLU B O 1
#

Sequence (716 aa):
MSIQRLRLTEFSVFEKAEFEFCPGINVIIGANSTGKSHLMKLLYAGHRVAEGAVAARPPLTDEVFNHQLAEKLAGVFKPEEGAIGRLRNRRLGRGRAEVAIETNEGTLSFGLSSLGKLTVQERSWAPATPAVFLPSREVLAMYEGFVAAYEARELSFDETYYDTCKALAASQLRGPRGTRAAELLGPILAALGGGVRLMGNRFYVIQENGTFEAHLVAEGLRKIASVAHLIANGSLVENGLLLWDEPEANLNPRLISQVVEFLQAFARRGVQVFLASHDYLLTQKLSLVAEHPSQQDAVAMKFFSLFREGNAVQVESAPTLAGLERNPILQEFARHYDAEANAFAQSAEVMTPEEPTEMSIQRLRLTEFSVFEKAEFEFCPGINVIIGANSTGKSHLMKLLYAGHRVAEGAVAARPPLTDEVFNHQLAEKLAGVFKPEEGAIGRLRNRRLGRGRAEVAIETNEGTLSFGLSSLGKLTVQERSWAPATPAVFLPSREVLAMYEGFVAAYEARELSFDETYYDTCKALAASQLRGPRGTRAAELLGPILAALGGGVRLMGNRFYVIQENGTFEAHLVAEGLRKIASVAHLIANGSLVENGLLLWDEPEANLNPRLISQVVEFLQAFARRGVQVFLASHDYLLTQKLSLVAEHPSQQDAVAMKFFSLFREGNAVQVESAPTLAGLERNPILQEFARHYDAEANAFAQSAEVMTPEEPTE

Organism: Cystobacter fuscus (strain ATCC 25194 / DSM 2262 / NBRC 100088 / M29) (NCBI:txid1242864)

Secondary structure (DSSP, 8-state):
--EEEEEEEEETTEEEEEEE--SSEEEEEESTTSSHHHHHHHHHHHHHHHHHHHH-SSPPPHHHHHHHHHHHHHHHH--GGG-GGGGB---SSS-EEEEEEEETTEEEEEEEETT--EEEEEE----SS-EEEE-SS--TTT-TTHHHHHHTT-----HHHHHHHHHHTSPPP-HHHHHHHHHHHHHHHHHHTEEEEEETTEEEEEETTEEEEGGGS-HHHHHHHHHHHHHHTTSS-TT-EEEEE-TTTT--HHHHHHHHHHHHHHHHTT-EEEEEE--HHHHHHHHHHHHS--TT----EEEEEEEEETTEEEEEEESSGGG-S--HHHHHHHHHHHHHHHHHHHHHHHHS------/--EEEEEEEEETTEEEEEEE--SSEEEEEESTTSSHHHHHHHHHHHHHHHHHHHH-SSPPPHHHHHHHHHHHHHHHH--GGG-GGGGB---SSS-EEEEEEEETTEEEEEEEETT--EEEEEE----SS-EEEE-SS--TTT-TTHHHHHHTT-----HHHHHHHHHHTSPPP-HHHHHHHHHHHHHHHHHHTEEEEEETTEEEEEETTEEEEGGGS-HHHHHHHHHHHHHHTTSS-TT-EEEEE-TTTT--HHHHHHHHHHHHHHHHTT-EEEEEE--HHHHHHHHHHHHS--GGG---EEEEEEEEETTEEEEEEESSGGG-S--HHHHHHHHHHHHHHHHHHHHHHHHS------

Foldseek 3Di:
DAWAKKWKDQFAQANTAIDGFDLAEEEEEEDPRLCQLVVLLLVQLLQVLLQVQLVDPPHDDQVVSQVSSLQSCCQQVVDVVSQCLVRGRPPDDWDKMKMWIQDPQFIWIWIATNRGRIGTDTNRDHDPAHEAEADPFFQQQVLFCNLVCVVVVNDRDRCNSNVLSVLLPAAFDDDPLLVVLVVLLVLLCVVLQHAWDDDDRFIWRQHPVGIHTPVVDQRLSSLSRSVSSSSRRCVQDFLAEYEYEANCPSPDLVVLVSVLVSSLSNRQRRYYYYYYHLDDSNQQVNQVCLVDPDPVRHGFYKYWYWDDDDSHIYIDMDSHPVPDPDRPSVVVVVVVVVVVCVVVVVVVVVPPPDDPDD/DAWAKKWKDQFAQANTAIDGFDLAEEEEEEDPPLCQLVVLLLVQLLQVLLQVQLVDPPHDDQVVSQVSSLQLCCQQVVDVVSQCLVRGRPDPDWDKMKMWIDDPQFIWIWIATNRGRIGTDTNRDHDPAHEAEAAPFFQQQVLFCNLVCVVVVNDRDRCNSNVLSVLLPAAFDDDPLQVVLVVLLVLLCVVLQHAWDDDDRFIWRQHPVGIHTPVVDQRLSSLSRSVSSSSRRCVQHFLAEYEYEANCPSPDLVVLLSVLVSSLSNRQRRYYYYYYHLDDSNQQVNLVCLVDPDPVRHGFYKYWYWDDDDSHIYIDMDSHPVPDPDDPSVVVVVVVVVVVCVVVVVVVVVPPPDDPDD

Nearest PDB structures (foldseek):
  1w1w-assembly1_B  TM=6.120E-01  e=9.370E-13  Saccharomyces cerevisiae
  1e69-assembly5_E  TM=6.211E-01  e=8.763E-14  Thermotoga maritima
  5xns-assembly1_A  TM=5.674E-01  e=4.883E-13  Pyrococcus furiosus DSM 3638
  8rok-assembly1_A  TM=5.842E-01  e=4.184E-10  Homo sapiens
  8rok-assembly2_C  TM=5.520E-01  e=3.503E-10  Homo sapiens

pLDDT: mean 84.4, std 13.94, range [25.56, 98.44]

Solvent-accessible surface area (backbone atoms only — not comparable to full-atom values): 36829 Å² total; per-residue (Å²): 107,37,64,38,35,38,38,38,28,27,40,42,60,27,50,58,45,75,47,80,53,48,58,12,40,30,39,34,33,36,53,77,73,50,40,55,67,55,52,52,50,51,54,48,39,52,48,52,45,28,34,50,46,64,73,38,82,71,70,68,49,72,66,56,48,30,50,50,45,50,50,42,44,16,35,52,50,41,40,73,94,48,41,53,18,70,46,33,31,75,63,92,65,96,54,65,19,39,41,36,41,34,37,80,60,30,33,38,24,35,36,38,30,63,87,44,53,57,46,72,76,40,75,56,35,56,55,92,51,55,73,40,52,41,57,62,61,67,55,49,47,42,42,28,44,34,63,63,35,47,74,68,66,34,50,43,65,39,38,46,60,53,52,39,49,55,44,61,66,46,61,70,45,63,66,73,65,24,52,56,30,49,63,68,35,49,68,55,31,59,74,65,49,35,49,69,46,76,56,93,64,41,41,31,40,34,38,88,90,41,78,36,50,38,60,76,45,37,65,30,57,38,42,52,43,46,54,48,48,23,31,44,26,54,48,49,44,76,34,12,38,40,34,35,34,32,78,58,46,69,43,37,69,72,53,41,58,50,48,52,53,50,53,50,55,42,25,72,46,40,16,24,34,40,33,28,43,63,50,58,68,56,54,47,55,51,27,51,45,50,73,55,52,49,89,90,64,65,58,52,45,30,32,33,28,31,43,74,58,87,92,30,33,43,77,46,69,25,60,29,62,86,61,40,85,66,45,64,51,56,52,48,50,47,53,46,48,51,49,44,52,50,47,47,51,54,48,48,59,64,64,51,67,75,73,79,80,130,108,34,62,38,35,40,40,40,28,26,40,40,58,27,50,58,46,73,45,79,53,48,57,12,41,29,38,34,33,36,55,78,71,50,40,55,67,57,53,51,49,51,54,48,39,53,49,54,46,28,33,51,45,65,72,38,84,72,70,67,50,70,66,55,47,31,49,50,46,51,51,41,44,17,36,51,52,42,41,73,94,49,40,54,19,70,46,33,32,77,61,92,64,96,55,67,17,38,40,36,41,35,35,81,59,31,32,37,25,35,35,37,30,62,86,42,52,58,45,70,76,40,76,56,34,57,56,91,52,57,73,40,50,42,57,61,59,68,56,50,48,41,43,28,45,34,62,62,34,47,75,68,66,35,51,44,65,40,38,47,59,52,53,39,50,55,44,62,65,47,60,69,46,62,65,71,65,23,52,56,31,50,63,69,34,48,69,54,31,60,73,64,49,36,50,69,45,76,56,91,64,41,41,30,39,34,36,88,92,41,78,36,48,38,60,76,45,38,64,33,55,40,40,54,43,45,52,48,48,25,31,44,26,53,49,51,44,75,35,12,37,39,36,35,35,32,77,58,48,68,43,36,71,72,54,40,57,51,50,52,53,48,53,50,56,41,24,72,47,40,17,23,34,41,35,27,41,64,50,58,69,56,55,49,53,50,24,50,46,50,72,55,52,49,89,91,64,65,56,55,45,32,31,33,29,31,44,76,58,87,92,30,33,41,75,48,68,24,61,28,62,85,62,41,88,67,45,65,51,56,52,49,50,48,52,46,47,52,47,43,51,50,48,48,49,53,49,49,59,64,64,51,69,75,74,79,79,128